Protein AF-A0A562UM89-F1 (afdb_monomer)

Organism: NCBI:txid476157

Foldseek 3Di:
DPDPPPPDDDDDDPPALEQDDWKWFAWKKKKKFKFFWDQVLLQVVQVVFVVPDDCVQLQKGKGFQPLRRMKMKMKIKGPWMAHDDPPDPDPPDPPVPDPPPPPPPDDDPPDDRSRRPDIDIKIKIWMWGWMKMFGADPVRDRDAIDIAIETLEMEMQDPSCQCNCQPPFQHNYFHWDWDWDADPDVQKIKIWIWGWFFQAPDPPTDIDTGTFKIKTFDHWDPDLVPAPCNCLALVVVCVDPSSVVSLVVCVVRPCVVQQPPPVGDGQKHWYWHWHFDADPVHRVDTPWTFIKIWMKGWAPKFPKIWTRLVGMKMKGFCGHPSVSSVCSTHNDDDPPQFAQDPPDDPPDDRRIHITRTRIIIIIITMMTGDDMFTQWIDFDDPPPDDGGDRIDHVPVPDDPPPPPPPPDDDDDD

Secondary structure (DSSP, 8-state):
-PPP---------TT----PSPEEEEEEEEEEEEEE--HHHHHHHIIIIIS-S-HHHHSEEEEE-TT--EEEEEEEEEEEEEE------------TTS-TT---TTS-TTPPPGGGS--EEEEEEEEEEEEEEEEEPTTS-EEEEEEEEE-S-EEES-HHHHHHHHHTS---EEE-EEEEEE-SSTT-EEEEEEEEE-SSS-TTPPPEEEEEEEEE--SEESSGGG-S-GGGSHHHHHHSHHHHHHHHHHTTSTTGGGT-STTTS-SEEEEEEEEEEE-SS-TTSEEEEEEEEEEEEEEEEEEEEEE-GGG-EEEEE-TGGGHHHHHHHH-SPPTT--BPPTTS-TTS---EEEEEEEEEEEEEEEEEEEEEEEEEEPP---TTS-PPPP---TT--SS----TTTS-PPPP-

Mean predicted aligned error: 10.92 Å

Nearest PDB structures (foldseek):
  3cmb-assembly1_D  TM=7.330E-01  e=7.235E-13  Methanoculleus marisnigri JR1
  3bgt-assembly1_D  TM=7.564E-01  e=1.484E-11  Chromobacterium violaceum
  4azl-assembly1_A  TM=7.851E-02  e=1.938E+00  Pseudomonas aeruginosa PAO1
  4azl-assembly2_B  TM=7.506E-02  e=1.003E+00  Pseudomonas aeruginosa PAO1
  3rbh-assembly1_A  TM=9.736E-02  e=8.083E+00  Pseudomonas aeruginosa

Radius of gyration: 23.95 Å; Cα contacts (8 Å, |Δi|>4): 847; chains: 1; bounding box: 62×54×94 Å

pLDDT: mean 77.72, std 20.7, range [32.38, 98.38]

Structure (mmCIF, N/CA/C/O backbone):
data_AF-A0A562UM89-F1
#
_entry.id   AF-A0A562UM89-F1
#
loop_
_atom_site.group_PDB
_atom_site.id
_atom_site.type_symbol
_atom_site.label_atom_id
_atom_site.label_alt_id
_atom_site.label_comp_id
_atom_site.label_asym_id
_atom_site.label_entity_id
_atom_site.label_seq_id
_atom_site.pdbx_PDB_ins_code
_atom_site.Cartn_x
_atom_site.Cartn_y
_atom_site.Cartn_z
_atom_site.occupancy
_atom_site.B_iso_or_equiv
_atom_site.auth_seq_id
_atom_site.auth_comp_id
_atom_site.auth_asym_id
_atom_site.auth_atom_id
_atom_site.pdbx_PDB_model_num
ATOM 1 N N . MET A 1 1 ? -25.462 4.051 33.761 1.00 36.59 1 MET A N 1
ATOM 2 C CA . MET A 1 1 ? -25.319 2.579 33.833 1.00 36.59 1 MET A CA 1
ATOM 3 C C . MET A 1 1 ? -24.521 2.119 32.624 1.00 36.59 1 MET A C 1
ATOM 5 O O . MET A 1 1 ? -24.967 2.365 31.514 1.00 36.59 1 MET A O 1
ATOM 9 N N . LYS A 1 2 ? -23.331 1.530 32.802 1.00 38.22 2 LYS A N 1
ATOM 10 C CA . LYS A 1 2 ? -22.657 0.833 31.694 1.00 38.22 2 LYS A CA 1
ATOM 11 C C . LYS A 1 2 ? -23.450 -0.449 31.455 1.00 38.22 2 LYS A C 1
ATOM 13 O O . LYS A 1 2 ? -23.577 -1.230 32.394 1.00 38.22 2 LYS A O 1
ATOM 18 N N . GLN A 1 3 ? -24.023 -0.634 30.264 1.00 39.56 3 GLN A N 1
ATOM 19 C CA . GLN A 1 3 ? -24.579 -1.938 29.903 1.00 39.56 3 GLN A CA 1
ATOM 20 C C . GLN A 1 3 ? -23.489 -2.995 30.144 1.00 39.56 3 GLN A C 1
ATOM 22 O O . GLN A 1 3 ? -22.338 -2.757 29.752 1.00 39.56 3 GLN A O 1
ATOM 27 N N . PRO A 1 4 ? -23.795 -4.109 30.830 1.00 45.09 4 PRO A N 1
ATOM 28 C CA . PRO A 1 4 ? -22.844 -5.200 30.948 1.00 45.09 4 PRO A CA 1
ATOM 29 C C . PRO A 1 4 ? -22.440 -5.606 29.532 1.00 45.09 4 PRO A C 1
ATOM 31 O O . PRO A 1 4 ? -23.301 -5.794 28.673 1.00 45.09 4 PRO A O 1
ATOM 34 N N . ARG A 1 5 ? -21.129 -5.678 29.270 1.00 46.09 5 ARG A N 1
ATOM 35 C CA . ARG A 1 5 ? -20.623 -6.257 28.025 1.00 46.09 5 ARG A CA 1
ATOM 36 C C . ARG A 1 5 ? -21.054 -7.717 28.036 1.00 46.09 5 ARG A C 1
ATOM 38 O O . ARG A 1 5 ? -20.415 -8.542 28.679 1.00 46.09 5 ARG A O 1
ATOM 45 N N . THR A 1 6 ? -22.167 -8.027 27.387 1.00 52.56 6 THR A N 1
ATOM 46 C CA . THR A 1 6 ? -22.447 -9.398 26.995 1.00 52.56 6 THR A CA 1
ATOM 47 C C . THR A 1 6 ? -21.320 -9.785 26.047 1.00 52.56 6 THR A C 1
ATOM 49 O O . THR A 1 6 ? -21.055 -9.084 25.068 1.00 52.56 6 THR A O 1
ATOM 52 N N . ASN A 1 7 ? -20.573 -10.834 26.387 1.00 61.44 7 ASN A N 1
ATOM 53 C CA . ASN A 1 7 ? -19.575 -11.384 25.481 1.00 61.44 7 ASN A CA 1
ATOM 54 C C . ASN A 1 7 ? -20.333 -11.920 24.263 1.00 61.44 7 ASN A C 1
ATOM 56 O O . ASN A 1 7 ? -20.944 -12.984 24.322 1.00 61.44 7 ASN A O 1
ATOM 60 N N . ILE A 1 8 ? -20.364 -11.130 23.190 1.00 67.25 8 ILE A N 1
ATOM 61 C CA . ILE A 1 8 ? -20.880 -11.563 21.896 1.00 67.25 8 ILE A CA 1
ATOM 62 C C . ILE A 1 8 ? -19.733 -12.301 21.217 1.00 67.25 8 ILE A C 1
ATOM 64 O O . ILE A 1 8 ? -18.724 -11.695 20.856 1.00 67.25 8 ILE A O 1
ATOM 68 N N . TRP A 1 9 ? -19.883 -13.612 21.090 1.00 72.06 9 TRP A N 1
ATOM 69 C CA . TRP A 1 9 ? -18.893 -14.476 20.464 1.00 72.06 9 TRP A CA 1
ATOM 70 C C . TRP A 1 9 ? -19.017 -14.433 18.941 1.00 72.06 9 TRP A C 1
ATOM 72 O O . TRP A 1 9 ? -20.121 -14.340 18.402 1.00 72.06 9 TRP A O 1
ATOM 82 N N . TYR A 1 10 ? -17.882 -14.515 18.247 1.00 74.56 10 TYR A N 1
ATOM 83 C CA . TYR A 1 10 ? -17.868 -14.755 16.807 1.00 74.56 10 TYR A CA 1
ATOM 84 C C . TYR A 1 10 ? -18.257 -16.215 16.551 1.00 74.56 10 TYR A C 1
ATOM 86 O O . TYR A 1 10 ? -17.650 -17.122 17.119 1.00 74.56 10 TYR A O 1
ATOM 94 N N . VAL A 1 11 ? -19.281 -16.441 15.728 1.00 76.94 11 VAL A N 1
ATOM 95 C CA . VAL A 1 11 ? -19.710 -17.789 15.336 1.00 76.94 11 VAL A CA 1
ATOM 96 C C . VAL A 1 11 ? -19.029 -18.132 14.021 1.00 76.94 11 VAL A C 1
ATOM 98 O O . VAL A 1 11 ? -19.337 -17.531 12.994 1.00 76.94 11 VAL A O 1
ATOM 101 N N . GLN A 1 12 ? -18.105 -19.088 14.064 1.00 72.56 12 GLN A N 1
ATOM 102 C CA . GLN A 1 12 ? -17.338 -19.495 12.896 1.00 72.56 12 GLN A CA 1
ATOM 103 C C . GLN A 1 12 ? -17.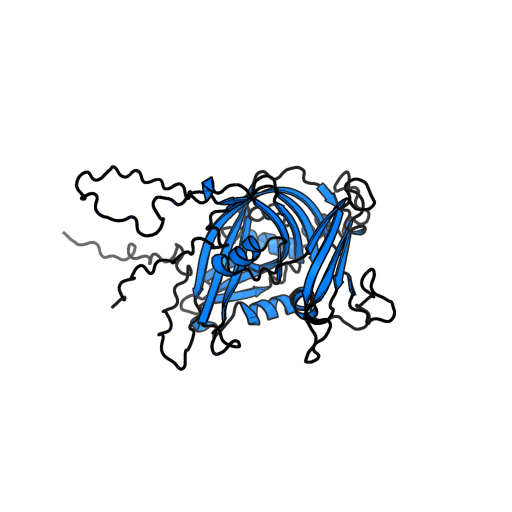981 -20.689 12.182 1.00 72.56 12 GLN A C 1
ATOM 105 O O . GLN A 1 12 ? -18.516 -21.597 12.818 1.00 72.56 12 GLN A O 1
ATOM 110 N N . SER A 1 13 ? -17.923 -20.691 10.850 1.00 75.44 13 SER A N 1
ATOM 111 C CA . SER A 1 13 ? -18.354 -21.832 10.041 1.00 75.44 13 SER A CA 1
ATOM 112 C C . SER A 1 13 ? -17.228 -22.858 9.926 1.00 75.44 13 SER A C 1
ATOM 114 O O . SER A 1 13 ? -16.063 -22.494 9.813 1.00 75.44 13 SER A O 1
ATOM 116 N N . ALA A 1 14 ? -17.556 -24.148 9.839 1.00 70.31 14 ALA A N 1
ATOM 117 C CA . ALA A 1 14 ? -16.559 -25.184 9.547 1.00 70.31 14 ALA A CA 1
ATOM 118 C C . ALA A 1 14 ? -15.874 -24.992 8.175 1.00 70.31 14 ALA A C 1
ATOM 120 O O . ALA A 1 14 ? -14.776 -25.495 7.954 1.00 70.31 14 ALA A O 1
ATOM 121 N N . ALA A 1 15 ? -16.514 -24.254 7.259 1.00 73.44 15 ALA A N 1
ATOM 122 C CA . ALA A 1 15 ? -15.992 -23.918 5.932 1.00 73.44 15 ALA A CA 1
ATOM 123 C C . ALA A 1 15 ? -15.477 -22.468 5.832 1.00 73.44 15 ALA A C 1
ATOM 125 O O . ALA A 1 15 ? -15.345 -21.927 4.732 1.00 73.44 15 ALA A O 1
ATOM 126 N N . SER A 1 16 ? -15.234 -21.820 6.974 1.00 74.38 16 SER A N 1
ATOM 127 C CA . SER A 1 16 ? -14.696 -20.465 7.039 1.00 74.38 16 SER A CA 1
ATOM 128 C C . SER A 1 16 ? -13.364 -20.345 6.298 1.00 74.38 16 SER A C 1
ATOM 130 O O . SER A 1 16 ? -12.445 -21.136 6.505 1.00 74.38 16 SER A O 1
ATOM 132 N N . GLN A 1 17 ? -13.263 -19.338 5.427 1.00 78.69 17 GLN A N 1
ATOM 133 C CA . GLN A 1 17 ? -12.007 -18.985 4.753 1.00 78.69 17 GLN A CA 1
ATOM 134 C C . GLN A 1 17 ? -11.146 -18.036 5.594 1.00 78.69 17 GLN A C 1
ATOM 136 O O . GLN A 1 17 ? -10.006 -17.754 5.222 1.00 78.69 17 GLN A O 1
ATOM 141 N N . ASP A 1 18 ? -11.691 -17.515 6.695 1.00 78.06 18 ASP A N 1
ATOM 142 C CA . ASP A 1 18 ? -10.984 -16.663 7.632 1.00 78.06 18 ASP A CA 1
ATOM 143 C C . ASP A 1 18 ? -10.106 -17.493 8.575 1.00 78.06 18 ASP A C 1
ATOM 145 O O . ASP A 1 18 ? -10.524 -18.489 9.165 1.00 78.06 18 ASP A O 1
ATOM 149 N N . ILE A 1 19 ? -8.853 -17.073 8.703 1.00 78.75 19 ILE A N 1
ATOM 150 C CA . ILE A 1 19 ? -7.878 -17.653 9.617 1.00 78.75 19 ILE A CA 1
ATOM 151 C C . ILE A 1 19 ? -7.520 -16.555 10.599 1.00 78.75 19 ILE A C 1
ATOM 153 O O . ILE A 1 19 ? -7.110 -15.498 10.144 1.00 78.75 19 ILE A O 1
ATOM 157 N N . PRO A 1 20 ? -7.650 -16.749 11.916 1.00 77.56 20 PRO A N 1
ATOM 158 C CA . PRO A 1 20 ? -7.430 -15.677 12.859 1.00 77.56 20 PRO A CA 1
ATOM 159 C C . PRO A 1 20 ? -5.948 -15.302 13.012 1.00 77.56 20 PRO A C 1
ATOM 161 O O . PRO A 1 20 ? -5.055 -16.136 12.833 1.00 77.56 20 PRO A O 1
ATOM 164 N N . PRO A 1 21 ? -5.679 -14.041 13.389 1.00 78.19 21 PRO A N 1
ATOM 165 C CA . PRO A 1 21 ? -4.359 -13.579 13.796 1.00 78.19 21 PRO A CA 1
ATOM 166 C C . PRO A 1 21 ? -3.975 -14.123 15.188 1.00 78.19 21 PRO A C 1
ATOM 168 O O . PRO A 1 21 ? -4.857 -14.537 15.947 1.00 78.19 21 PRO A O 1
ATOM 171 N N . PRO A 1 22 ? -2.695 -14.025 15.601 1.00 82.88 22 PRO A N 1
ATOM 172 C CA . PRO A 1 22 ? -1.573 -13.384 14.903 1.00 82.88 22 PRO A CA 1
ATOM 173 C C . PRO A 1 22 ? -1.063 -14.178 13.695 1.00 82.88 22 PRO A C 1
ATOM 175 O O . PRO A 1 22 ? -1.187 -15.399 13.644 1.00 82.88 22 PRO A O 1
ATOM 178 N N . TYR A 1 23 ? -0.460 -13.474 12.735 1.00 86.69 23 TYR A N 1
ATOM 179 C CA . TYR A 1 23 ? 0.173 -14.097 11.568 1.00 86.69 23 TYR A CA 1
ATOM 180 C C . TYR A 1 23 ? 1.683 -13.908 11.619 1.00 86.69 23 TYR A C 1
ATOM 182 O O . TYR A 1 23 ? 2.161 -12.794 11.848 1.00 86.69 23 TYR A O 1
ATOM 190 N N . TYR A 1 24 ? 2.412 -14.985 11.357 1.00 89.88 24 TYR A N 1
ATOM 191 C CA . TYR A 1 24 ? 3.850 -14.971 11.149 1.00 89.88 24 TYR A CA 1
ATOM 192 C C . TYR A 1 24 ? 4.167 -15.438 9.732 1.00 89.88 24 TYR A C 1
ATOM 194 O O . TYR A 1 24 ? 3.676 -16.469 9.265 1.00 89.88 24 TYR A O 1
ATOM 202 N N . PHE A 1 25 ? 4.999 -14.659 9.058 1.00 91.50 25 PHE A N 1
ATOM 203 C CA . PHE A 1 25 ? 5.439 -14.902 7.702 1.00 91.50 25 PHE A CA 1
ATOM 204 C C . PHE A 1 25 ? 6.967 -14.938 7.683 1.00 91.50 25 PHE A C 1
ATOM 206 O O . PHE A 1 25 ? 7.588 -13.874 7.633 1.00 91.50 25 PHE A O 1
ATOM 213 N N . PRO A 1 26 ? 7.593 -16.118 7.775 1.00 92.56 26 PRO A N 1
ATOM 214 C CA . PRO A 1 26 ? 9.033 -16.205 7.640 1.00 92.56 26 PRO A CA 1
ATOM 215 C C . PRO A 1 26 ? 9.444 -16.035 6.176 1.00 92.56 26 PRO A C 1
ATOM 217 O O . PRO A 1 26 ? 8.718 -16.441 5.263 1.00 92.56 26 PRO A O 1
ATOM 220 N N . ASP A 1 27 ? 10.639 -15.487 5.979 1.00 94.56 27 ASP A N 1
ATOM 221 C CA . ASP A 1 27 ? 11.323 -15.452 4.685 1.00 94.56 27 ASP A CA 1
ATOM 222 C C . ASP A 1 27 ? 10.519 -14.812 3.535 1.00 94.56 27 ASP A C 1
ATOM 224 O O . ASP A 1 27 ? 10.443 -15.314 2.412 1.00 94.56 27 ASP A O 1
ATOM 228 N N . VAL A 1 28 ? 9.867 -13.687 3.813 1.00 95.38 28 VAL A N 1
ATOM 229 C CA . VAL A 1 28 ? 9.133 -12.929 2.801 1.00 95.38 28 VAL A CA 1
ATOM 230 C C . VAL A 1 28 ? 10.124 -12.235 1.883 1.00 95.38 28 VAL A C 1
ATOM 232 O O . VAL A 1 28 ? 10.939 -11.436 2.341 1.00 95.38 28 VAL A O 1
ATOM 235 N N . SER A 1 29 ? 10.016 -12.492 0.581 1.00 96.00 29 SER A N 1
ATOM 236 C CA . SER A 1 29 ? 10.733 -11.704 -0.421 1.00 96.00 29 SER A CA 1
ATOM 237 C C . SER A 1 29 ? 9.961 -10.418 -0.690 1.00 96.00 29 SER A C 1
ATOM 239 O O . SER A 1 29 ? 8.763 -10.471 -0.988 1.00 96.00 29 SER A O 1
ATOM 241 N N . VAL A 1 30 ? 10.633 -9.277 -0.562 1.00 94.50 30 VAL A N 1
ATOM 242 C CA . VAL A 1 30 ? 10.045 -7.945 -0.704 1.00 94.50 30 VAL A CA 1
ATOM 243 C C . VAL A 1 30 ? 10.770 -7.193 -1.809 1.00 94.50 30 VAL A C 1
ATOM 245 O O . VAL A 1 30 ? 11.985 -7.024 -1.746 1.00 94.50 30 VAL A O 1
ATOM 248 N N . HIS A 1 31 ? 10.013 -6.695 -2.783 1.00 95.94 31 HIS A N 1
ATOM 249 C CA . HIS A 1 31 ? 10.464 -5.671 -3.721 1.00 95.94 31 HIS A CA 1
ATOM 250 C C . HIS A 1 31 ? 9.686 -4.395 -3.422 1.00 95.94 31 HIS A C 1
ATOM 252 O O . HIS A 1 31 ? 8.455 -4.401 -3.490 1.00 95.94 31 HIS A O 1
ATOM 258 N N . ALA A 1 32 ? 10.382 -3.322 -3.058 1.00 93.56 32 ALA A N 1
ATOM 259 C CA . ALA A 1 32 ? 9.760 -2.049 -2.727 1.00 93.56 32 ALA A CA 1
ATOM 260 C C . ALA A 1 32 ? 10.238 -0.955 -3.681 1.00 93.56 32 ALA A C 1
ATOM 262 O O . ALA A 1 32 ? 11.427 -0.848 -3.981 1.00 93.56 32 ALA A O 1
ATOM 263 N N . PHE A 1 33 ? 9.300 -0.134 -4.138 1.00 94.31 33 PHE A N 1
ATOM 264 C CA . PHE A 1 33 ? 9.559 0.966 -5.051 1.00 94.31 33 PHE A CA 1
ATOM 265 C C . PHE A 1 33 ? 8.929 2.242 -4.515 1.00 94.31 33 PHE A C 1
ATOM 267 O O . PHE A 1 33 ? 7.725 2.292 -4.258 1.00 94.31 33 PHE A O 1
ATOM 274 N N . VAL A 1 34 ? 9.751 3.271 -4.352 1.00 91.69 34 VAL A N 1
ATOM 275 C CA . VAL A 1 34 ? 9.343 4.569 -3.822 1.00 91.69 34 VAL A CA 1
ATOM 276 C C . VAL A 1 34 ? 9.156 5.543 -4.978 1.00 91.69 34 VAL A C 1
ATOM 278 O O . VAL A 1 34 ? 10.050 5.681 -5.809 1.00 91.69 34 VAL A O 1
ATOM 281 N N . PHE A 1 35 ? 8.018 6.228 -5.043 1.00 93.12 35 PHE A N 1
ATOM 282 C CA . PHE A 1 35 ? 7.716 7.221 -6.080 1.00 93.12 35 PHE A CA 1
ATOM 283 C C . PHE A 1 35 ? 6.929 8.400 -5.503 1.00 93.12 35 PHE A C 1
ATOM 285 O O . PHE A 1 35 ? 6.359 8.312 -4.416 1.00 93.12 35 PHE A O 1
ATOM 292 N N . GLU A 1 36 ? 6.925 9.528 -6.211 1.00 92.06 36 GLU A N 1
ATOM 293 C CA . GLU A 1 36 ? 6.200 10.727 -5.778 1.00 92.06 36 GLU A CA 1
ATOM 294 C C . GLU A 1 36 ? 4.683 10.524 -5.837 1.00 92.06 36 GLU A C 1
ATOM 296 O O . GLU A 1 36 ? 4.129 10.031 -6.821 1.00 92.06 36 GLU A O 1
ATOM 301 N N . ALA A 1 37 ? 4.014 10.950 -4.774 1.00 93.94 37 ALA A N 1
ATOM 302 C CA . ALA A 1 37 ? 2.573 10.966 -4.634 1.00 93.94 37 ALA A CA 1
ATOM 303 C C . ALA A 1 37 ? 2.046 12.402 -4.632 1.00 93.94 37 ALA A C 1
ATOM 305 O O . ALA A 1 37 ? 2.698 13.353 -4.198 1.00 93.94 37 ALA A O 1
ATOM 306 N N . ASN A 1 38 ? 0.797 12.550 -5.051 1.00 96.19 38 ASN A N 1
ATOM 307 C CA . ASN A 1 38 ? 0.065 13.792 -4.936 1.00 96.19 38 ASN A CA 1
ATOM 308 C C . ASN A 1 38 ? -0.493 13.927 -3.509 1.00 96.19 38 ASN A C 1
ATOM 310 O O . ASN A 1 38 ? -1.514 13.334 -3.161 1.00 96.19 38 ASN A O 1
ATOM 314 N N . VAL A 1 39 ? 0.166 14.741 -2.679 1.00 95.62 39 VAL A N 1
ATOM 315 C CA . VAL A 1 39 ? -0.223 14.976 -1.274 1.00 95.62 39 VAL A CA 1
ATOM 316 C C . VAL A 1 39 ? -1.673 15.452 -1.143 1.00 95.62 39 VAL A C 1
ATOM 318 O O . VAL A 1 39 ? -2.354 15.081 -0.188 1.00 95.62 39 VAL A O 1
ATOM 321 N N . LYS A 1 40 ? -2.175 16.241 -2.103 1.00 97.00 40 LYS A N 1
ATOM 322 C CA . LYS A 1 40 ? -3.567 16.707 -2.096 1.00 97.00 40 LYS A CA 1
ATOM 323 C C . LYS A 1 40 ? -4.538 15.544 -2.307 1.00 97.00 40 LYS A C 1
ATOM 325 O O . LYS A 1 40 ? -5.482 15.421 -1.536 1.00 97.00 40 LYS A O 1
ATOM 330 N N . ALA A 1 41 ? -4.278 14.664 -3.272 1.00 96.94 41 ALA A N 1
ATOM 331 C CA . ALA A 1 41 ? -5.098 13.471 -3.498 1.00 96.94 41 ALA A CA 1
ATOM 332 C C . ALA A 1 41 ? -5.101 12.531 -2.276 1.00 96.94 41 ALA A C 1
ATOM 334 O O . ALA A 1 41 ? -6.137 12.002 -1.878 1.00 96.94 41 ALA A O 1
ATOM 335 N N . VAL A 1 42 ? -3.951 12.399 -1.611 1.00 96.62 42 VAL A N 1
ATOM 336 C CA . VAL A 1 42 ? -3.817 11.626 -0.366 1.00 96.62 42 VAL A CA 1
ATOM 337 C C . VAL A 1 42 ? -4.615 12.273 0.770 1.00 96.62 42 VAL A C 1
ATOM 339 O O . VAL A 1 42 ? -5.266 11.577 1.548 1.00 96.62 42 VAL A O 1
ATOM 342 N N . GLN A 1 43 ? -4.614 13.604 0.868 1.00 97.69 43 GLN A N 1
ATOM 343 C CA . GLN A 1 43 ? -5.450 14.314 1.835 1.00 97.69 43 GLN A CA 1
ATOM 344 C C . GLN A 1 43 ? -6.943 14.118 1.538 1.00 97.69 43 GLN A C 1
ATOM 346 O O . GLN A 1 43 ? -7.704 13.847 2.462 1.00 97.69 43 GLN A O 1
ATOM 351 N N . GLU A 1 44 ? -7.354 14.183 0.270 1.00 97.50 44 GLU A N 1
ATOM 352 C CA . GLU A 1 44 ? -8.733 13.906 -0.154 1.00 97.50 44 GLU A CA 1
ATOM 353 C C . GLU A 1 44 ? -9.158 12.475 0.214 1.00 97.50 44 GLU A C 1
ATOM 355 O O . GLU A 1 44 ? -10.288 12.259 0.657 1.00 97.50 44 GLU A O 1
ATOM 360 N N . TYR A 1 45 ? -8.248 11.500 0.124 1.00 96.81 45 TYR A N 1
ATOM 361 C CA . TYR A 1 45 ? -8.485 10.147 0.630 1.00 96.81 45 TYR A CA 1
ATOM 362 C C . TYR A 1 45 ? -8.706 10.122 2.144 1.00 96.81 45 TYR A C 1
ATOM 364 O O . TYR A 1 45 ? -9.683 9.534 2.612 1.00 96.81 45 TYR A O 1
ATOM 372 N N . CYS A 1 46 ? -7.833 10.771 2.923 1.00 97.38 46 CYS A N 1
ATOM 373 C CA . CYS A 1 46 ? -8.012 10.888 4.372 1.00 97.38 46 CYS A CA 1
ATOM 374 C C . CYS A 1 46 ? -9.372 11.506 4.707 1.00 97.38 46 CYS A C 1
ATOM 376 O O . CYS A 1 46 ? -10.090 10.988 5.561 1.00 97.38 46 CYS A O 1
ATOM 378 N N . ASP A 1 47 ? -9.750 12.569 4.001 1.00 97.31 47 ASP A N 1
ATOM 379 C CA . ASP A 1 47 ? -11.004 13.279 4.227 1.00 97.31 47 ASP A CA 1
ATOM 380 C C . ASP A 1 47 ? -12.223 12.418 3.887 1.00 97.31 47 ASP A C 1
ATOM 382 O O . ASP A 1 47 ? -13.194 12.384 4.644 1.00 97.31 47 ASP A O 1
ATOM 386 N N . ARG A 1 48 ? -12.139 11.643 2.801 1.00 95.38 48 ARG A N 1
ATOM 387 C CA . ARG A 1 48 ? -13.216 10.765 2.341 1.00 95.38 48 ARG A CA 1
ATOM 388 C C . ARG A 1 48 ? -13.372 9.486 3.161 1.00 95.38 48 ARG A C 1
ATOM 390 O O . ARG A 1 48 ? -14.497 9.016 3.294 1.00 95.38 48 ARG A O 1
ATOM 397 N N . PHE A 1 49 ? -12.284 8.897 3.658 1.00 94.75 49 PHE A N 1
ATOM 398 C CA . PHE A 1 49 ? -12.312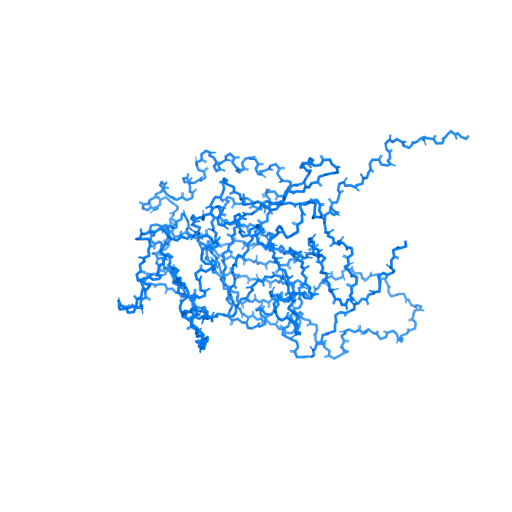 7.544 4.234 1.00 94.75 49 PHE A CA 1
ATOM 399 C C . PHE A 1 49 ? -11.928 7.471 5.715 1.00 94.75 49 PHE A C 1
ATOM 401 O O . PHE A 1 49 ? -12.353 6.543 6.398 1.00 94.75 49 PHE A O 1
ATOM 408 N N . LEU A 1 50 ? -11.147 8.421 6.235 1.00 95.31 50 LEU A N 1
ATOM 409 C CA . LEU A 1 50 ? -10.646 8.379 7.617 1.00 95.31 50 LEU A CA 1
ATOM 410 C C . LEU A 1 50 ? -11.257 9.463 8.511 1.00 95.31 50 LEU A C 1
ATOM 412 O O . LEU A 1 50 ? -11.443 9.251 9.708 1.00 95.31 50 LEU A O 1
ATOM 416 N N . ASN A 1 51 ? -11.619 10.610 7.937 1.00 95.38 51 ASN A N 1
ATOM 417 C CA . ASN A 1 51 ? -12.185 11.757 8.647 1.00 95.38 51 ASN A CA 1
ATOM 418 C C . ASN A 1 51 ? -13.724 11.809 8.545 1.00 95.38 51 ASN A C 1
ATOM 420 O O . ASN A 1 51 ? -14.301 12.881 8.368 1.00 95.38 51 ASN A O 1
ATOM 424 N N . LEU A 1 52 ? -14.405 10.666 8.693 1.00 91.56 52 LEU A N 1
ATOM 425 C CA . LEU A 1 52 ? -15.871 10.571 8.592 1.00 91.56 52 LEU A CA 1
ATOM 426 C C . LEU A 1 52 ? -16.596 11.240 9.776 1.00 91.56 52 LEU A C 1
ATOM 428 O O . LEU A 1 52 ? -16.289 10.955 10.934 1.00 91.56 52 LEU A O 1
ATOM 432 N N . GLY A 1 53 ? -17.570 12.119 9.514 1.00 88.12 53 GLY A N 1
ATOM 433 C CA . GLY A 1 53 ? -18.331 12.867 10.540 1.00 88.12 53 GLY A CA 1
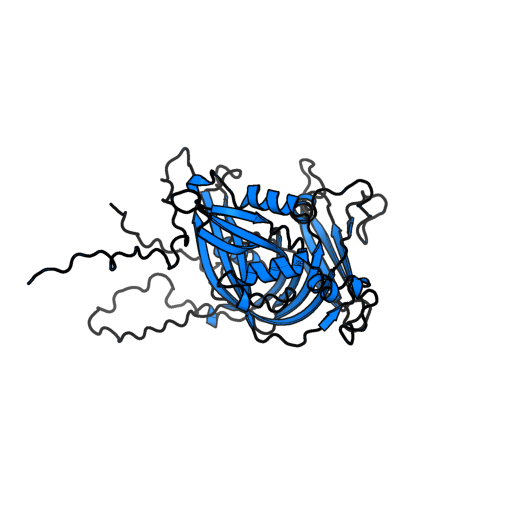ATOM 434 C C . GLY A 1 53 ? -17.728 14.237 10.886 1.00 88.12 53 GLY A C 1
ATOM 435 O O . GLY A 1 53 ? -16.939 14.780 10.105 1.00 88.12 53 GLY A O 1
ATOM 436 N N . SER A 1 54 ? -18.029 14.800 12.062 1.00 86.94 54 SER A N 1
ATOM 437 C CA . SER A 1 54 ? -17.364 16.027 12.531 1.00 86.94 54 SER A CA 1
ATOM 438 C C . SER A 1 54 ? -16.065 15.743 13.299 1.00 86.94 54 SER A C 1
ATOM 440 O O . SER A 1 54 ? -15.890 14.702 13.939 1.00 86.94 54 SER A O 1
ATOM 442 N N . LYS A 1 55 ? -15.132 16.703 13.272 1.00 86.06 55 LYS A N 1
ATOM 443 C CA . LYS A 1 55 ? -13.852 16.600 13.992 1.00 86.06 55 LYS A CA 1
ATOM 444 C C . LYS A 1 55 ? -14.056 16.504 15.513 1.00 86.06 55 LYS A C 1
ATOM 446 O O . LYS A 1 55 ? -13.304 15.809 16.192 1.00 86.06 55 LYS A O 1
ATOM 451 N N . GLN A 1 56 ? -15.083 17.176 16.037 1.00 82.31 56 GLN A N 1
ATOM 452 C CA . GLN A 1 56 ? -15.444 17.191 17.455 1.00 82.31 56 GLN A CA 1
ATOM 453 C C . GLN A 1 56 ? -15.948 15.825 17.936 1.00 82.31 56 GLN A C 1
ATOM 455 O O . GLN A 1 56 ? -15.563 15.395 19.018 1.00 82.31 56 GLN A O 1
ATOM 460 N N . GLU A 1 57 ? -16.759 15.127 17.135 1.00 81.62 57 GLU A N 1
ATOM 461 C CA . GLU A 1 57 ? -17.271 13.790 17.474 1.00 81.62 57 GLU A CA 1
ATOM 462 C C . GLU A 1 57 ? -16.171 12.725 17.453 1.00 81.62 57 GLU A C 1
ATOM 464 O O . GLU A 1 57 ? -16.118 11.865 18.333 1.00 81.62 57 GLU A O 1
ATOM 469 N N . ARG A 1 58 ? -15.274 12.787 16.460 1.00 86.56 58 ARG A N 1
ATOM 470 C CA . ARG A 1 58 ? -14.158 11.838 16.345 1.00 86.56 58 ARG A CA 1
ATOM 471 C C . ARG A 1 58 ? -13.073 12.062 17.393 1.00 86.56 58 ARG A C 1
ATOM 473 O O . ARG A 1 58 ? -12.441 11.105 17.829 1.00 86.56 58 ARG A O 1
ATOM 480 N N . GLY A 1 59 ? -12.806 13.322 17.741 1.00 85.94 59 GLY A N 1
ATOM 481 C CA . GLY A 1 59 ? -11.683 13.703 18.600 1.00 85.94 59 GLY A CA 1
ATOM 482 C C . GLY A 1 59 ? -10.310 13.582 17.927 1.00 85.94 59 GLY A C 1
ATOM 483 O O . GLY A 1 59 ? -9.295 13.671 18.609 1.00 85.94 59 GLY A O 1
ATOM 484 N N . PHE A 1 60 ? -10.248 13.383 16.607 1.00 90.19 60 PHE A N 1
ATOM 485 C CA . PHE A 1 60 ? -8.999 13.344 15.844 1.00 90.19 60 PHE A CA 1
ATOM 486 C C . PHE A 1 60 ? -9.203 13.753 14.380 1.00 90.19 60 PHE A C 1
ATOM 488 O O . PHE A 1 60 ? -10.327 13.840 13.874 1.00 90.19 60 PHE A O 1
ATOM 495 N N . GLU A 1 61 ? -8.088 13.971 13.690 1.00 93.38 61 GLU A N 1
ATOM 496 C CA . GLU A 1 61 ? -8.035 14.230 12.256 1.00 93.38 61 GLU A CA 1
ATOM 497 C C . GLU A 1 61 ? -6.786 13.606 11.631 1.00 93.38 61 GLU A C 1
ATOM 499 O O . GLU A 1 61 ? -5.678 13.780 12.136 1.00 93.38 61 GLU A O 1
ATOM 504 N N . TYR A 1 62 ? -6.971 12.899 10.521 1.00 95.38 62 TYR A N 1
ATOM 505 C CA . TYR A 1 62 ? -5.896 12.389 9.684 1.00 95.38 62 TYR A CA 1
ATOM 506 C C . TYR A 1 62 ? -5.465 13.428 8.656 1.00 95.38 62 TYR A C 1
ATOM 508 O O . TYR A 1 62 ? -6.304 14.023 7.970 1.00 95.38 62 TYR A O 1
ATOM 516 N N . ARG A 1 63 ? -4.151 13.598 8.514 1.00 95.06 63 ARG A N 1
ATOM 517 C CA . ARG A 1 63 ? -3.538 14.437 7.486 1.00 95.06 63 ARG A CA 1
ATOM 518 C C . ARG A 1 63 ? -2.472 13.678 6.713 1.00 95.06 63 ARG A C 1
ATOM 520 O O . ARG A 1 63 ? -1.723 12.897 7.298 1.00 95.06 63 ARG A O 1
ATOM 527 N N . ALA A 1 64 ? -2.389 13.942 5.414 1.00 93.88 64 ALA A N 1
ATOM 528 C CA . ALA A 1 64 ? -1.241 13.534 4.612 1.00 93.88 64 ALA A CA 1
ATOM 529 C C . ALA A 1 64 ? 0.038 14.189 5.159 1.00 93.88 64 ALA A C 1
ATOM 531 O O . ALA A 1 64 ? -0.021 15.302 5.684 1.00 93.88 64 ALA A O 1
ATOM 532 N N . VAL A 1 65 ? 1.188 13.521 5.043 1.00 88.25 65 VAL A N 1
ATOM 533 C CA . VAL A 1 65 ? 2.475 14.061 5.510 1.00 88.25 65 VAL A CA 1
ATOM 534 C C . VAL A 1 65 ? 3.090 14.952 4.423 1.00 88.25 65 VAL A C 1
ATOM 536 O O . VAL A 1 65 ? 3.645 14.429 3.459 1.00 88.25 65 VAL A O 1
ATOM 539 N N . PRO A 1 66 ? 3.027 16.295 4.533 1.00 82.25 66 PRO A N 1
ATOM 540 C CA . PRO A 1 66 ? 3.377 17.175 3.415 1.00 82.25 66 PRO A CA 1
ATOM 541 C C . PRO A 1 66 ? 4.876 17.180 3.089 1.00 82.25 66 PRO A C 1
ATOM 543 O O . PRO A 1 66 ? 5.255 17.439 1.954 1.00 82.25 66 PRO A O 1
ATOM 546 N N . TYR A 1 67 ? 5.729 16.882 4.071 1.00 80.38 67 TYR A N 1
ATOM 547 C CA . TYR A 1 67 ? 7.186 16.815 3.915 1.00 80.38 67 TYR A CA 1
ATOM 548 C C . TYR A 1 67 ? 7.695 15.416 3.525 1.00 80.38 67 TYR A C 1
ATOM 550 O O . TYR A 1 67 ? 8.896 15.235 3.340 1.00 80.38 67 TYR A O 1
ATOM 558 N N . TRP A 1 68 ? 6.797 14.433 3.379 1.00 81.62 68 TRP A N 1
ATOM 559 C CA . TRP A 1 68 ? 7.105 13.108 2.837 1.00 81.62 68 TRP A CA 1
ATOM 560 C C . TRP A 1 68 ? 6.100 12.751 1.729 1.00 81.62 68 TRP A C 1
ATOM 562 O O . TRP A 1 68 ? 5.202 11.932 1.935 1.00 81.62 68 TRP A O 1
ATOM 572 N N . PRO A 1 69 ? 6.214 13.370 0.540 1.00 88.94 69 PRO A N 1
ATOM 573 C CA . PRO A 1 69 ? 5.261 13.206 -0.554 1.00 88.94 69 PRO A CA 1
ATOM 574 C C . PRO A 1 69 ? 5.503 11.909 -1.341 1.00 88.94 69 PRO A C 1
ATOM 576 O O . PRO A 1 69 ? 5.402 11.905 -2.562 1.00 88.94 69 PRO A O 1
ATOM 579 N N . TYR A 1 70 ? 5.869 10.813 -0.675 1.00 90.31 70 TYR A N 1
ATOM 580 C CA . TYR A 1 70 ? 6.260 9.571 -1.339 1.00 90.31 70 TYR A CA 1
ATOM 581 C C . TYR A 1 70 ? 5.342 8.409 -0.983 1.00 90.31 70 TYR A C 1
ATOM 583 O O . TYR A 1 70 ? 4.996 8.205 0.184 1.00 90.31 70 TYR A O 1
ATOM 591 N N . ALA A 1 71 ? 5.007 7.640 -2.013 1.00 93.25 71 ALA A N 1
ATOM 592 C CA . ALA A 1 71 ? 4.356 6.346 -1.942 1.00 93.25 71 ALA A CA 1
ATOM 593 C C . ALA A 1 71 ? 5.378 5.228 -1.993 1.00 93.25 71 ALA A C 1
ATOM 595 O O . ALA A 1 71 ? 6.360 5.328 -2.727 1.00 93.25 71 ALA A O 1
ATOM 596 N N . THR A 1 72 ? 5.084 4.132 -1.300 1.00 93.69 72 THR A N 1
ATOM 597 C CA . THR A 1 72 ? 5.833 2.887 -1.453 1.00 93.69 72 THR A CA 1
ATOM 598 C C . THR A 1 72 ? 4.920 1.827 -2.043 1.00 93.69 72 THR A C 1
ATOM 600 O O . THR A 1 72 ? 3.948 1.422 -1.408 1.00 93.69 72 THR A O 1
ATOM 603 N N . LEU A 1 73 ? 5.233 1.373 -3.254 1.00 97.00 73 LEU A N 1
ATOM 604 C CA . LEU A 1 73 ? 4.668 0.167 -3.849 1.00 97.00 73 LEU A CA 1
ATOM 605 C C . LEU A 1 73 ? 5.481 -1.034 -3.381 1.00 97.00 73 LEU A C 1
ATOM 607 O O . LEU A 1 73 ? 6.696 -1.050 -3.559 1.00 97.00 73 LEU A O 1
ATOM 611 N N . LEU A 1 74 ? 4.822 -2.046 -2.828 1.00 96.38 74 LEU A N 1
ATOM 612 C CA . LEU A 1 74 ? 5.470 -3.278 -2.401 1.00 96.38 74 LEU A CA 1
ATOM 613 C C . LEU A 1 74 ? 4.897 -4.470 -3.157 1.00 96.38 74 LEU A C 1
ATOM 615 O O . LEU A 1 74 ? 3.681 -4.628 -3.222 1.00 96.38 74 LEU A O 1
ATOM 619 N N . PHE A 1 75 ? 5.780 -5.325 -3.668 1.00 98.06 75 PHE A N 1
ATOM 620 C CA . PHE A 1 75 ? 5.480 -6.694 -4.073 1.00 98.06 75 PHE A CA 1
ATOM 621 C C . PHE A 1 75 ? 6.057 -7.640 -3.029 1.00 98.06 75 PHE A C 1
ATOM 623 O O . PHE A 1 75 ? 7.259 -7.621 -2.762 1.00 98.06 75 PHE A O 1
ATOM 630 N N . LEU A 1 76 ? 5.197 -8.473 -2.454 1.00 97.00 76 LEU A N 1
ATOM 631 C CA . LEU A 1 76 ? 5.562 -9.420 -1.417 1.00 97.00 76 LEU A CA 1
ATOM 632 C C . LEU A 1 76 ? 5.241 -10.831 -1.888 1.00 97.00 76 LEU A C 1
ATOM 634 O O . LEU A 1 76 ? 4.123 -11.129 -2.318 1.00 97.00 76 LEU A O 1
ATOM 638 N N . ASN A 1 77 ? 6.226 -11.713 -1.774 1.00 97.44 77 ASN A N 1
ATOM 639 C CA . ASN A 1 77 ? 6.051 -13.143 -1.960 1.00 97.44 77 ASN A CA 1
ATOM 640 C C . ASN A 1 77 ? 6.220 -13.834 -0.609 1.00 97.44 77 ASN A C 1
ATOM 642 O O . ASN A 1 77 ? 7.315 -13.861 -0.053 1.00 97.44 77 ASN A O 1
ATOM 646 N N . TYR A 1 78 ? 5.126 -14.394 -0.100 1.00 95.25 78 TYR A N 1
ATOM 647 C CA . TYR A 1 78 ? 5.071 -15.104 1.169 1.00 95.25 78 TYR A CA 1
ATOM 648 C C . TYR A 1 78 ? 5.188 -16.613 0.909 1.00 95.25 78 TYR A C 1
ATOM 650 O O . TYR A 1 78 ? 4.189 -17.244 0.527 1.00 95.25 78 TYR A O 1
ATOM 658 N N . PRO A 1 79 ? 6.373 -17.225 1.096 1.00 93.75 79 PRO A N 1
ATOM 659 C CA . PRO A 1 79 ? 6.555 -18.661 0.875 1.00 93.75 79 PRO A CA 1
ATOM 660 C C . PRO A 1 79 ? 5.884 -19.512 1.961 1.00 93.75 79 PRO A C 1
ATOM 662 O O . PRO A 1 79 ? 5.644 -20.708 1.755 1.00 93.75 79 PRO A O 1
ATOM 665 N N . VAL A 1 80 ? 5.598 -18.896 3.108 1.00 89.81 80 VAL A N 1
ATOM 666 C CA . VAL A 1 80 ? 4.999 -19.504 4.288 1.00 89.81 80 VAL A CA 1
ATOM 667 C C . VAL A 1 80 ? 4.168 -18.441 5.010 1.00 89.81 80 VAL A C 1
ATOM 669 O O . VAL A 1 80 ? 4.623 -17.323 5.242 1.00 89.81 80 VAL A O 1
ATOM 672 N N . MET A 1 81 ? 2.953 -18.809 5.397 1.00 86.69 81 MET A N 1
ATOM 673 C CA . MET A 1 81 ? 2.156 -18.117 6.400 1.00 86.69 81 MET A CA 1
ATOM 674 C C . MET A 1 81 ? 1.763 -19.116 7.477 1.00 86.69 81 MET A C 1
ATOM 676 O O . MET A 1 81 ? 1.197 -20.168 7.169 1.00 86.69 81 MET A O 1
ATOM 680 N N . ILE A 1 82 ? 2.024 -18.739 8.723 1.00 84.31 82 ILE A N 1
ATOM 681 C CA . ILE A 1 82 ? 1.655 -19.474 9.926 1.00 84.31 82 ILE A CA 1
ATOM 682 C C . ILE A 1 82 ? 0.675 -18.594 10.703 1.00 84.31 82 ILE A C 1
ATOM 684 O O . ILE A 1 82 ? 1.007 -17.474 11.093 1.00 84.31 82 ILE A O 1
ATOM 688 N N . SER A 1 83 ? -0.542 -19.088 10.925 1.00 77.94 83 SER A N 1
ATOM 689 C CA . SER A 1 83 ? -1.432 -18.501 11.929 1.00 77.94 83 SER A CA 1
ATOM 690 C C . SER A 1 83 ? -0.977 -19.011 13.283 1.00 77.94 83 SER A C 1
ATOM 692 O O . SER A 1 83 ? -0.984 -20.211 13.534 1.00 77.94 83 SER A O 1
ATOM 694 N N . ALA A 1 84 ? -0.463 -18.133 14.130 1.00 62.00 84 ALA A N 1
ATOM 695 C CA . ALA A 1 84 ? 0.105 -18.565 15.392 1.00 62.00 84 ALA A CA 1
ATOM 696 C C . ALA A 1 84 ? -0.995 -18.794 16.433 1.00 62.00 84 ALA A C 1
ATOM 698 O O . ALA A 1 84 ? -1.963 -18.040 16.549 1.00 62.00 84 ALA A O 1
ATOM 699 N N . LYS A 1 85 ? -0.781 -19.809 17.272 1.00 53.44 85 LYS A N 1
ATOM 700 C CA . LYS A 1 85 ? -1.448 -19.911 18.565 1.00 53.44 85 LYS A CA 1
ATOM 701 C C . LYS A 1 85 ? -0.984 -18.699 19.368 1.00 53.44 85 LYS A C 1
ATOM 703 O O . LYS A 1 85 ? 0.221 -18.507 19.542 1.00 53.44 85 LYS A O 1
ATOM 708 N N . LYS A 1 86 ? -1.905 -17.862 19.852 1.00 46.44 86 LYS A N 1
ATOM 709 C CA . LYS A 1 86 ? -1.547 -16.921 20.915 1.00 46.44 86 LYS A CA 1
ATOM 710 C C . LYS A 1 86 ? -1.009 -17.796 22.045 1.00 46.44 86 LYS A C 1
ATOM 712 O O . LYS A 1 86 ? -1.736 -18.638 22.564 1.00 46.44 86 LYS A O 1
ATOM 717 N N . SER A 1 87 ? 0.283 -17.686 22.329 1.00 38.22 87 SER A N 1
ATOM 718 C CA . SER A 1 87 ? 0.874 -18.283 23.518 1.00 38.22 87 SER A CA 1
ATOM 719 C C . SER A 1 87 ? 0.173 -17.639 24.710 1.00 38.22 87 SER A C 1
ATOM 721 O O . SER A 1 87 ? 0.506 -16.526 25.113 1.00 38.22 87 SER A O 1
ATOM 723 N N . GLU A 1 88 ? -0.879 -18.278 25.209 1.00 40.66 88 GLU A N 1
ATOM 724 C CA . GLU A 1 88 ? -1.391 -17.974 26.531 1.00 40.66 88 GLU A CA 1
ATOM 725 C C . GLU A 1 88 ? -0.451 -18.638 27.529 1.00 40.66 88 GLU A C 1
ATOM 727 O O . GLU A 1 88 ? -0.567 -19.807 27.889 1.00 40.66 88 GLU A O 1
ATOM 732 N N . LEU A 1 89 ? 0.499 -17.835 27.995 1.00 37.59 89 LEU A N 1
ATOM 733 C CA . LEU A 1 89 ? 0.798 -17.807 29.415 1.00 37.59 89 LEU A CA 1
ATOM 734 C C . LEU A 1 89 ? -0.507 -17.527 30.174 1.00 37.59 89 LEU A C 1
ATOM 736 O O . LEU A 1 89 ? -0.882 -16.376 30.363 1.00 37.59 89 LEU A O 1
ATOM 740 N N . SER A 1 90 ? -1.182 -18.593 30.584 1.00 33.66 90 SER A N 1
ATOM 741 C CA . SER A 1 90 ? -1.745 -18.728 31.927 1.00 33.66 90 SER A CA 1
ATOM 742 C C . SER A 1 90 ? -2.086 -20.197 32.155 1.00 33.66 90 SER A C 1
ATOM 744 O O . SER A 1 90 ? -3.244 -20.605 32.172 1.00 33.66 90 SER A O 1
ATOM 746 N N . VAL A 1 91 ? -1.047 -20.991 32.410 1.00 35.72 91 VAL A N 1
ATOM 747 C CA . VAL A 1 91 ? -1.151 -21.955 33.508 1.00 35.72 91 VAL A CA 1
ATOM 748 C C . VAL A 1 91 ? -1.220 -21.105 34.784 1.00 35.72 91 VAL A C 1
ATOM 750 O O . VAL A 1 91 ? -0.237 -20.951 35.498 1.00 35.72 91 VAL A O 1
ATOM 753 N N . GLU A 1 92 ? -2.350 -20.434 35.008 1.00 39.94 92 GLU A N 1
ATOM 754 C CA . GLU A 1 92 ? -2.839 -20.372 36.375 1.00 39.94 92 GLU A CA 1
ATOM 755 C C . GLU A 1 92 ? -3.364 -21.778 36.632 1.00 39.94 92 GLU A C 1
ATOM 757 O O . GLU A 1 92 ? -4.023 -22.377 35.778 1.00 39.94 92 GLU A O 1
ATOM 762 N N . GLU A 1 93 ? -2.903 -22.334 37.740 1.00 39.06 93 GLU A N 1
ATOM 763 C CA . GLU A 1 93 ? -3.098 -23.707 38.166 1.00 39.06 93 GLU A CA 1
ATOM 764 C C . GLU A 1 93 ? -4.522 -24.214 37.892 1.00 39.06 93 GLU A C 1
ATOM 766 O O . GLU A 1 93 ? -5.483 -23.439 37.950 1.00 39.06 93 GLU A O 1
ATOM 771 N N . PRO A 1 94 ? -4.693 -25.519 37.613 1.00 38.41 94 PRO A N 1
ATOM 772 C CA . PRO A 1 94 ? -6.018 -26.108 37.581 1.00 38.41 94 PRO A CA 1
ATOM 773 C C . PRO A 1 94 ? -6.704 -25.794 38.911 1.00 38.41 94 PRO A C 1
ATOM 775 O O . PRO A 1 94 ? -6.350 -26.328 39.955 1.00 38.41 94 PRO A O 1
ATOM 778 N N . ASN A 1 95 ? -7.690 -24.901 38.873 1.00 40.47 95 ASN A N 1
ATOM 779 C CA . ASN A 1 95 ? -8.613 -24.716 39.976 1.00 40.47 95 ASN A CA 1
ATOM 780 C C . ASN A 1 95 ? -9.375 -26.047 40.093 1.00 40.47 95 ASN A C 1
ATOM 782 O O . ASN A 1 95 ? -10.340 -26.276 39.361 1.00 40.47 95 ASN A O 1
ATOM 786 N N . GLU A 1 96 ? -8.919 -26.944 40.975 1.00 43.28 96 GLU A N 1
ATOM 787 C CA . GLU A 1 96 ? -9.449 -28.301 41.213 1.00 43.28 96 GLU A CA 1
ATOM 788 C C . GLU A 1 96 ? -10.918 -28.330 41.705 1.00 43.28 96 GLU A C 1
ATOM 790 O O . GLU A 1 96 ? -11.422 -29.364 42.131 1.00 43.28 96 GLU A O 1
ATOM 795 N N . GLY A 1 97 ? -11.648 -27.213 41.646 1.00 41.59 97 GLY A N 1
ATOM 796 C CA . GLY A 1 97 ? -12.984 -27.067 42.226 1.00 41.59 97 GLY A CA 1
ATOM 797 C C . GLY A 1 97 ? -14.137 -26.829 41.249 1.00 41.59 97 GLY A C 1
ATOM 798 O O . GLY A 1 97 ? -15.276 -26.742 41.704 1.00 41.59 97 GLY A O 1
ATOM 799 N N . LEU A 1 98 ? -13.904 -26.696 39.937 1.00 42.00 98 LEU A N 1
ATOM 800 C CA . LEU A 1 98 ? -14.995 -26.443 38.984 1.00 42.00 98 LEU A CA 1
ATOM 801 C C . LEU A 1 98 ? -15.414 -27.739 38.264 1.00 42.00 98 LEU A C 1
ATOM 803 O O . LEU A 1 98 ? -14.599 -28.336 37.557 1.00 42.00 98 LEU A O 1
ATOM 807 N N . PRO A 1 99 ? -16.677 -28.192 38.414 1.00 39.62 99 PRO A N 1
ATOM 808 C CA . PRO A 1 99 ? -17.143 -29.434 37.810 1.00 39.62 99 PRO A CA 1
ATOM 809 C C . PRO A 1 99 ? -16.974 -29.387 36.288 1.00 39.62 99 PRO A C 1
ATOM 811 O O . PRO A 1 99 ? -17.312 -28.397 35.639 1.00 39.62 99 PRO A O 1
ATOM 814 N N . HIS A 1 100 ? -16.467 -30.489 35.731 1.00 41.19 100 HIS A N 1
ATOM 815 C CA . HIS A 1 100 ? -16.114 -30.742 34.325 1.00 41.19 100 HIS A CA 1
ATOM 816 C C . HIS A 1 100 ? -17.266 -30.632 33.287 1.00 41.19 100 HIS A C 1
ATOM 818 O O . HIS A 1 100 ? -17.246 -31.299 32.255 1.00 41.19 100 HIS A O 1
ATOM 824 N N . GLY A 1 101 ? -18.278 -29.793 33.519 1.00 36.97 101 GLY A N 1
ATOM 825 C CA . GLY A 1 101 ? -19.437 -29.588 32.643 1.00 36.97 101 GLY A CA 1
ATOM 826 C C . GLY A 1 101 ? -19.437 -28.278 31.849 1.00 36.97 101 GLY A C 1
ATOM 827 O O . GLY A 1 101 ? -20.368 -28.035 31.085 1.00 36.97 101 GLY A O 1
ATOM 828 N N . GLY A 1 102 ? -18.422 -27.424 32.004 1.00 35.81 102 GLY A N 1
ATOM 829 C CA . GLY A 1 102 ? -18.279 -26.210 31.203 1.00 35.81 102 GLY A CA 1
ATOM 830 C C . GLY A 1 102 ? -17.827 -26.558 29.791 1.00 35.81 102 GLY A C 1
ATOM 831 O O . GLY A 1 102 ? -16.632 -26.637 29.524 1.00 35.81 102 GLY A O 1
ATOM 832 N N . MET A 1 1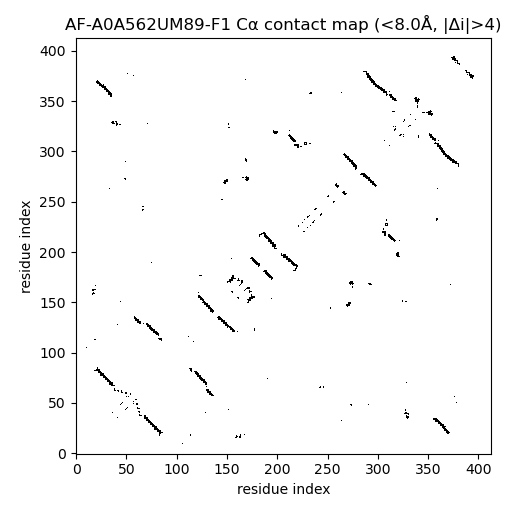03 ? -18.777 -26.811 28.890 1.00 37.62 103 MET A N 1
ATOM 833 C CA . MET A 1 103 ? -18.518 -26.875 27.455 1.00 37.62 103 MET A CA 1
ATOM 834 C C . MET A 1 103 ? -17.668 -25.662 27.052 1.00 37.62 103 MET A C 1
ATOM 836 O O . MET A 1 103 ? -18.114 -24.520 27.160 1.00 37.62 103 MET A O 1
ATOM 840 N N . ALA A 1 104 ? -16.439 -25.919 26.603 1.00 40.16 104 ALA A N 1
ATOM 841 C CA . ALA A 1 104 ? -15.621 -24.961 25.875 1.00 40.16 104 ALA A CA 1
ATOM 842 C C . ALA A 1 104 ? -16.328 -24.674 24.540 1.00 40.16 104 ALA A C 1
ATOM 844 O O . ALA A 1 104 ? -16.025 -25.254 23.502 1.00 40.16 104 ALA A O 1
ATOM 845 N N . PHE A 1 105 ? -17.381 -23.865 24.605 1.00 43.28 105 PHE A N 1
ATOM 846 C CA . PHE A 1 105 ? -18.183 -23.466 23.465 1.00 43.28 105 PHE A CA 1
ATOM 847 C C . PHE A 1 105 ? -17.375 -22.470 22.637 1.00 43.28 105 PHE A C 1
ATOM 849 O O . PHE A 1 105 ? -17.179 -21.329 23.044 1.00 43.28 105 PHE A O 1
ATOM 856 N N . GLY A 1 106 ? -16.893 -22.924 21.483 1.00 43.62 106 GLY A N 1
ATOM 857 C CA . GLY A 1 106 ? -16.215 -22.076 20.499 1.00 43.62 106 GLY A CA 1
ATOM 858 C C . GLY A 1 106 ? -15.297 -22.848 19.558 1.00 43.62 106 GLY A C 1
ATOM 859 O O . GLY A 1 106 ? -15.177 -22.484 18.397 1.00 43.62 106 GLY A O 1
ATOM 860 N N . HIS A 1 107 ? -14.732 -23.962 20.020 1.00 45.00 107 HIS A N 1
ATOM 861 C CA . HIS A 1 107 ? -14.049 -24.926 19.165 1.00 45.00 107 HIS A CA 1
ATOM 862 C C . HIS A 1 107 ? -14.701 -26.277 19.401 1.00 45.00 107 HIS A C 1
ATOM 864 O O . HIS A 1 107 ? -14.759 -26.745 20.541 1.00 45.00 107 HIS A O 1
ATOM 870 N N . SER A 1 108 ? -15.235 -26.905 18.351 1.00 44.06 108 SER A N 1
ATOM 871 C CA . SER A 1 108 ? -15.631 -28.305 18.485 1.00 44.06 108 SER A CA 1
ATOM 872 C C . SER A 1 108 ? -14.415 -29.077 19.018 1.00 44.06 108 SER A C 1
ATOM 874 O O . SER A 1 108 ? -13.285 -28.794 18.613 1.00 44.06 108 SER A O 1
ATOM 876 N N . ARG A 1 109 ? -14.605 -30.055 19.914 1.00 45.97 109 ARG A N 1
ATOM 877 C CA . ARG A 1 109 ? -13.507 -30.917 20.414 1.00 45.97 109 ARG A CA 1
ATOM 878 C C . ARG A 1 109 ? -12.743 -31.656 19.294 1.00 45.97 109 ARG A C 1
ATOM 880 O O . ARG A 1 109 ? -11.790 -32.369 19.586 1.00 45.97 109 ARG A O 1
ATOM 887 N N . TYR A 1 110 ? -13.160 -31.490 18.040 1.00 51.59 110 TYR A N 1
ATOM 888 C CA . TYR A 1 110 ? -12.611 -32.103 16.840 1.00 51.59 110 TYR A CA 1
ATOM 889 C C . TYR A 1 110 ? -11.927 -31.101 15.896 1.00 51.59 110 TYR A C 1
ATOM 891 O O . TYR A 1 110 ? -11.446 -31.501 14.839 1.00 51.59 110 TYR A O 1
ATOM 899 N N . GLU A 1 111 ? -11.874 -29.809 16.232 1.00 56.44 111 GLU A N 1
ATOM 900 C CA . GLU A 1 111 ? -11.191 -28.820 15.399 1.00 56.44 111 GLU A CA 1
ATOM 901 C C . GLU A 1 111 ? -9.700 -28.723 15.726 1.00 56.44 111 GLU A C 1
ATOM 903 O O . GLU A 1 111 ? -9.299 -28.418 16.848 1.00 56.44 111 GLU A O 1
ATOM 908 N N . VAL A 1 112 ? -8.875 -28.928 14.701 1.00 59.19 112 VAL A N 1
ATOM 909 C CA . VAL A 1 112 ? -7.427 -28.709 14.760 1.00 59.19 112 VAL A CA 1
ATOM 910 C C . VAL A 1 112 ? -7.160 -27.214 15.026 1.00 59.19 112 VAL A C 1
ATOM 912 O O . VAL A 1 112 ? -7.767 -26.378 14.343 1.00 59.19 112 VAL A O 1
ATOM 915 N N . PRO A 1 113 ? -6.295 -26.835 15.989 1.00 66.19 113 PRO A N 1
ATOM 916 C CA . PRO A 1 113 ? -5.914 -25.439 16.214 1.00 66.19 113 PRO A CA 1
ATOM 917 C C . PRO A 1 113 ? -5.385 -24.781 14.937 1.00 66.19 113 PRO A C 1
ATOM 919 O O . PRO A 1 113 ? -4.748 -25.440 14.125 1.00 66.19 113 PRO A O 1
ATOM 922 N N . TYR A 1 114 ? -5.602 -23.476 14.750 1.00 68.06 114 TYR A N 1
ATOM 923 C CA . TYR A 1 114 ? -5.189 -22.784 13.519 1.00 68.06 114 TYR A CA 1
ATOM 924 C C . TYR A 1 114 ? -3.696 -22.890 13.197 1.00 68.06 114 TYR A C 1
ATOM 926 O O . TYR A 1 114 ? -3.344 -23.027 12.027 1.00 68.06 114 TYR A O 1
ATOM 934 N N . SER A 1 115 ? -2.841 -22.921 14.220 1.00 67.56 115 SER A N 1
ATOM 935 C CA . SER A 1 115 ? -1.402 -23.180 14.078 1.00 67.56 115 SER A CA 1
ATOM 936 C C . SER A 1 115 ? -1.068 -24.539 13.491 1.00 67.56 115 SER A C 1
ATOM 938 O O . SER A 1 115 ? -0.007 -24.714 12.900 1.00 67.56 115 SER A O 1
ATOM 940 N N . ASP A 1 116 ? -1.994 -25.480 13.622 1.00 69.31 116 ASP A N 1
ATOM 941 C CA . ASP A 1 116 ? -1.809 -26.881 13.288 1.00 69.31 116 ASP A CA 1
ATOM 942 C C . ASP A 1 116 ? -2.577 -27.232 11.993 1.00 69.31 116 ASP A C 1
ATOM 944 O O . ASP A 1 116 ? -2.478 -28.350 11.493 1.00 69.31 116 ASP A O 1
ATOM 948 N N . ARG A 1 117 ? -3.313 -26.269 11.400 1.00 73.25 117 ARG A N 1
ATOM 949 C CA . ARG A 1 117 ? -4.047 -26.420 10.122 1.00 73.25 117 ARG A CA 1
ATOM 950 C C . ARG A 1 117 ? -3.152 -26.307 8.878 1.00 73.25 117 ARG A C 1
ATOM 952 O O . ARG A 1 117 ? -3.646 -26.419 7.758 1.00 73.25 117 ARG A O 1
ATOM 959 N N . GLY A 1 118 ? -1.844 -26.126 9.063 1.00 73.94 118 GLY A N 1
ATOM 960 C CA . GLY A 1 118 ? -0.842 -26.151 7.999 1.00 73.94 118 GLY A CA 1
ATOM 961 C C . GLY A 1 118 ? -0.332 -24.775 7.570 1.00 73.94 118 GLY A C 1
ATOM 962 O O . GLY A 1 118 ? -0.574 -23.756 8.212 1.00 73.94 118 GLY A O 1
ATOM 963 N N . ILE A 1 119 ? 0.427 -24.772 6.474 1.00 82.62 119 ILE A N 1
ATOM 964 C CA . ILE A 1 119 ? 1.115 -23.598 5.928 1.00 82.62 119 ILE A CA 1
ATOM 965 C C . ILE A 1 119 ? 0.462 -23.189 4.613 1.00 82.62 119 ILE A C 1
ATOM 967 O O . ILE A 1 119 ? 0.114 -24.032 3.786 1.00 82.62 119 ILE A O 1
ATOM 971 N N . MET A 1 120 ? 0.373 -21.882 4.379 1.00 86.31 120 MET A N 1
ATOM 972 C CA . MET A 1 120 ? -0.096 -21.337 3.108 1.00 86.31 120 MET A CA 1
ATOM 973 C C . MET A 1 120 ? 0.936 -20.436 2.438 1.00 86.31 120 MET A C 1
ATOM 975 O O . MET A 1 120 ? 1.854 -19.929 3.073 1.00 86.31 120 MET A O 1
ATOM 979 N N . ARG A 1 121 ? 0.754 -20.234 1.132 1.00 92.69 121 ARG A N 1
ATOM 980 C CA . ARG A 1 121 ? 1.560 -19.350 0.283 1.00 92.69 121 ARG A CA 1
ATOM 981 C C . ARG A 1 121 ? 0.682 -18.295 -0.349 1.00 92.69 121 ARG A C 1
ATOM 983 O O . ARG A 1 121 ? -0.423 -18.615 -0.792 1.00 92.69 121 ARG A O 1
ATOM 990 N N . GLN A 1 122 ? 1.190 -17.077 -0.463 1.00 94.81 122 GLN A N 1
ATOM 991 C CA . GLN A 1 122 ? 0.484 -15.993 -1.137 1.00 94.81 122 GLN A CA 1
ATOM 992 C C . GLN A 1 122 ? 1.460 -14.988 -1.750 1.00 94.81 122 GLN A C 1
ATOM 994 O O . GLN A 1 122 ? 2.602 -14.860 -1.319 1.00 94.81 122 GLN A O 1
ATOM 999 N N . ARG A 1 123 ? 0.973 -14.249 -2.740 1.00 97.69 123 ARG A N 1
ATOM 1000 C CA . ARG A 1 123 ? 1.584 -13.012 -3.219 1.00 97.69 123 ARG A CA 1
ATOM 1001 C C . ARG A 1 123 ? 0.655 -11.861 -2.877 1.00 97.69 123 ARG A C 1
ATOM 1003 O O . ARG A 1 123 ? -0.567 -12.021 -2.941 1.00 97.69 123 ARG A O 1
ATOM 1010 N N . GLU A 1 124 ? 1.239 -10.726 -2.543 1.00 97.69 124 GLU A N 1
ATOM 1011 C CA . GLU A 1 124 ? 0.524 -9.501 -2.216 1.00 97.69 124 GLU A CA 1
ATOM 1012 C C . GLU A 1 124 ? 1.205 -8.316 -2.884 1.00 97.69 124 GLU A C 1
ATOM 1014 O O . GLU A 1 124 ? 2.432 -8.267 -2.971 1.00 97.69 124 GLU A O 1
ATOM 1019 N N . VAL A 1 125 ? 0.403 -7.371 -3.359 1.00 98.25 125 VAL A N 1
ATOM 1020 C CA . VAL A 1 125 ? 0.895 -6.103 -3.888 1.00 98.25 125 VAL A CA 1
ATOM 1021 C C . VAL A 1 125 ? 0.053 -4.979 -3.317 1.00 98.25 125 VAL A C 1
ATOM 1023 O O . VAL A 1 125 ? -1.176 -5.046 -3.358 1.00 98.25 125 VAL A O 1
ATOM 1026 N N . PHE A 1 126 ? 0.690 -3.943 -2.788 1.00 97.12 126 PHE A N 1
ATOM 1027 C CA . PHE A 1 126 ? -0.023 -2.783 -2.264 1.00 97.12 126 PHE A CA 1
ATOM 1028 C C . PHE A 1 126 ? 0.800 -1.511 -2.360 1.00 97.12 126 PHE A C 1
ATOM 1030 O O . PHE A 1 126 ? 2.027 -1.555 -2.443 1.00 97.12 126 PHE A O 1
ATOM 1037 N N . VAL A 1 127 ? 0.108 -0.374 -2.304 1.00 96.25 127 VAL A N 1
ATOM 1038 C CA . VAL A 1 127 ? 0.739 0.932 -2.108 1.00 96.25 127 VAL A CA 1
ATOM 1039 C C . VAL A 1 127 ? 0.449 1.428 -0.701 1.00 96.25 127 VAL A C 1
ATOM 1041 O O . VAL A 1 127 ? -0.700 1.413 -0.266 1.00 96.25 127 VAL A O 1
ATOM 1044 N N . ALA A 1 128 ? 1.487 1.885 -0.007 1.00 94.25 128 ALA A N 1
ATOM 1045 C CA . ALA A 1 128 ? 1.392 2.516 1.301 1.00 94.25 128 ALA A CA 1
ATOM 1046 C C . ALA A 1 128 ? 1.804 3.995 1.243 1.00 94.25 128 ALA A C 1
ATOM 1048 O O . ALA A 1 128 ? 2.760 4.350 0.552 1.00 94.25 128 ALA A O 1
ATOM 1049 N N . MET A 1 129 ? 1.093 4.839 1.996 1.00 93.00 129 MET A N 1
ATOM 1050 C CA . MET A 1 129 ? 1.326 6.290 2.098 1.00 93.00 129 MET A CA 1
ATOM 1051 C C . MET A 1 129 ? 1.291 6.758 3.559 1.00 93.00 129 MET A C 1
ATOM 1053 O O . MET A 1 129 ? 0.416 6.289 4.299 1.00 93.00 129 MET A O 1
ATOM 1057 N N . PRO A 1 130 ? 2.186 7.668 3.996 1.00 90.81 130 PRO A N 1
ATOM 1058 C CA . PRO A 1 130 ? 2.217 8.099 5.385 1.00 90.81 130 PRO A CA 1
ATOM 1059 C C . PRO A 1 130 ? 1.091 9.071 5.643 1.00 90.81 130 PRO A C 1
ATOM 1061 O O . PRO A 1 130 ? 0.863 10.009 4.873 1.00 90.81 130 PRO A O 1
ATOM 1064 N N . VAL A 1 131 ? 0.452 8.904 6.789 1.00 93.25 131 VAL A N 1
ATOM 1065 C CA . VAL A 1 131 ? -0.505 9.860 7.326 1.00 93.25 131 VAL A CA 1
ATOM 1066 C C . VAL A 1 131 ? -0.234 10.066 8.805 1.00 93.25 131 VAL A C 1
ATOM 1068 O O . VAL A 1 131 ? 0.245 9.170 9.500 1.00 93.25 131 VAL A O 1
ATOM 1071 N N . ILE A 1 132 ? -0.557 11.252 9.304 1.00 90.81 132 ILE A N 1
ATOM 1072 C CA . ILE A 1 132 ? -0.496 11.548 10.731 1.00 90.81 132 ILE A CA 1
ATOM 1073 C C . ILE A 1 132 ? -1.915 11.697 11.246 1.00 90.81 132 ILE A C 1
ATOM 1075 O O . ILE A 1 132 ? -2.698 12.494 1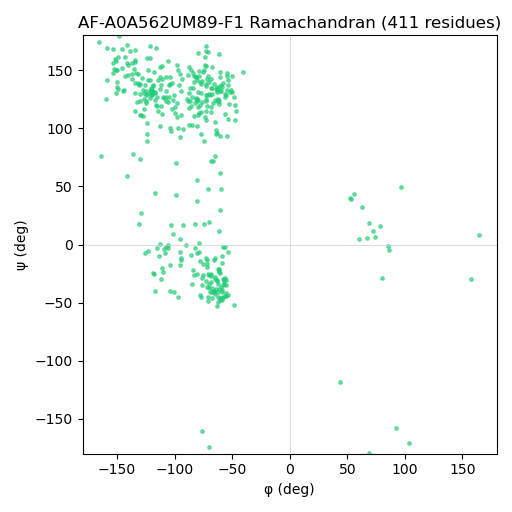0.724 1.00 90.81 132 ILE A O 1
ATOM 1079 N N . ARG A 1 133 ? -2.234 10.950 12.299 1.00 91.75 133 ARG A N 1
ATOM 1080 C CA . ARG A 1 133 ? -3.428 11.171 13.107 1.00 91.75 133 ARG A CA 1
ATOM 1081 C C . ARG A 1 133 ? -3.110 12.185 14.195 1.00 91.75 133 ARG A C 1
ATOM 1083 O O . ARG A 1 133 ? -2.311 11.888 15.075 1.00 91.75 133 ARG A O 1
ATOM 1090 N N . TYR A 1 134 ? -3.778 13.332 14.172 1.00 88.88 134 TYR A N 1
ATOM 1091 C CA . TYR A 1 134 ? -3.720 14.351 15.218 1.00 88.88 134 TYR A CA 1
ATOM 1092 C C . TYR A 1 134 ? -4.935 14.235 16.142 1.00 88.88 134 TYR A C 1
ATOM 1094 O O . TYR A 1 134 ? -6.065 14.491 15.723 1.00 88.88 134 TYR A O 1
ATOM 1102 N N . GLY A 1 135 ? -4.713 13.856 17.397 1.00 83.69 135 GLY A N 1
ATOM 1103 C CA . GLY A 1 135 ? -5.709 13.826 18.464 1.00 83.69 135 GLY A CA 1
ATOM 1104 C C . GLY A 1 135 ? -5.994 15.217 19.030 1.00 83.69 135 GLY A C 1
ATOM 1105 O O . GLY A 1 135 ? -5.086 16.029 19.227 1.00 83.69 135 GLY A O 1
ATOM 1106 N N . LEU A 1 136 ? -7.268 15.485 19.309 1.00 75.44 136 LEU A N 1
ATOM 1107 C CA . LEU A 1 136 ? -7.740 16.709 19.943 1.00 75.44 136 LEU A CA 1
ATOM 1108 C C . LEU A 1 136 ? -7.939 16.500 21.446 1.00 75.44 136 LEU A C 1
ATOM 1110 O O . LEU A 1 136 ? -8.759 15.688 21.872 1.00 75.44 136 LEU A O 1
ATOM 1114 N N . GLY A 1 137 ? -7.245 17.295 22.257 1.00 66.56 137 GLY A N 1
ATOM 1115 C CA . GLY A 1 137 ? -7.511 17.394 23.688 1.00 66.56 137 GLY A CA 1
ATOM 1116 C C . GLY A 1 137 ? -8.801 18.166 23.993 1.00 66.56 137 GLY A C 1
ATOM 1117 O O . GLY A 1 137 ? -9.364 18.848 23.136 1.00 66.56 137 GLY A O 1
ATOM 1118 N N . ALA A 1 138 ? -9.222 18.150 25.264 1.00 59.50 138 ALA A N 1
ATOM 1119 C CA . ALA A 1 138 ? -10.468 18.752 25.776 1.00 59.50 138 ALA A CA 1
ATOM 1120 C C . ALA A 1 138 ? -10.646 20.276 25.537 1.00 59.50 138 ALA A C 1
ATOM 1122 O O . ALA A 1 138 ? -11.668 20.842 25.914 1.00 59.50 138 ALA A O 1
ATOM 1123 N N . LYS A 1 139 ? -9.662 20.951 24.930 1.00 60.88 139 LYS A N 1
ATOM 1124 C CA . LYS A 1 139 ? -9.691 22.378 24.558 1.00 60.88 139 LYS A CA 1
ATOM 1125 C C . LYS A 1 139 ? -9.264 22.642 23.104 1.00 60.88 139 LYS A C 1
ATOM 1127 O O . LYS A 1 139 ? -8.877 23.758 22.782 1.00 60.88 139 LYS A O 1
ATOM 1132 N N . GLY A 1 140 ? -9.265 21.624 22.239 1.00 56.12 140 GLY A N 1
ATOM 1133 C CA . GLY A 1 140 ? -8.841 21.762 20.839 1.00 56.12 140 GLY A CA 1
ATOM 1134 C C . GLY A 1 140 ? -7.326 21.896 20.631 1.00 56.12 140 GLY A C 1
ATOM 1135 O O . GLY A 1 140 ? -6.890 22.112 19.505 1.00 56.12 140 GLY A O 1
ATOM 1136 N N . LEU A 1 141 ? -6.522 21.745 21.689 1.00 59.16 141 LEU A N 1
ATOM 1137 C CA . LEU A 1 141 ? -5.069 21.609 21.573 1.00 59.16 141 LEU A CA 1
ATOM 1138 C C . LEU A 1 141 ? -4.734 20.224 21.009 1.00 59.16 141 LEU A C 1
ATOM 1140 O O . LEU A 1 141 ? -5.337 19.234 21.424 1.00 59.16 141 LEU A O 1
ATOM 1144 N N . VAL A 1 142 ? -3.775 20.155 20.086 1.00 62.19 142 VAL A N 1
ATOM 1145 C CA . VAL A 1 142 ? -3.230 18.882 19.592 1.00 62.19 142 VAL A CA 1
ATOM 1146 C C . VAL A 1 142 ? -2.446 18.240 20.733 1.00 62.19 142 VAL A C 1
ATOM 1148 O O . VAL A 1 142 ? -1.455 18.809 21.186 1.00 62.19 142 VAL A O 1
ATOM 1151 N N . THR A 1 143 ? -2.910 17.098 21.239 1.00 67.31 143 THR A N 1
ATOM 1152 C CA . THR A 1 143 ? -2.294 16.443 22.410 1.00 67.31 143 THR A CA 1
ATOM 1153 C C . THR A 1 143 ? -1.576 15.146 22.072 1.00 67.31 143 THR A C 1
ATOM 1155 O O . THR A 1 143 ? -0.685 14.752 22.816 1.00 67.31 143 THR A O 1
ATOM 1158 N N . GLU A 1 144 ? -1.937 14.486 20.969 1.00 74.12 144 GLU A N 1
ATOM 1159 C CA . GLU A 1 144 ? -1.357 13.201 20.566 1.00 74.12 144 GLU A CA 1
ATOM 1160 C C . GLU A 1 144 ? -1.229 13.145 19.042 1.00 74.12 144 GLU A C 1
ATOM 1162 O O . GLU A 1 144 ? -2.175 13.481 18.335 1.00 74.12 144 GLU A O 1
ATOM 1167 N N . SER A 1 145 ? -0.072 12.723 18.537 1.00 81.69 145 SER A N 1
ATOM 1168 C CA . SER A 1 145 ? 0.158 12.516 17.107 1.00 81.69 145 SER A CA 1
ATOM 1169 C C . SER A 1 145 ? 0.679 11.103 16.889 1.00 81.69 145 SER A C 1
ATOM 1171 O O . SER A 1 145 ? 1.631 10.692 17.554 1.00 81.69 145 SER A O 1
ATOM 1173 N N . GLU A 1 146 ? 0.088 10.361 15.957 1.00 83.81 146 GLU A N 1
ATOM 1174 C CA . GLU A 1 146 ? 0.580 9.040 15.555 1.00 83.81 146 GLU A CA 1
ATOM 1175 C C . GLU A 1 146 ? 0.813 8.981 14.046 1.00 83.81 146 GLU A C 1
ATOM 1177 O O . GLU A 1 146 ? -0.054 9.375 13.268 1.00 83.81 146 GLU A O 1
ATOM 1182 N N . LEU A 1 147 ? 1.981 8.471 13.645 1.00 85.69 147 LEU A N 1
ATOM 1183 C CA . LEU A 1 147 ? 2.287 8.138 12.256 1.00 85.69 147 LEU A CA 1
ATOM 1184 C C . LEU A 1 147 ? 1.690 6.766 11.922 1.00 85.69 147 LEU A C 1
ATOM 1186 O O . LEU A 1 147 ? 1.986 5.772 12.591 1.00 85.69 147 LEU A O 1
ATOM 1190 N N . GLU A 1 148 ? 0.875 6.716 10.876 1.00 91.19 148 GLU A N 1
ATOM 1191 C CA . GLU A 1 148 ? 0.240 5.506 10.356 1.00 91.19 148 GLU A CA 1
ATOM 1192 C C . GLU A 1 148 ? 0.371 5.449 8.827 1.00 91.19 148 GLU A C 1
ATOM 1194 O O . GLU A 1 148 ? 0.740 6.426 8.176 1.00 91.19 148 GLU A O 1
ATOM 1199 N N . TRP A 1 149 ? 0.077 4.289 8.246 1.00 93.44 149 TRP A N 1
ATOM 1200 C CA . TRP A 1 149 ? 0.137 4.043 6.809 1.00 93.44 149 TRP A CA 1
ATOM 1201 C C . TRP A 1 149 ? -1.254 3.741 6.273 1.00 93.44 149 TRP A C 1
ATOM 1203 O O . TRP A 1 149 ? -1.872 2.750 6.665 1.00 93.44 149 TRP A O 1
ATOM 1213 N N . ILE A 1 150 ? -1.744 4.561 5.349 1.00 95.56 150 ILE A N 1
ATOM 1214 C CA . ILE A 1 150 ? -2.925 4.187 4.570 1.00 95.56 150 ILE A CA 1
ATOM 1215 C C . ILE A 1 150 ? -2.515 3.226 3.467 1.00 95.56 150 ILE A C 1
ATOM 1217 O O . ILE A 1 150 ? -1.411 3.322 2.928 1.00 95.56 150 ILE A O 1
ATOM 1221 N N . ILE A 1 151 ? -3.435 2.339 3.108 1.00 96.25 151 ILE A N 1
ATOM 1222 C CA . ILE A 1 151 ? -3.288 1.437 1.970 1.00 96.25 151 ILE A CA 1
ATOM 1223 C C . ILE A 1 151 ? -4.488 1.668 1.045 1.00 96.25 151 ILE A C 1
ATOM 1225 O O . ILE A 1 151 ? -5.524 1.028 1.235 1.00 96.25 151 ILE A O 1
ATOM 1229 N N . PRO A 1 152 ? -4.394 2.613 0.086 1.00 93.50 152 PRO A N 1
ATOM 1230 C CA . PRO A 1 152 ? -5.504 2.955 -0.804 1.00 93.50 152 PRO A CA 1
ATOM 1231 C C . PRO A 1 152 ? -6.024 1.767 -1.609 1.00 93.50 152 PRO A C 1
ATOM 1233 O O . PRO A 1 152 ? -7.220 1.654 -1.872 1.00 93.50 152 PRO A O 1
ATOM 1236 N N . TRP A 1 153 ? -5.120 0.867 -1.986 1.00 93.75 153 TRP A N 1
ATOM 1237 C CA . TRP A 1 153 ? -5.457 -0.407 -2.589 1.00 93.75 153 TRP A CA 1
ATOM 1238 C C . TRP A 1 153 ? -4.395 -1.448 -2.257 1.00 93.75 153 TRP A C 1
ATOM 1240 O O . TRP A 1 153 ? -3.213 -1.154 -2.063 1.00 93.75 153 TRP A O 1
ATOM 1250 N N . ILE A 1 154 ? -4.858 -2.688 -2.187 1.00 96.69 154 ILE A N 1
ATOM 1251 C CA . ILE A 1 154 ? -4.067 -3.868 -1.872 1.00 96.69 154 ILE A CA 1
ATOM 1252 C C . ILE A 1 154 ? -4.699 -5.048 -2.588 1.00 96.69 154 ILE A C 1
ATOM 1254 O O . ILE A 1 154 ? -5.922 -5.207 -2.604 1.00 96.69 154 ILE A O 1
ATOM 1258 N N . VAL A 1 155 ? -3.868 -5.875 -3.201 1.00 97.75 155 VAL A N 1
ATOM 1259 C CA . VAL A 1 155 ? -4.315 -7.025 -3.971 1.00 97.75 155 VAL A CA 1
ATOM 1260 C C . VAL A 1 155 ? -3.536 -8.268 -3.579 1.00 97.75 155 VAL A C 1
ATOM 1262 O O . VAL A 1 155 ? -2.359 -8.198 -3.238 1.00 97.75 155 VAL A O 1
ATOM 1265 N N . VAL A 1 156 ? -4.200 -9.418 -3.630 1.00 97.62 156 VAL A N 1
ATOM 1266 C CA . VAL A 1 156 ? -3.626 -10.722 -3.276 1.00 97.62 156 VAL A CA 1
ATOM 1267 C C . VAL A 1 156 ? -4.039 -11.780 -4.286 1.00 97.62 156 VAL A C 1
ATOM 1269 O O . VAL A 1 156 ? -5.089 -11.669 -4.914 1.00 97.62 156 VAL A O 1
ATOM 1272 N N . ASN A 1 157 ? -3.252 -12.847 -4.412 1.00 97.38 157 ASN A N 1
ATOM 1273 C CA . ASN A 1 157 ? -3.566 -13.955 -5.323 1.00 97.38 157 ASN A CA 1
ATOM 1274 C C . ASN A 1 157 ? -4.302 -15.134 -4.661 1.00 97.38 157 ASN A C 1
ATOM 1276 O O . ASN A 1 157 ? -4.513 -16.161 -5.308 1.00 97.38 157 ASN A O 1
ATOM 1280 N N . LYS A 1 158 ? -4.673 -15.020 -3.377 1.00 94.88 158 LYS A N 1
ATOM 1281 C CA . LYS A 1 158 ? -5.394 -16.065 -2.635 1.00 94.88 158 LYS A CA 1
ATOM 1282 C C . LYS A 1 158 ? -6.713 -15.551 -2.040 1.00 94.88 158 LYS A C 1
ATOM 1284 O O . LYS A 1 158 ? -6.688 -14.551 -1.321 1.00 94.88 158 LYS A O 1
ATOM 1289 N N . PRO A 1 159 ? -7.844 -16.256 -2.256 1.00 93.19 159 PRO A N 1
ATOM 1290 C CA . PRO A 1 159 ? -9.151 -15.855 -1.728 1.00 93.19 159 PRO A CA 1
ATOM 1291 C C . PRO A 1 159 ? -9.198 -15.707 -0.204 1.00 93.19 159 PRO A C 1
ATOM 1293 O O . PRO A 1 159 ? -9.673 -14.688 0.285 1.00 93.19 159 PRO A O 1
ATOM 1296 N N . TRP A 1 160 ? -8.632 -16.657 0.547 1.00 88.56 160 TRP A N 1
ATOM 1297 C CA . TRP A 1 160 ? -8.629 -16.613 2.015 1.00 88.56 160 TRP A CA 1
ATOM 1298 C C . TRP A 1 160 ? -7.949 -15.348 2.554 1.00 88.56 160 TRP A C 1
ATOM 1300 O O . TRP A 1 160 ? -8.452 -14.723 3.481 1.00 88.56 160 TRP A O 1
ATOM 1310 N N . SER A 1 161 ? -6.853 -14.903 1.929 1.00 91.81 161 SER A N 1
ATOM 1311 C CA . SER A 1 161 ? -6.146 -13.685 2.341 1.00 91.81 161 SER A CA 1
ATOM 1312 C C . SER A 1 161 ? -6.960 -12.441 2.032 1.00 91.81 161 SER A C 1
ATOM 1314 O O . SER A 1 161 ? -6.997 -11.504 2.829 1.00 91.81 161 SER A O 1
ATOM 1316 N N . CYS A 1 162 ? -7.657 -12.450 0.892 1.00 93.44 162 CYS A N 1
ATOM 1317 C CA . CYS A 1 162 ? -8.569 -11.385 0.504 1.00 93.44 162 CYS A CA 1
ATOM 1318 C C . CYS A 1 162 ? -9.690 -11.239 1.543 1.00 93.44 162 CYS A C 1
ATOM 1320 O O . CYS A 1 162 ? -9.937 -10.133 2.026 1.00 93.44 162 CYS A O 1
ATOM 1322 N N . VAL A 1 163 ? -10.314 -12.352 1.941 1.00 91.19 163 VAL A N 1
ATOM 1323 C CA . VAL A 1 163 ? -11.357 -12.387 2.978 1.00 91.19 163 VAL A CA 1
ATOM 1324 C C . VAL A 1 163 ? -10.795 -11.944 4.333 1.00 91.19 163 VAL A C 1
ATOM 1326 O O . VAL A 1 163 ? -11.296 -10.975 4.896 1.00 91.19 163 VAL A O 1
ATOM 1329 N N . CYS A 1 164 ? -9.700 -12.546 4.814 1.00 89.25 164 CYS A N 1
ATOM 1330 C CA . CYS A 1 164 ? -9.067 -12.181 6.091 1.00 89.25 164 CYS A CA 1
ATOM 1331 C C . CYS A 1 164 ? -8.695 -10.693 6.148 1.00 89.25 164 CYS A C 1
ATOM 1333 O O . CYS A 1 164 ? -8.948 -10.012 7.141 1.00 89.25 164 CYS A O 1
ATOM 1335 N N . GLY A 1 165 ? -8.107 -10.164 5.073 1.00 91.44 165 GLY A N 1
ATOM 1336 C CA . GLY A 1 165 ? -7.721 -8.761 4.984 1.00 91.44 165 GLY A CA 1
ATOM 1337 C C . GLY A 1 165 ? -8.913 -7.820 5.126 1.00 91.44 165 GLY A C 1
ATOM 1338 O O . GLY A 1 165 ? -8.856 -6.882 5.918 1.00 91.44 165 GLY A O 1
ATOM 1339 N N . ARG A 1 166 ? -10.011 -8.103 4.421 1.00 91.12 166 ARG A N 1
ATOM 1340 C CA . ARG A 1 166 ? -11.229 -7.283 4.471 1.00 91.12 166 ARG A CA 1
ATOM 1341 C C . ARG A 1 166 ? -11.959 -7.412 5.796 1.00 91.12 166 ARG A C 1
ATOM 1343 O O . ARG A 1 166 ? -12.325 -6.410 6.406 1.00 91.12 166 ARG A O 1
ATOM 1350 N N . GLU A 1 167 ? -12.172 -8.644 6.236 1.00 88.44 167 GLU A N 1
ATOM 1351 C CA . GLU A 1 167 ? -13.057 -8.937 7.354 1.00 88.44 167 GLU A CA 1
ATOM 1352 C C . GLU A 1 167 ? -12.367 -8.806 8.704 1.00 88.44 167 GLU A C 1
ATOM 1354 O O . GLU A 1 167 ? -12.985 -8.361 9.663 1.00 88.44 167 GLU A O 1
ATOM 1359 N N . MET A 1 168 ? -11.083 -9.134 8.812 1.00 84.56 168 MET A N 1
ATOM 1360 C CA . MET A 1 168 ? -10.374 -9.058 10.091 1.00 84.56 168 MET A CA 1
ATOM 1361 C C . MET A 1 168 ? -9.586 -7.760 10.221 1.00 84.56 168 MET A C 1
ATOM 1363 O O . MET A 1 168 ? -9.669 -7.101 11.255 1.00 84.56 168 MET A O 1
ATOM 1367 N N . LEU A 1 169 ? -8.859 -7.378 9.168 1.00 86.81 169 LEU A N 1
ATOM 1368 C CA . LEU A 1 169 ? -7.890 -6.278 9.225 1.00 86.81 169 LEU A CA 1
ATOM 1369 C C . LEU A 1 169 ? -8.461 -4.927 8.783 1.00 86.81 169 LEU A C 1
ATOM 1371 O O . LEU A 1 169 ? -7.827 -3.904 9.014 1.00 86.81 169 LEU A O 1
ATOM 1375 N N . GLY A 1 170 ? -9.636 -4.904 8.143 1.00 90.00 170 GLY A N 1
ATOM 1376 C CA . GLY A 1 170 ? -10.187 -3.675 7.564 1.00 90.00 170 GLY A CA 1
ATOM 1377 C C . GLY A 1 170 ? -9.403 -3.164 6.353 1.00 90.00 170 GLY A C 1
ATOM 1378 O O . GLY A 1 170 ? -9.512 -1.993 5.997 1.00 90.00 170 GLY A O 1
ATOM 1379 N N . LEU A 1 171 ? -8.600 -4.027 5.728 1.00 91.88 171 LEU A N 1
ATOM 1380 C CA . LEU A 1 171 ? -7.851 -3.725 4.516 1.00 91.88 171 LEU A CA 1
ATOM 1381 C C . LEU A 1 171 ? -8.735 -4.011 3.302 1.00 91.88 171 LEU A C 1
ATOM 1383 O O . LEU A 1 171 ? -9.297 -5.099 3.189 1.00 91.88 171 LEU A O 1
ATOM 1387 N N . GLY A 1 172 ? -8.827 -3.070 2.363 1.00 91.38 172 GLY A N 1
ATOM 1388 C CA . GLY A 1 172 ? -9.608 -3.200 1.127 1.00 91.38 172 GLY A CA 1
ATOM 1389 C C . GLY A 1 172 ? -9.019 -4.190 0.114 1.00 91.38 172 GLY A C 1
ATOM 1390 O O . GLY A 1 172 ? -8.881 -3.842 -1.054 1.00 91.38 172 GLY A O 1
ATOM 1391 N N . LYS A 1 173 ? -8.632 -5.399 0.551 1.00 94.94 173 LYS A N 1
ATOM 1392 C CA . LYS A 1 173 ? -7.985 -6.411 -0.288 1.00 94.94 173 LYS A CA 1
ATOM 1393 C C . LYS A 1 173 ? -8.895 -6.844 -1.431 1.00 94.94 173 LYS A C 1
ATOM 1395 O O . LYS A 1 173 ? -10.084 -7.102 -1.234 1.00 94.94 173 LYS A O 1
ATOM 1400 N N . LEU A 1 174 ? -8.316 -6.947 -2.620 1.00 94.31 174 LEU A N 1
ATOM 1401 C CA . LEU A 1 174 ? -8.965 -7.477 -3.814 1.00 94.31 174 LEU A CA 1
ATOM 1402 C C . LEU A 1 174 ? -8.224 -8.724 -4.297 1.00 94.31 174 LEU A C 1
ATOM 1404 O O . LEU A 1 174 ? -7.008 -8.844 -4.140 1.00 94.31 174 LEU A O 1
ATOM 1408 N N . LEU A 1 175 ? -8.958 -9.653 -4.902 1.00 96.44 175 LEU A N 1
ATOM 1409 C CA . LEU A 1 175 ? -8.355 -10.806 -5.558 1.00 96.44 175 LEU A CA 1
ATOM 1410 C C . LEU A 1 175 ? -7.780 -10.373 -6.913 1.00 96.44 175 LEU A C 1
ATOM 1412 O O . LEU A 1 175 ? -8.471 -9.731 -7.700 1.00 96.44 175 LEU A O 1
ATOM 1416 N N . ALA A 1 176 ? -6.531 -10.733 -7.191 1.00 97.56 176 ALA A N 1
ATOM 1417 C CA . ALA A 1 176 ? -5.829 -10.378 -8.418 1.00 97.56 176 ALA A CA 1
ATOM 1418 C C . ALA A 1 176 ? -4.952 -11.529 -8.926 1.00 97.56 176 ALA A C 1
ATOM 1420 O O . ALA A 1 176 ? -4.501 -12.390 -8.171 1.00 97.56 176 ALA A O 1
ATOM 1421 N N . GLY A 1 177 ? -4.672 -11.505 -10.226 1.00 98.06 177 GLY A N 1
ATOM 1422 C CA . GLY A 1 177 ? -3.556 -12.242 -10.806 1.00 98.06 177 GLY A CA 1
ATOM 1423 C C . GLY A 1 177 ? -2.279 -11.451 -10.550 1.00 98.06 177 GLY A C 1
ATOM 1424 O O . GLY A 1 177 ? -2.222 -10.273 -10.900 1.00 98.06 177 GLY A O 1
ATOM 1425 N N . ILE A 1 178 ? -1.294 -12.083 -9.914 1.00 98.38 178 ILE A N 1
ATOM 1426 C CA . ILE A 1 178 ? -0.014 -11.462 -9.561 1.00 98.38 178 ILE A CA 1
ATOM 1427 C C . ILE A 1 178 ? 1.103 -12.353 -10.089 1.00 98.38 178 ILE A C 1
ATOM 1429 O O . ILE A 1 178 ? 1.336 -13.449 -9.560 1.00 98.38 178 ILE A O 1
ATOM 1433 N N . ASP A 1 179 ? 1.800 -11.849 -11.096 1.00 97.38 179 ASP A N 1
ATOM 1434 C CA . ASP A 1 179 ? 2.976 -12.477 -11.682 1.00 97.38 179 ASP A CA 1
ATOM 1435 C C . ASP A 1 179 ? 4.208 -11.713 -11.191 1.00 97.38 179 ASP A C 1
ATOM 1437 O O . ASP A 1 179 ? 4.239 -10.482 -11.229 1.00 97.38 179 ASP A O 1
ATOM 1441 N N . ILE A 1 180 ? 5.164 -12.449 -10.631 1.00 96.00 180 ILE A N 1
ATOM 1442 C CA . ILE A 1 180 ? 6.439 -11.940 -10.125 1.00 96.00 180 ILE A CA 1
ATOM 1443 C C . ILE A 1 180 ? 7.482 -12.904 -10.651 1.00 96.00 180 ILE A C 1
ATOM 1445 O O . ILE A 1 180 ? 7.462 -14.071 -10.248 1.00 96.00 180 ILE A O 1
ATOM 1449 N N . ASP A 1 181 ? 8.356 -12.401 -11.509 1.00 94.50 181 ASP A N 1
ATOM 1450 C CA . ASP A 1 181 ? 9.397 -13.169 -12.170 1.00 94.50 181 ASP A CA 1
ATOM 1451 C C . ASP A 1 181 ? 10.685 -12.344 -12.270 1.00 94.50 181 ASP A C 1
ATOM 1453 O O . ASP A 1 181 ? 10.733 -11.149 -11.952 1.00 94.50 181 ASP A O 1
ATOM 1457 N N . GLN A 1 182 ? 11.754 -13.011 -12.696 1.00 94.06 182 GLN A N 1
ATOM 1458 C CA . GLN A 1 182 ? 12.961 -12.319 -13.116 1.00 94.06 182 GLN A CA 1
ATOM 1459 C C . GLN A 1 182 ? 12.703 -11.646 -14.467 1.00 94.06 182 GLN A C 1
ATOM 1461 O O . GLN A 1 182 ? 12.098 -12.249 -15.354 1.00 94.06 182 GLN A O 1
ATOM 1466 N N . GLY A 1 183 ? 13.160 -10.405 -14.615 1.00 92.88 183 GLY A N 1
ATOM 1467 C CA . GLY A 1 183 ? 13.057 -9.689 -15.881 1.00 92.88 183 GLY A CA 1
ATOM 1468 C C . GLY A 1 183 ? 14.089 -10.156 -16.913 1.00 92.88 183 GLY A C 1
ATOM 1469 O O . GLY A 1 183 ? 14.673 -11.236 -16.827 1.00 92.88 183 GLY A O 1
ATOM 1470 N N . PHE A 1 184 ? 14.333 -9.304 -17.910 1.00 91.75 184 PHE A N 1
ATOM 1471 C CA . PHE A 1 184 ? 15.250 -9.605 -19.015 1.00 91.75 184 PHE A CA 1
ATOM 1472 C C . PHE A 1 184 ? 16.714 -9.804 -18.579 1.00 91.75 184 PHE A C 1
ATOM 1474 O O . PHE A 1 184 ? 17.439 -10.581 -19.199 1.00 91.75 184 PHE A O 1
ATOM 1481 N N . PHE A 1 185 ? 17.159 -9.115 -17.526 1.00 92.81 185 PHE A N 1
ATOM 1482 C CA . PHE A 1 185 ? 18.533 -9.198 -17.033 1.00 92.81 185 PHE A CA 1
ATOM 1483 C C . PHE A 1 185 ? 18.634 -10.163 -15.839 1.00 92.81 185 PHE A C 1
ATOM 1485 O O . PHE A 1 185 ? 17.653 -10.363 -15.117 1.00 92.81 185 PHE A O 1
ATOM 1492 N N . PRO A 1 186 ? 19.814 -10.757 -15.585 1.00 92.25 186 PRO A N 1
ATOM 1493 C CA . PRO A 1 186 ? 20.081 -11.462 -14.335 1.00 92.25 186 PRO A CA 1
ATOM 1494 C C . PRO A 1 186 ? 19.729 -10.602 -13.119 1.00 92.25 186 PRO A C 1
ATOM 1496 O O . PRO A 1 186 ? 20.071 -9.420 -13.072 1.00 92.25 186 PRO A O 1
ATOM 1499 N N . ASP A 1 187 ? 19.011 -11.201 -12.169 1.00 90.25 187 ASP A N 1
ATOM 1500 C CA . ASP A 1 187 ? 18.554 -10.576 -10.922 1.00 90.25 187 ASP A CA 1
ATOM 1501 C C . ASP A 1 187 ? 17.640 -9.344 -11.068 1.00 90.25 187 ASP A C 1
ATOM 1503 O O . ASP A 1 187 ? 17.244 -8.744 -10.061 1.00 90.25 187 ASP A O 1
ATOM 1507 N N . SER A 1 188 ? 17.235 -8.982 -12.289 1.00 95.81 188 SER A N 1
ATOM 1508 C CA . SER A 1 188 ? 16.225 -7.947 -12.481 1.00 95.81 188 SER A CA 1
ATOM 1509 C C . SER A 1 188 ? 14.834 -8.450 -12.116 1.00 95.81 188 SER A C 1
ATOM 1511 O O . SER A 1 188 ? 14.575 -9.650 -12.037 1.00 95.81 188 SER A O 1
ATOM 1513 N N . PHE A 1 189 ? 13.914 -7.524 -11.885 1.00 97.25 189 PHE A N 1
ATOM 1514 C CA . PHE A 1 189 ? 12.554 -7.821 -11.472 1.00 97.25 189 PHE A CA 1
ATOM 1515 C C . PHE A 1 189 ? 11.557 -7.461 -12.569 1.00 97.25 189 PHE A C 1
ATOM 1517 O O . PHE A 1 189 ? 11.629 -6.380 -13.159 1.00 97.25 189 PHE A O 1
ATOM 1524 N N . GLU A 1 190 ? 10.588 -8.345 -12.791 1.00 97.88 190 GLU A N 1
ATOM 1525 C CA . GLU A 1 190 ? 9.368 -8.052 -13.531 1.00 97.88 190 GLU A CA 1
ATOM 1526 C C . GLU A 1 190 ? 8.148 -8.439 -12.687 1.00 97.88 190 GLU A C 1
ATOM 1528 O O . GLU A 1 190 ? 8.015 -9.564 -12.206 1.00 97.88 190 GLU A O 1
ATOM 1533 N N . GLY A 1 191 ? 7.246 -7.478 -12.497 1.00 97.88 191 GLY A N 1
ATOM 1534 C CA . GLY A 1 191 ? 6.012 -7.653 -11.743 1.00 97.88 191 GLY A CA 1
ATOM 1535 C C . GLY A 1 191 ? 4.808 -7.208 -12.560 1.00 97.88 191 GLY A C 1
ATOM 1536 O O . GLY A 1 191 ? 4.799 -6.112 -13.121 1.00 97.88 191 GLY A O 1
ATOM 1537 N N . GLN A 1 192 ? 3.755 -8.021 -12.603 1.00 97.94 192 GLN A N 1
ATOM 1538 C CA . GLN A 1 192 ? 2.495 -7.665 -13.249 1.00 97.94 192 GLN A CA 1
ATOM 1539 C C . GLN A 1 192 ? 1.306 -7.952 -12.337 1.00 97.94 192 GLN A C 1
ATOM 1541 O O . GLN A 1 192 ? 1.203 -9.007 -11.712 1.00 97.94 192 GLN A O 1
ATOM 1546 N N . VAL A 1 193 ? 0.367 -7.005 -12.310 1.00 98.19 193 VAL A N 1
ATOM 1547 C CA . VAL A 1 193 ? -0.916 -7.153 -11.625 1.00 98.19 193 VAL A CA 1
ATOM 1548 C C . VAL A 1 193 ? -2.039 -7.090 -12.645 1.00 98.19 193 VAL A C 1
ATOM 1550 O O . VAL A 1 193 ? -2.121 -6.165 -13.459 1.00 98.19 193 VAL A O 1
ATOM 1553 N N . ARG A 1 194 ? -2.944 -8.063 -12.566 1.00 97.12 194 ARG A N 1
ATOM 1554 C CA . ARG A 1 194 ? -4.230 -8.054 -13.260 1.00 97.12 194 ARG A CA 1
ATOM 1555 C C . ARG A 1 194 ? -5.339 -8.151 -12.226 1.00 97.12 194 ARG A C 1
ATOM 1557 O O . ARG A 1 194 ? -5.265 -9.025 -11.365 1.00 97.12 194 ARG A O 1
ATOM 1564 N N . MET A 1 195 ? -6.365 -7.317 -12.305 1.00 95.00 195 MET A N 1
ATOM 1565 C CA . MET A 1 195 ? -7.432 -7.282 -11.301 1.00 95.00 195 MET A CA 1
ATOM 1566 C C . MET A 1 195 ? -8.818 -7.226 -11.958 1.00 95.00 195 MET A C 1
ATOM 1568 O O . MET A 1 195 ? -8.926 -6.798 -13.113 1.00 95.00 195 MET A O 1
ATOM 1572 N N . PRO A 1 196 ? -9.877 -7.652 -11.250 1.00 93.31 196 PRO A N 1
ATOM 1573 C CA . PRO A 1 196 ? -11.241 -7.478 -11.719 1.00 93.31 196 PRO A CA 1
ATOM 1574 C C . PRO A 1 196 ? -11.587 -5.985 -11.813 1.00 93.31 196 PRO A C 1
ATOM 1576 O O . PRO A 1 196 ? -11.311 -5.216 -10.891 1.00 93.31 196 PRO A O 1
ATOM 1579 N N . GLY A 1 197 ? -12.200 -5.574 -12.920 1.00 92.75 197 GLY A N 1
ATOM 1580 C CA . GLY A 1 197 ? -12.610 -4.194 -13.167 1.00 92.75 197 GLY A CA 1
ATOM 1581 C C . GLY A 1 197 ? -13.579 -4.065 -14.336 1.00 92.75 197 GLY A C 1
ATOM 1582 O O . GLY A 1 197 ? -13.857 -5.037 -15.038 1.00 92.75 197 GLY A O 1
ATOM 1583 N N . TRP A 1 198 ? -14.092 -2.859 -14.543 1.00 93.88 198 TRP A N 1
ATOM 1584 C CA . TRP A 1 198 ? -14.905 -2.504 -15.706 1.00 93.88 198 TRP A CA 1
ATOM 1585 C C . TRP A 1 198 ? -14.064 -1.687 -16.679 1.00 93.88 198 TRP A C 1
ATOM 1587 O O . TRP A 1 198 ? -13.295 -0.826 -16.243 1.00 93.88 198 TRP A O 1
ATOM 1597 N N . LYS A 1 199 ? -14.192 -1.972 -17.981 1.00 90.06 199 LYS A N 1
ATOM 1598 C CA . LYS A 1 199 ? -13.437 -1.277 -19.034 1.00 90.06 199 LYS A CA 1
ATOM 1599 C C . LYS A 1 199 ? -13.812 0.204 -19.100 1.00 90.06 199 LYS A C 1
ATOM 1601 O O . LYS A 1 199 ? -12.949 1.061 -19.274 1.00 90.06 199 LYS A O 1
ATOM 1606 N N . ASP A 1 200 ? -15.093 0.482 -18.906 1.00 86.75 200 ASP A N 1
ATOM 1607 C CA . ASP A 1 200 ? -15.686 1.809 -18.858 1.00 86.75 200 ASP A CA 1
ATOM 1608 C C . ASP A 1 200 ? -16.894 1.817 -17.904 1.00 86.75 200 ASP A C 1
ATOM 1610 O O . ASP A 1 200 ? -17.212 0.808 -17.277 1.00 86.75 200 ASP A O 1
ATOM 1614 N N . GLU A 1 201 ? -17.536 2.974 -17.750 1.00 83.19 201 GLU A N 1
ATOM 1615 C CA . GLU A 1 201 ? -18.683 3.158 -16.851 1.00 83.19 201 GLU A CA 1
ATOM 1616 C C . GLU A 1 201 ? -20.039 2.946 -17.553 1.00 83.19 201 GLU A C 1
ATOM 1618 O O . GLU A 1 201 ? -21.077 3.383 -17.051 1.00 83.19 201 GLU A O 1
ATOM 1623 N N . ARG A 1 202 ? -20.070 2.302 -18.731 1.00 89.12 202 ARG A N 1
ATOM 1624 C CA . ARG A 1 202 ? -21.328 2.069 -19.451 1.00 89.12 202 ARG A CA 1
ATOM 1625 C C . ARG A 1 202 ? -22.166 1.004 -18.752 1.00 89.12 202 ARG A C 1
ATOM 1627 O O . ARG A 1 202 ? -21.681 -0.010 -18.252 1.00 89.12 202 ARG A O 1
ATOM 1634 N N . GLN A 1 203 ? -23.474 1.229 -18.757 1.00 90.50 203 GLN A N 1
ATOM 1635 C CA . GLN A 1 203 ? -24.434 0.291 -18.196 1.00 90.50 203 GLN A CA 1
ATOM 1636 C C . GLN A 1 203 ? -24.405 -1.044 -18.956 1.00 90.50 203 GLN A C 1
ATOM 1638 O O . GLN A 1 203 ? -24.424 -1.068 -20.184 1.00 90.50 203 GLN A O 1
ATOM 1643 N N . GLY A 1 204 ? -24.412 -2.155 -18.216 1.00 90.06 204 GLY A N 1
ATOM 1644 C CA . GLY A 1 204 ? -24.424 -3.508 -18.781 1.00 90.06 204 GLY A CA 1
ATOM 1645 C C . GLY A 1 204 ? -23.043 -4.077 -19.118 1.00 90.06 204 GLY A C 1
ATOM 1646 O O . GLY A 1 204 ? -22.962 -5.253 -19.468 1.00 90.06 204 GLY A O 1
ATOM 1647 N N . GLU A 1 205 ? -21.968 -3.297 -18.967 1.00 91.00 205 GLU A N 1
ATOM 1648 C CA . GLU A 1 205 ? -20.600 -3.791 -19.133 1.00 91.00 205 GLU A CA 1
ATOM 1649 C C . GLU A 1 205 ? -20.299 -4.881 -18.091 1.00 91.00 205 GLU A C 1
ATOM 1651 O O . GLU A 1 205 ? -20.460 -4.687 -16.878 1.00 91.00 205 GLU A O 1
ATOM 1656 N N . MET A 1 206 ? -19.861 -6.050 -18.561 1.00 92.50 206 MET A N 1
ATOM 1657 C CA . MET A 1 206 ? -19.454 -7.136 -17.675 1.00 92.50 206 MET A CA 1
ATOM 1658 C C . MET A 1 206 ? -18.076 -6.852 -17.084 1.00 92.50 206 MET A C 1
ATOM 1660 O O . MET A 1 206 ? -17.161 -6.390 -17.765 1.00 92.50 206 MET A O 1
ATOM 1664 N N . GLN A 1 207 ? -17.912 -7.181 -15.804 1.00 94.25 207 GLN A N 1
ATOM 1665 C CA . GLN A 1 207 ? -16.607 -7.110 -15.165 1.00 94.25 207 GLN A CA 1
ATOM 1666 C C . GLN A 1 207 ? -15.646 -8.101 -15.838 1.00 94.25 207 GLN A C 1
ATOM 1668 O O . GLN A 1 207 ? -15.979 -9.269 -16.037 1.00 94.25 207 GLN A O 1
ATOM 1673 N N . GLY A 1 208 ? -14.446 -7.631 -16.161 1.00 93.44 208 GLY A N 1
ATOM 1674 C CA . GLY A 1 208 ? -13.371 -8.430 -16.738 1.00 93.44 208 GLY A CA 1
ATOM 1675 C C . GLY A 1 208 ? -12.120 -8.394 -15.871 1.00 93.44 208 GLY A C 1
ATOM 1676 O O . GLY A 1 208 ? -12.021 -7.621 -14.919 1.00 93.44 208 GLY A O 1
ATOM 1677 N N . HIS A 1 209 ? -11.146 -9.239 -16.204 1.00 94.31 209 HIS A N 1
ATOM 1678 C CA . HIS A 1 209 ? -9.869 -9.310 -15.498 1.00 94.31 209 HIS A CA 1
ATOM 1679 C C . HIS A 1 209 ? -8.787 -8.624 -16.335 1.00 94.31 209 HIS A C 1
ATOM 1681 O O . HIS A 1 209 ? -8.275 -9.195 -17.297 1.00 94.31 209 HIS A O 1
ATOM 1687 N N . TYR A 1 210 ? -8.453 -7.382 -15.990 1.00 95.06 210 TYR A N 1
ATOM 1688 C CA . TYR A 1 210 ? -7.639 -6.508 -16.836 1.00 95.06 210 TYR A CA 1
ATOM 1689 C C . TYR A 1 210 ? -6.269 -6.222 -16.226 1.00 95.06 210 TYR A C 1
ATOM 1691 O O . TYR A 1 210 ? -6.104 -6.225 -15.006 1.00 95.06 210 TYR A O 1
ATOM 1699 N N . LYS A 1 211 ? -5.273 -5.949 -17.079 1.00 95.69 211 LYS A N 1
ATOM 1700 C CA . LYS A 1 211 ? -3.949 -5.488 -16.637 1.00 95.69 211 LYS A CA 1
ATOM 1701 C C . LYS A 1 211 ? -4.102 -4.152 -15.912 1.00 95.69 211 LYS A C 1
ATOM 1703 O O . LYS A 1 211 ? -4.626 -3.209 -16.495 1.00 95.69 211 LYS A O 1
ATOM 1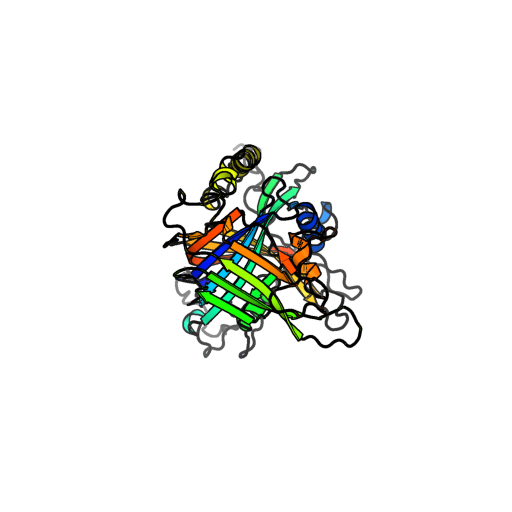708 N N . PHE A 1 212 ? -3.632 -4.093 -14.673 1.00 96.94 212 PHE A N 1
ATOM 1709 C CA . PHE A 1 212 ? -3.693 -2.910 -13.819 1.00 96.94 212 PHE A CA 1
ATOM 1710 C C . PHE A 1 212 ? -2.340 -2.216 -13.709 1.00 96.94 212 PHE A C 1
ATOM 1712 O O . PHE A 1 212 ? -2.274 -0.994 -13.720 1.00 96.94 212 PHE A O 1
ATOM 1719 N N . MET A 1 213 ? -1.256 -2.981 -13.602 1.00 97.69 213 MET A N 1
ATOM 1720 C CA . MET A 1 213 ? 0.071 -2.419 -13.383 1.00 97.69 213 MET A CA 1
ATOM 1721 C C . MET A 1 213 ? 1.149 -3.347 -13.934 1.00 97.69 213 MET A C 1
ATOM 1723 O O . MET A 1 213 ? 0.998 -4.573 -13.901 1.00 97.69 213 MET A O 1
ATOM 1727 N N . LYS A 1 214 ? 2.241 -2.749 -14.411 1.00 97.75 214 LYS A N 1
ATOM 1728 C CA . LYS A 1 214 ? 3.491 -3.428 -14.742 1.00 97.75 214 LYS A CA 1
ATOM 1729 C C . LYS A 1 214 ? 4.659 -2.699 -14.079 1.00 97.75 214 LYS A C 1
ATOM 1731 O O . LYS A 1 214 ? 4.703 -1.471 -14.088 1.00 97.75 214 LYS A O 1
ATOM 1736 N N . VAL A 1 215 ? 5.597 -3.464 -13.536 1.00 98.06 215 VAL A N 1
ATOM 1737 C CA . VAL A 1 215 ? 6.887 -2.984 -13.046 1.00 98.06 215 VAL A CA 1
ATOM 1738 C C . VAL A 1 215 ? 7.992 -3.783 -13.716 1.00 98.06 215 VAL A C 1
ATOM 1740 O O . VAL A 1 215 ? 7.883 -5.001 -13.835 1.00 98.06 215 VAL A O 1
ATOM 1743 N N . SER A 1 216 ? 9.046 -3.104 -14.145 1.00 97.44 216 SER A N 1
ATOM 1744 C CA . SER A 1 216 ? 10.264 -3.729 -14.652 1.00 97.44 216 SER A CA 1
ATOM 1745 C C . SER A 1 216 ? 11.483 -2.968 -14.159 1.00 97.44 216 SER A C 1
ATOM 1747 O O . SER A 1 216 ? 11.433 -1.743 -14.054 1.00 97.44 216 SER A O 1
ATOM 1749 N N . THR A 1 217 ? 12.573 -3.679 -13.899 1.00 96.62 217 THR A N 1
ATOM 1750 C CA . THR A 1 217 ? 13.853 -3.086 -13.499 1.00 96.62 217 THR A CA 1
ATOM 1751 C C . THR A 1 217 ? 14.977 -3.514 -14.441 1.00 96.62 217 THR A C 1
ATOM 1753 O O . THR A 1 217 ? 14.889 -4.549 -15.112 1.00 96.62 217 THR A O 1
ATOM 1756 N N . GLY A 1 218 ? 16.068 -2.753 -14.426 1.00 93.62 218 GLY A N 1
ATOM 1757 C CA . GLY A 1 218 ? 17.391 -3.222 -14.831 1.00 93.62 218 GLY A CA 1
ATOM 1758 C C . GLY A 1 218 ? 17.985 -4.228 -13.831 1.00 93.62 218 GLY A C 1
ATOM 1759 O O . GLY A 1 218 ? 17.293 -4.653 -12.890 1.00 93.62 218 GLY A O 1
ATOM 1760 N N . PRO A 1 219 ? 19.247 -4.646 -14.027 1.00 90.50 219 PRO A N 1
ATOM 1761 C CA . PRO A 1 219 ? 19.948 -5.504 -13.077 1.00 90.50 219 PRO A CA 1
ATOM 1762 C C . PRO A 1 219 ? 20.106 -4.820 -11.711 1.00 90.50 219 PRO A C 1
ATOM 1764 O O . PRO A 1 219 ? 19.963 -3.606 -11.565 1.00 90.50 219 PRO A O 1
ATOM 1767 N N . ILE A 1 220 ? 20.415 -5.619 -10.694 1.00 87.00 220 ILE A N 1
ATOM 1768 C CA . ILE A 1 220 ? 20.720 -5.107 -9.356 1.00 87.00 220 ILE A CA 1
ATOM 1769 C C . ILE A 1 220 ? 22.016 -4.295 -9.399 1.00 87.00 220 ILE A C 1
ATOM 1771 O O . ILE A 1 220 ? 23.003 -4.709 -10.012 1.00 87.00 220 ILE A O 1
ATOM 1775 N N . LEU A 1 221 ? 22.029 -3.157 -8.705 1.00 81.31 221 LEU A N 1
ATOM 1776 C CA . LEU A 1 221 ? 23.243 -2.375 -8.534 1.00 81.31 221 LEU A CA 1
ATOM 1777 C C . LEU A 1 221 ? 24.241 -3.146 -7.658 1.00 81.31 221 LEU A C 1
ATOM 1779 O O . LEU A 1 221 ? 23.892 -3.551 -6.545 1.00 81.31 221 LEU A O 1
ATOM 1783 N N . PRO A 1 222 ? 25.508 -3.296 -8.087 1.00 68.81 222 PRO A N 1
ATOM 1784 C CA . PRO A 1 222 ? 26.521 -3.945 -7.264 1.00 68.81 222 PRO A CA 1
ATOM 1785 C C . PRO A 1 222 ? 26.821 -3.147 -5.985 1.00 68.81 222 PRO A C 1
ATOM 1787 O O . PRO A 1 222 ? 27.171 -3.739 -4.967 1.00 68.81 222 PRO A O 1
ATOM 1790 N N . THR A 1 223 ? 26.672 -1.813 -6.011 1.00 61.69 223 THR A N 1
ATOM 1791 C CA . THR A 1 223 ? 26.781 -0.936 -4.830 1.00 61.69 223 THR A CA 1
ATOM 1792 C C . THR A 1 223 ? 25.878 0.302 -4.958 1.00 61.69 223 THR A C 1
ATOM 1794 O O . THR A 1 223 ? 25.535 0.699 -6.066 1.00 61.69 223 THR A O 1
ATOM 1797 N N . PHE A 1 224 ? 25.568 0.991 -3.850 1.00 58.44 224 PHE A N 1
ATOM 1798 C CA . PHE A 1 224 ? 24.842 2.281 -3.869 1.00 58.44 224 PHE A CA 1
ATOM 1799 C C . PHE A 1 224 ? 25.515 3.348 -4.759 1.00 58.44 224 PHE A C 1
ATOM 1801 O O . PHE A 1 224 ? 24.848 4.192 -5.343 1.00 58.44 224 PHE A O 1
ATOM 1808 N N . ARG A 1 225 ? 26.848 3.299 -4.891 1.00 53.94 225 ARG A N 1
ATOM 1809 C CA . ARG A 1 225 ? 27.653 4.322 -5.582 1.00 53.94 225 ARG A CA 1
ATOM 1810 C C . ARG A 1 225 ? 27.632 4.220 -7.105 1.00 53.94 225 ARG A C 1
ATOM 1812 O O . ARG A 1 225 ? 28.222 5.068 -7.764 1.00 53.94 225 ARG A O 1
ATOM 1819 N N . THR A 1 226 ? 27.024 3.172 -7.654 1.00 58.16 226 THR A N 1
ATOM 1820 C CA . THR A 1 226 ? 27.010 2.905 -9.099 1.00 58.16 226 THR A CA 1
ATOM 1821 C C . THR A 1 226 ? 25.697 3.293 -9.776 1.00 58.16 226 THR A C 1
ATOM 1823 O O . THR A 1 226 ? 25.535 2.948 -10.939 1.00 58.16 226 THR A O 1
ATOM 1826 N N . SER A 1 227 ? 24.778 3.987 -9.087 1.00 59.47 227 SER A N 1
ATOM 1827 C CA . SER A 1 227 ? 23.586 4.553 -9.739 1.00 59.47 227 SER A CA 1
ATOM 1828 C C . SER A 1 227 ? 24.001 5.504 -10.869 1.00 59.47 227 SER A C 1
ATOM 1830 O O . SER A 1 227 ? 24.945 6.286 -10.722 1.00 59.47 227 SER A O 1
ATOM 1832 N N . HIS A 1 228 ? 23.293 5.440 -11.996 1.00 63.38 228 HIS A N 1
ATOM 1833 C CA . HIS A 1 228 ? 23.436 6.351 -13.128 1.00 63.38 228 HIS A CA 1
ATOM 1834 C C . HIS A 1 228 ? 22.883 7.756 -12.842 1.00 63.38 228 HIS A C 1
ATOM 1836 O O . HIS A 1 228 ? 23.136 8.682 -13.614 1.00 63.38 228 HIS A O 1
ATOM 1842 N N . SER A 1 229 ? 22.112 7.937 -11.768 1.00 61.75 229 SER A N 1
ATOM 1843 C CA . SER A 1 229 ? 21.523 9.224 -11.370 1.00 61.75 229 SER A CA 1
ATOM 1844 C C . SER A 1 229 ? 21.549 9.414 -9.846 1.00 61.75 229 SER A C 1
ATOM 1846 O O . SER A 1 229 ? 20.498 9.622 -9.234 1.00 61.75 229 SER A O 1
ATOM 1848 N N . PRO A 1 230 ? 22.729 9.387 -9.197 1.00 59.00 230 PRO A N 1
ATOM 1849 C CA . PRO A 1 230 ? 22.841 9.412 -7.738 1.00 59.00 230 PRO A CA 1
ATOM 1850 C C . PRO A 1 230 ? 22.172 10.645 -7.106 1.00 59.00 230 PRO A C 1
ATOM 1852 O O . PRO A 1 230 ? 21.613 10.548 -6.010 1.00 59.00 230 PRO A O 1
ATOM 1855 N N . GLU A 1 231 ? 22.126 11.778 -7.813 1.00 56.72 231 GLU A N 1
ATOM 1856 C CA . GLU A 1 231 ? 21.423 13.008 -7.423 1.00 56.72 231 GLU A CA 1
ATOM 1857 C C . GLU A 1 231 ? 19.886 12.884 -7.369 1.00 56.72 231 GLU A C 1
ATOM 1859 O O . GLU A 1 231 ? 19.207 13.752 -6.821 1.00 56.72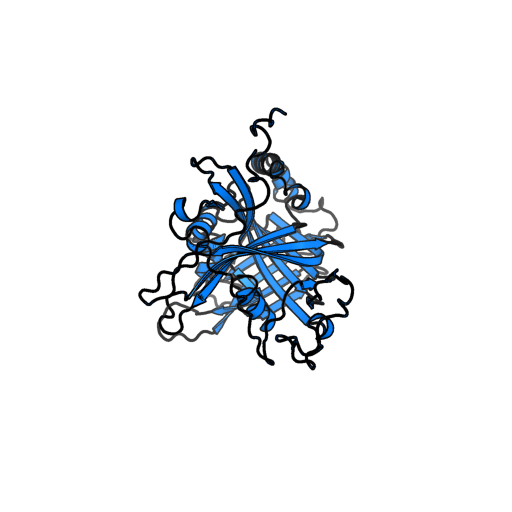 231 GLU A O 1
ATOM 1864 N N . LYS A 1 232 ? 19.314 11.813 -7.926 1.00 59.41 232 LYS A N 1
ATOM 1865 C CA . LYS A 1 232 ? 17.871 11.510 -7.904 1.00 59.41 232 LYS A CA 1
ATOM 1866 C C . LYS A 1 232 ? 17.516 10.335 -6.989 1.00 59.41 232 LYS A C 1
ATOM 1868 O O . LYS A 1 232 ? 16.328 10.106 -6.754 1.00 59.41 232 LYS A O 1
ATOM 1873 N N . SER A 1 233 ? 18.524 9.645 -6.458 1.00 61.47 233 SER A N 1
ATOM 1874 C CA . SER A 1 233 ? 18.377 8.529 -5.526 1.00 61.47 233 SER A CA 1
ATOM 1875 C C . SER A 1 233 ? 17.893 8.974 -4.139 1.00 61.47 233 SER A C 1
ATOM 1877 O O . SER A 1 233 ? 17.982 10.149 -3.757 1.00 61.47 233 SER A O 1
ATOM 1879 N N . ILE A 1 234 ? 17.451 8.009 -3.324 1.00 57.78 234 ILE A N 1
ATOM 1880 C CA . ILE A 1 234 ? 17.115 8.258 -1.917 1.00 57.78 234 ILE A CA 1
ATOM 1881 C C . ILE A 1 234 ? 18.278 8.868 -1.118 1.00 57.78 234 ILE A C 1
ATOM 1883 O O . ILE A 1 234 ? 18.014 9.617 -0.181 1.00 57.78 234 ILE A O 1
ATOM 1887 N N . GLU A 1 235 ? 19.543 8.609 -1.466 1.00 55.50 235 GLU A N 1
ATOM 1888 C CA . GLU A 1 235 ? 20.686 9.230 -0.778 1.00 55.50 235 GLU A CA 1
ATOM 1889 C C . GLU A 1 235 ? 20.609 10.762 -0.878 1.00 55.50 235 GLU A C 1
ATOM 1891 O O . GLU A 1 235 ? 20.757 11.471 0.120 1.00 55.50 235 GLU A O 1
ATOM 1896 N N . THR A 1 236 ? 20.224 11.273 -2.048 1.00 54.62 236 THR A N 1
ATOM 1897 C CA . THR A 1 236 ? 19.994 12.706 -2.262 1.00 54.62 236 THR A CA 1
ATOM 1898 C C . THR A 1 236 ? 18.668 13.186 -1.664 1.00 54.62 236 THR A C 1
ATOM 1900 O O . THR A 1 236 ? 18.577 14.325 -1.201 1.00 54.62 236 THR A O 1
ATOM 1903 N N . LEU A 1 237 ? 17.647 12.322 -1.570 1.00 55.09 237 LEU A N 1
ATOM 1904 C CA . LEU A 1 237 ? 16.405 12.636 -0.847 1.00 55.09 237 LEU A CA 1
ATOM 1905 C C . LEU A 1 237 ? 16.619 12.796 0.663 1.00 55.09 237 LEU A C 1
ATOM 1907 O O . LEU A 1 237 ? 16.062 13.717 1.256 1.00 55.09 237 LEU A O 1
ATOM 1911 N N . LEU A 1 238 ? 17.443 11.945 1.276 1.00 55.88 238 LEU A N 1
ATOM 1912 C CA . LEU A 1 238 ? 17.839 12.052 2.683 1.00 55.88 238 LEU A CA 1
ATOM 1913 C C . LEU A 1 238 ? 18.789 13.238 2.918 1.00 55.88 238 LEU A C 1
ATOM 1915 O O . LEU A 1 238 ? 18.822 13.793 4.017 1.00 55.88 238 LEU A O 1
ATOM 1919 N N . ALA A 1 239 ? 19.520 13.669 1.885 1.00 51.22 239 ALA A N 1
ATOM 1920 C CA . ALA A 1 239 ? 20.322 14.891 1.908 1.00 51.22 239 ALA A CA 1
ATOM 1921 C C . ALA A 1 239 ? 19.490 16.182 1.726 1.00 51.22 239 ALA A C 1
ATOM 1923 O O . ALA A 1 239 ? 19.989 17.273 2.013 1.00 51.22 239 ALA A O 1
ATOM 1924 N N . ASN A 1 240 ? 18.227 16.092 1.288 1.00 54.62 240 ASN A N 1
ATOM 1925 C CA . ASN A 1 240 ? 17.362 17.250 1.062 1.00 54.62 240 ASN A CA 1
ATOM 1926 C C . ASN A 1 240 ? 16.830 17.829 2.391 1.00 54.62 240 ASN A C 1
ATOM 1928 O O . ASN A 1 240 ? 16.175 17.144 3.180 1.00 54.62 240 ASN A O 1
ATOM 1932 N N . SER A 1 241 ? 17.094 19.117 2.631 1.00 54.78 241 SER A N 1
ATOM 1933 C CA . SER A 1 241 ? 16.865 19.813 3.910 1.00 54.78 241 SER A CA 1
ATOM 1934 C C . SER A 1 241 ? 15.435 19.690 4.481 1.00 54.78 241 SER A C 1
ATOM 1936 O O . SER A 1 241 ? 15.311 19.395 5.669 1.00 54.78 241 SER A O 1
ATOM 1938 N N . PRO A 1 242 ? 14.338 19.813 3.702 1.00 58.25 242 PRO A N 1
ATOM 1939 C CA . PRO A 1 242 ? 12.976 19.674 4.227 1.00 58.25 242 PRO A CA 1
ATOM 1940 C C . PRO A 1 242 ? 12.607 18.240 4.630 1.00 58.25 242 PRO A C 1
ATOM 1942 O O . PRO A 1 242 ? 11.871 18.054 5.596 1.00 58.25 242 PRO A O 1
ATOM 1945 N N . VAL A 1 243 ? 13.124 17.228 3.922 1.00 55.84 243 VAL A N 1
ATOM 1946 C CA . VAL A 1 243 ? 12.905 15.807 4.249 1.00 55.84 243 VAL A CA 1
ATOM 1947 C C . VAL A 1 243 ? 13.678 15.453 5.513 1.00 55.84 243 VAL A C 1
ATOM 1949 O O . VAL A 1 243 ? 13.114 14.875 6.440 1.00 55.84 243 VAL A O 1
ATOM 1952 N N . ARG A 1 244 ? 14.940 15.890 5.594 1.00 58.28 244 ARG A N 1
ATOM 1953 C CA . ARG A 1 244 ? 15.775 15.763 6.789 1.00 58.28 244 ARG A CA 1
ATOM 1954 C C . ARG A 1 244 ? 15.149 16.457 8.000 1.00 58.28 244 ARG A C 1
ATOM 1956 O O . ARG A 1 244 ? 15.018 15.831 9.043 1.00 58.28 244 ARG A O 1
ATOM 1963 N N . TRP A 1 245 ? 14.692 17.700 7.854 1.00 55.62 245 TRP A N 1
ATOM 1964 C CA . TRP A 1 245 ? 13.976 18.431 8.904 1.00 55.62 245 TRP A CA 1
ATOM 1965 C C . TRP A 1 245 ? 12.661 17.735 9.286 1.00 55.62 245 TRP A C 1
ATOM 1967 O O . TRP A 1 245 ? 12.336 17.621 10.464 1.00 55.62 245 TRP A O 1
ATOM 1977 N N . GLY A 1 246 ? 11.910 17.212 8.314 1.00 57.44 246 GLY A N 1
ATOM 1978 C CA . GLY A 1 246 ? 10.719 16.399 8.560 1.00 57.44 246 GLY A CA 1
ATOM 1979 C C . GLY A 1 246 ? 11.033 15.157 9.395 1.00 57.44 246 GLY A C 1
ATOM 1980 O O . GLY A 1 246 ? 10.364 14.903 10.392 1.00 57.44 246 GLY A O 1
ATOM 1981 N N . MET A 1 247 ? 12.099 14.428 9.057 1.00 55.75 247 MET A N 1
ATOM 1982 C CA . MET A 1 247 ? 12.592 13.294 9.844 1.00 55.75 247 MET A CA 1
ATOM 1983 C C . MET A 1 247 ? 13.040 13.724 11.246 1.00 55.75 247 MET A C 1
ATOM 1985 O O . MET A 1 247 ? 12.641 13.095 12.220 1.00 55.75 247 MET A O 1
ATOM 1989 N N . GLU A 1 248 ? 13.793 14.818 11.371 1.00 54.66 248 GLU A N 1
ATOM 1990 C CA . GLU A 1 248 ? 14.255 15.374 12.651 1.00 54.66 248 GLU A CA 1
ATOM 1991 C C . GLU A 1 248 ? 13.096 15.846 13.552 1.00 54.66 248 GLU A C 1
ATOM 1993 O O . GLU A 1 248 ? 13.197 15.724 14.767 1.00 54.66 248 GLU A O 1
ATOM 1998 N N . ASN A 1 249 ? 11.966 16.306 13.001 1.00 52.16 249 ASN A N 1
ATOM 1999 C CA . ASN A 1 249 ? 10.763 16.608 13.794 1.00 52.16 249 ASN A CA 1
ATOM 2000 C C . ASN A 1 249 ? 9.895 15.373 14.074 1.00 52.16 249 ASN A C 1
ATOM 2002 O O . ASN A 1 249 ? 9.174 15.338 15.072 1.00 52.16 249 ASN A O 1
ATOM 2006 N N . MET A 1 250 ? 9.957 14.348 13.219 1.00 47.00 250 MET A N 1
ATOM 2007 C CA . MET A 1 250 ? 9.264 13.076 13.436 1.00 47.00 250 MET A CA 1
ATOM 2008 C C . MET A 1 250 ? 9.946 12.194 14.488 1.00 47.00 250 MET A C 1
ATOM 2010 O O . MET A 1 250 ? 9.250 11.425 15.148 1.00 47.00 250 MET A O 1
ATOM 2014 N N . THR A 1 251 ? 11.260 12.322 14.714 1.00 46.81 251 THR A N 1
ATOM 2015 C CA . THR A 1 251 ? 11.979 11.600 15.790 1.00 46.81 251 THR A CA 1
ATOM 2016 C C . THR A 1 251 ? 11.471 11.939 17.194 1.00 46.81 251 THR A C 1
ATOM 2018 O O . THR A 1 251 ? 11.637 11.132 18.106 1.00 46.81 251 THR A O 1
ATOM 2021 N N . GLY A 1 252 ? 10.795 13.082 17.369 1.00 44.81 252 GLY A N 1
ATOM 2022 C CA . GLY A 1 252 ? 10.109 13.460 18.609 1.00 44.81 252 GLY A CA 1
ATOM 2023 C C . GLY A 1 252 ? 8.813 12.683 18.887 1.00 44.81 252 GLY A C 1
ATOM 2024 O O . GLY A 1 252 ? 8.285 12.742 19.998 1.00 44.81 252 GLY A O 1
ATOM 2025 N N . LEU A 1 253 ? 8.290 11.927 17.914 1.00 51.69 253 LEU A N 1
ATOM 2026 C CA . LEU A 1 253 ? 7.185 10.997 18.133 1.00 51.69 253 LEU A CA 1
ATOM 2027 C C . LEU A 1 253 ? 7.749 9.736 18.797 1.00 51.69 253 LEU A C 1
ATOM 2029 O O . LEU A 1 253 ? 8.581 9.047 18.214 1.00 51.69 253 LEU A O 1
ATOM 2033 N N . SER A 1 254 ? 7.271 9.408 20.002 1.00 41.12 254 SER A N 1
ATOM 2034 C CA . SER A 1 254 ? 7.792 8.337 20.887 1.00 41.12 254 SER A CA 1
ATOM 2035 C C . SER A 1 254 ? 7.908 6.924 20.284 1.00 41.12 254 SER A C 1
ATOM 2037 O O . SER A 1 254 ? 8.464 6.036 20.922 1.00 41.12 254 SER A O 1
ATOM 2039 N N . ASN A 1 255 ? 7.423 6.713 19.059 1.00 44.94 255 ASN A N 1
ATOM 2040 C CA . ASN A 1 255 ? 7.532 5.460 18.326 1.00 44.94 255 ASN A CA 1
ATOM 2041 C C . ASN A 1 255 ? 8.501 5.524 17.128 1.00 44.94 255 ASN A C 1
ATOM 2043 O O . ASN A 1 255 ? 8.687 4.498 16.510 1.00 44.94 255 ASN A O 1
ATOM 2047 N N . PHE A 1 256 ? 9.119 6.649 16.751 1.00 41.47 256 PHE A N 1
ATOM 2048 C CA . PHE A 1 256 ? 9.795 6.776 15.443 1.00 41.47 256 PHE A CA 1
ATOM 2049 C C . PHE A 1 256 ? 11.120 5.999 15.307 1.00 41.47 256 PHE A C 1
ATOM 2051 O O . PHE A 1 256 ? 11.424 5.518 14.219 1.00 41.47 256 PHE A O 1
ATOM 2058 N N . ILE A 1 257 ? 11.889 5.814 16.387 1.00 41.25 257 ILE A N 1
ATOM 2059 C CA . ILE A 1 257 ? 13.213 5.152 16.330 1.00 41.25 257 ILE A CA 1
ATOM 2060 C C . ILE A 1 257 ? 13.103 3.669 15.911 1.00 41.25 257 ILE A C 1
ATOM 2062 O O . ILE A 1 257 ? 13.982 3.167 15.218 1.00 41.25 257 ILE A O 1
ATOM 2066 N N . ASP A 1 258 ? 11.974 3.010 16.195 1.00 43.66 258 ASP A N 1
ATOM 2067 C CA . ASP A 1 258 ? 11.673 1.643 15.733 1.00 43.66 258 ASP A CA 1
ATOM 2068 C C . ASP A 1 258 ? 11.114 1.580 14.295 1.00 43.66 258 ASP A C 1
ATOM 2070 O O . ASP A 1 258 ? 10.834 0.489 13.805 1.00 43.66 258 ASP A O 1
ATOM 2074 N N . TYR A 1 259 ? 10.894 2.717 13.623 1.00 43.03 259 TYR A N 1
ATOM 2075 C CA . TYR A 1 259 ? 10.224 2.832 12.310 1.00 43.03 259 TYR A CA 1
ATOM 2076 C C . TYR A 1 259 ? 11.116 3.529 11.266 1.00 43.03 259 TYR A C 1
ATOM 2078 O O . TYR A 1 259 ? 10.757 3.605 10.091 1.00 43.03 259 TYR A O 1
ATOM 2086 N N . ALA A 1 260 ? 12.281 4.022 11.695 1.00 37.38 260 ALA A N 1
ATOM 2087 C CA . ALA A 1 260 ? 13.178 4.881 10.939 1.00 37.38 260 ALA A CA 1
ATOM 2088 C C . ALA A 1 260 ? 14.548 4.237 10.687 1.00 37.38 260 ALA A C 1
ATOM 2090 O O . ALA A 1 260 ? 15.576 4.911 10.767 1.00 37.38 260 ALA A O 1
ATOM 2091 N N . SER A 1 261 ? 14.590 2.961 10.293 1.00 41.84 261 SER A N 1
ATOM 2092 C CA . SER A 1 261 ? 15.706 2.471 9.475 1.00 41.84 261 SER A CA 1
ATOM 2093 C C . SER A 1 261 ? 15.630 3.125 8.085 1.00 41.84 261 SER A C 1
ATOM 2095 O O . SER A 1 261 ? 15.242 2.524 7.085 1.00 41.84 261 SER A O 1
ATOM 2097 N N . LEU A 1 262 ? 15.960 4.421 8.079 1.00 40.69 262 LEU A N 1
ATOM 2098 C CA . LEU A 1 262 ? 16.327 5.274 6.950 1.00 40.69 262 LEU A CA 1
ATOM 2099 C C . LEU A 1 262 ? 15.265 5.503 5.865 1.00 40.69 262 LEU A C 1
ATOM 2101 O O . LEU A 1 262 ? 15.614 5.688 4.710 1.00 40.69 262 LEU A O 1
ATOM 2105 N N . GLY A 1 263 ? 13.972 5.535 6.205 1.00 44.28 263 GLY A N 1
ATOM 2106 C CA . GLY A 1 263 ? 12.924 5.991 5.272 1.00 44.28 263 GLY A CA 1
ATOM 2107 C C . GLY A 1 263 ? 12.690 5.093 4.048 1.00 44.28 263 GLY A C 1
ATOM 2108 O O . GLY A 1 263 ? 11.890 5.441 3.186 1.00 44.28 263 GLY A O 1
ATOM 2109 N N . VAL A 1 264 ? 13.356 3.936 3.979 1.00 51.91 264 VAL A N 1
ATOM 2110 C CA . VAL A 1 264 ? 13.303 3.018 2.829 1.00 51.91 264 VAL A CA 1
ATOM 2111 C C . VAL A 1 264 ? 12.702 1.666 3.202 1.00 51.91 264 VAL A C 1
ATOM 2113 O O . VAL A 1 264 ? 11.916 1.106 2.442 1.00 51.91 264 VAL A O 1
ATOM 2116 N N . ILE A 1 265 ? 13.045 1.145 4.384 1.00 55.47 265 ILE A N 1
ATOM 2117 C CA . ILE A 1 265 ? 12.576 -0.156 4.870 1.00 55.47 265 ILE A CA 1
ATOM 2118 C C . ILE A 1 265 ? 11.905 0.070 6.222 1.00 55.47 265 ILE A C 1
ATOM 2120 O O . ILE A 1 265 ? 12.603 0.307 7.210 1.00 55.47 265 ILE A O 1
ATOM 2124 N N . PRO A 1 266 ? 10.567 0.037 6.301 1.00 58.84 266 PRO A N 1
ATOM 2125 C CA . PRO A 1 266 ? 9.883 0.191 7.571 1.00 58.84 266 PRO A CA 1
ATOM 2126 C C . PRO A 1 266 ? 10.051 -1.085 8.407 1.00 58.84 266 PRO A C 1
ATOM 2128 O O . PRO A 1 266 ? 9.447 -2.114 8.127 1.00 58.84 266 PRO A O 1
ATOM 2131 N N . THR A 1 267 ? 10.839 -1.014 9.479 1.00 67.38 267 THR A N 1
ATOM 2132 C CA . THR A 1 267 ? 10.958 -2.065 10.512 1.00 67.38 267 THR A CA 1
ATOM 2133 C C . THR A 1 267 ? 9.633 -2.343 11.223 1.00 67.38 267 THR A C 1
ATOM 2135 O O . THR A 1 267 ? 9.388 -3.450 11.706 1.00 67.38 267 THR A O 1
ATOM 2138 N N . ALA A 1 268 ? 8.725 -1.369 11.230 1.00 78.19 268 ALA A N 1
ATOM 2139 C CA . ALA A 1 268 ? 7.327 -1.572 11.559 1.00 78.19 268 ALA A CA 1
ATOM 2140 C C . ALA A 1 268 ? 6.428 -0.683 10.687 1.00 78.19 268 ALA A C 1
ATOM 2142 O O . ALA A 1 268 ? 6.763 0.451 10.356 1.00 78.19 268 ALA A O 1
ATOM 2143 N N . MET A 1 269 ? 5.252 -1.189 10.328 1.00 86.19 269 MET A N 1
ATOM 2144 C CA . MET A 1 269 ? 4.204 -0.448 9.634 1.00 86.19 269 MET A CA 1
ATOM 2145 C C . MET A 1 269 ? 2.909 -0.575 10.421 1.00 86.19 269 MET A C 1
ATOM 2147 O O . MET A 1 269 ? 2.369 -1.673 10.553 1.00 86.19 269 MET A O 1
ATOM 2151 N N . ARG A 1 270 ? 2.389 0.542 10.933 1.00 90.56 270 ARG A N 1
ATOM 2152 C CA . ARG A 1 270 ? 1.040 0.590 11.498 1.00 90.56 270 ARG A CA 1
ATOM 2153 C C . ARG A 1 270 ? 0.072 1.025 10.411 1.00 90.56 270 ARG A C 1
ATOM 2155 O O . ARG A 1 270 ? -0.004 2.200 10.084 1.00 90.56 270 ARG A O 1
ATOM 2162 N N . THR A 1 271 ? -0.610 0.060 9.823 1.00 93.94 271 THR A N 1
ATOM 2163 C CA . THR A 1 271 ? -1.586 0.306 8.761 1.00 93.94 271 THR A CA 1
ATOM 2164 C C . THR A 1 271 ? -2.913 0.745 9.359 1.00 93.94 271 THR A C 1
ATOM 2166 O O . THR A 1 271 ? -3.299 0.218 10.401 1.00 93.94 271 THR A O 1
ATOM 2169 N N . ILE A 1 272 ? -3.597 1.689 8.716 1.00 94.94 272 ILE A N 1
ATOM 2170 C CA . ILE A 1 272 ? -4.946 2.130 9.078 1.00 94.94 272 ILE A CA 1
ATOM 2171 C C . ILE A 1 272 ? -5.893 1.892 7.900 1.00 94.94 272 ILE A C 1
ATOM 2173 O O . ILE A 1 272 ? -5.619 2.292 6.766 1.00 94.94 272 ILE A O 1
ATOM 2177 N N . GLY A 1 273 ? -7.010 1.223 8.173 1.00 94.25 273 GLY A N 1
ATOM 2178 C CA . GLY A 1 273 ? -8.025 0.889 7.179 1.00 94.25 273 GLY A CA 1
ATOM 2179 C C . GLY A 1 273 ? -9.435 1.193 7.670 1.00 94.25 273 GLY A C 1
ATOM 2180 O O . GLY A 1 273 ? -9.732 1.084 8.862 1.00 94.25 273 GLY A O 1
ATOM 2181 N N . LEU A 1 274 ? -10.313 1.565 6.739 1.00 94.75 274 LEU A N 1
ATOM 2182 C CA . LEU A 1 274 ? -11.743 1.695 6.992 1.00 94.75 274 LEU A CA 1
ATOM 2183 C C . LEU A 1 274 ? -12.410 0.331 6.762 1.00 94.75 274 LEU A C 1
ATOM 2185 O O . LEU A 1 274 ? -12.647 -0.084 5.628 1.00 94.75 274 LEU A O 1
ATOM 2189 N N . LYS A 1 275 ? -12.739 -0.364 7.851 1.00 94.81 275 LYS A N 1
ATOM 2190 C CA . LYS A 1 275 ? -13.498 -1.615 7.819 1.00 94.81 275 LYS A CA 1
ATOM 2191 C C . LYS A 1 275 ? -14.982 -1.305 7.677 1.00 94.81 275 LYS A C 1
ATOM 2193 O O . LYS A 1 275 ? -15.528 -0.624 8.540 1.00 94.81 275 LYS A O 1
ATOM 2198 N N . GLN A 1 276 ? -15.642 -1.837 6.646 1.00 92.94 276 GLN A N 1
ATOM 2199 C CA . GLN A 1 276 ? -17.089 -1.688 6.452 1.00 92.94 276 GLN A CA 1
ATOM 2200 C C . GLN A 1 276 ? -17.757 -2.992 6.018 1.00 92.94 276 GLN A C 1
ATOM 2202 O O . GLN A 1 276 ? -17.187 -3.766 5.249 1.00 92.94 276 GLN A O 1
ATOM 2207 N N . TYR A 1 277 ? -19.003 -3.180 6.452 1.00 92.81 277 TYR A N 1
ATOM 2208 C CA . TYR A 1 277 ? -19.903 -4.210 5.930 1.00 92.81 277 TYR A CA 1
ATOM 2209 C C . TYR A 1 277 ? -21.156 -3.551 5.368 1.00 92.81 277 TYR A C 1
ATOM 2211 O O . TYR A 1 277 ? -21.729 -2.673 6.015 1.00 92.81 277 TYR A O 1
ATOM 2219 N N . ARG A 1 278 ? -21.564 -3.960 4.163 1.00 92.06 278 ARG A N 1
ATOM 2220 C CA . ARG A 1 278 ? -22.746 -3.415 3.482 1.00 92.06 278 ARG A CA 1
ATOM 2221 C C . ARG A 1 278 ? -24.033 -3.944 4.101 1.00 92.06 278 ARG A C 1
ATOM 2223 O O . ARG A 1 278 ? -24.082 -5.084 4.557 1.00 92.06 278 ARG A O 1
ATOM 2230 N N . ASP A 1 279 ? -25.070 -3.120 4.063 1.00 90.12 279 ASP A N 1
ATOM 2231 C CA . ASP A 1 279 ? -26.439 -3.551 4.322 1.00 90.12 279 ASP A CA 1
ATOM 2232 C C . ASP A 1 279 ? -26.947 -4.394 3.144 1.00 90.12 279 ASP A C 1
ATOM 2234 O O . ASP A 1 279 ? -26.853 -3.980 1.989 1.00 90.12 279 ASP A O 1
ATOM 2238 N N . ALA A 1 280 ? -27.476 -5.586 3.425 1.00 91.75 280 ALA A N 1
ATOM 2239 C CA . ALA A 1 280 ? -28.010 -6.470 2.392 1.00 91.75 280 ALA A CA 1
ATOM 2240 C C . ALA A 1 280 ? -29.298 -5.922 1.747 1.00 91.75 280 ALA A C 1
ATOM 2242 O O . ALA A 1 280 ? -29.530 -6.149 0.562 1.00 91.75 280 ALA A O 1
ATOM 2243 N N . GLY A 1 281 ? -30.126 -5.195 2.506 1.00 90.94 281 GLY A N 1
ATOM 2244 C CA . GLY A 1 281 ? -31.352 -4.565 2.009 1.00 90.94 281 GLY A CA 1
ATOM 2245 C C . GLY A 1 281 ? -31.111 -3.201 1.361 1.00 90.94 281 GLY A C 1
ATOM 2246 O O . GLY A 1 281 ? -31.924 -2.754 0.553 1.00 90.94 281 GLY A O 1
ATOM 2247 N N . ARG A 1 282 ? -29.997 -2.535 1.694 1.00 91.25 282 ARG A N 1
ATOM 2248 C CA . ARG A 1 282 ? -29.593 -1.234 1.128 1.00 91.25 282 ARG A CA 1
ATOM 2249 C C . ARG A 1 282 ? -28.093 -1.232 0.796 1.00 91.25 282 ARG A C 1
ATOM 2251 O O . ARG A 1 282 ? -27.312 -0.674 1.562 1.00 91.25 282 ARG A O 1
ATOM 2258 N N . PRO A 1 283 ? -27.657 -1.844 -0.323 1.00 90.19 283 PRO A N 1
ATOM 2259 C CA . PRO A 1 283 ? -26.232 -2.061 -0.619 1.00 90.19 283 PRO A CA 1
ATOM 2260 C C . PRO A 1 283 ? -25.361 -0.797 -0.693 1.00 90.19 283 PRO A C 1
ATOM 2262 O O . PRO A 1 283 ? -24.132 -0.893 -0.648 1.00 90.19 283 PRO A O 1
ATOM 2265 N N . ASP A 1 284 ? -25.974 0.380 -0.814 1.00 89.94 284 ASP A N 1
ATOM 2266 C CA . ASP A 1 284 ? -25.355 1.705 -0.738 1.00 89.94 284 ASP A CA 1
ATOM 2267 C C . ASP A 1 284 ? -24.986 2.139 0.695 1.00 89.94 284 ASP A C 1
ATOM 2269 O O . ASP A 1 284 ? -24.169 3.043 0.870 1.00 89.94 284 ASP A O 1
ATOM 2273 N N . LYS A 1 285 ? -25.538 1.483 1.721 1.00 89.88 285 LYS A N 1
ATOM 2274 C CA . LYS A 1 285 ? -25.310 1.770 3.142 1.00 89.88 285 LYS A CA 1
ATOM 2275 C C . LYS A 1 285 ? -24.415 0.723 3.808 1.00 89.88 285 LYS A C 1
ATOM 2277 O O . LYS A 1 285 ? -24.306 -0.419 3.362 1.00 89.88 285 LYS A O 1
ATOM 2282 N N . ALA A 1 286 ? -23.785 1.120 4.913 1.00 90.25 286 ALA A N 1
ATOM 2283 C CA . ALA A 1 286 ? -23.028 0.228 5.784 1.00 90.25 286 ALA A CA 1
ATOM 2284 C C . ALA A 1 286 ? -23.832 -0.122 7.049 1.00 90.25 286 ALA A C 1
ATOM 2286 O O . ALA A 1 286 ? -24.436 0.761 7.654 1.00 90.25 286 ALA A O 1
ATOM 2287 N N . ILE A 1 287 ? -23.785 -1.389 7.471 1.00 90.25 287 ILE A N 1
ATOM 2288 C CA . ILE A 1 287 ? -24.307 -1.882 8.767 1.00 90.25 287 ILE A CA 1
ATOM 2289 C C . ILE A 1 287 ? -23.230 -1.932 9.853 1.00 90.25 287 ILE A C 1
ATOM 2291 O O . ILE A 1 287 ? -23.531 -2.100 11.032 1.00 90.25 287 ILE A O 1
ATOM 2295 N N . TYR A 1 288 ? -21.968 -1.770 9.459 1.00 90.75 288 TYR A N 1
ATOM 2296 C CA . TYR A 1 288 ? -20.825 -1.624 10.352 1.00 90.75 288 TYR A CA 1
ATOM 2297 C C . TYR A 1 288 ? -19.765 -0.753 9.679 1.00 90.75 288 TYR A C 1
ATOM 2299 O O . TYR A 1 288 ? -19.518 -0.913 8.482 1.00 90.75 288 TYR A O 1
ATOM 2307 N N . GLN A 1 289 ? -19.129 0.135 10.444 1.00 91.69 289 GLN A N 1
ATOM 2308 C CA . GLN A 1 289 ? -17.987 0.918 9.991 1.00 91.69 289 GLN A CA 1
ATOM 2309 C C . GLN A 1 289 ? -17.054 1.281 11.148 1.00 91.69 289 GLN A C 1
ATOM 2311 O O . GLN A 1 289 ? -17.489 1.803 12.175 1.00 91.69 289 GLN A O 1
ATOM 2316 N N . ALA A 1 290 ? -15.760 1.035 10.968 1.00 92.75 290 ALA A N 1
ATOM 2317 C CA . ALA A 1 290 ? -14.740 1.379 11.949 1.00 92.75 290 ALA A CA 1
ATOM 2318 C C . ALA A 1 290 ? -13.381 1.621 11.293 1.00 92.75 290 ALA A C 1
ATOM 2320 O O . ALA A 1 290 ? -13.052 1.006 10.279 1.00 92.75 290 ALA A O 1
ATOM 2321 N N . LEU A 1 291 ? -12.564 2.468 11.913 1.00 93.75 291 LEU A N 1
ATOM 2322 C CA . LEU A 1 291 ? -11.132 2.515 11.652 1.00 93.75 291 LEU A CA 1
ATOM 2323 C C . LEU A 1 291 ? -10.442 1.397 12.426 1.00 93.75 291 LEU A C 1
ATOM 2325 O O . LEU A 1 291 ? -10.577 1.305 13.649 1.00 93.75 291 LEU A O 1
ATOM 2329 N N . VAL A 1 292 ? -9.693 0.563 11.713 1.00 93.50 292 VAL A N 1
ATOM 2330 C CA . VAL A 1 292 ? -8.941 -0.561 12.272 1.00 93.50 292 VAL A CA 1
ATOM 2331 C C . VAL A 1 292 ? -7.467 -0.359 11.971 1.00 93.50 292 VAL A C 1
ATOM 2333 O O . VAL A 1 292 ? -7.087 -0.065 10.839 1.00 93.50 292 VAL A O 1
ATOM 2336 N N . SER A 1 293 ? -6.648 -0.515 13.005 1.00 92.56 293 SER A N 1
ATOM 2337 C CA . SER A 1 293 ? -5.200 -0.436 12.908 1.00 92.56 293 SER A CA 1
ATOM 2338 C C . SER A 1 293 ? -4.596 -1.832 12.992 1.00 92.56 293 SER A C 1
ATOM 2340 O O . SER A 1 293 ? -5.012 -2.643 13.824 1.00 92.56 293 SER A O 1
ATOM 2342 N N . CYS A 1 294 ? -3.610 -2.114 12.143 1.00 91.12 294 CYS A N 1
ATOM 2343 C CA . CYS A 1 294 ? -2.842 -3.355 12.163 1.00 91.12 294 CYS A CA 1
ATOM 2344 C C . CYS A 1 294 ? -1.347 -3.050 12.076 1.00 91.12 294 CYS A C 1
ATOM 2346 O O . CYS A 1 294 ? -0.882 -2.426 11.117 1.00 91.12 294 CYS A O 1
ATOM 2348 N N . ARG A 1 295 ? -0.579 -3.514 13.067 1.00 89.88 295 ARG A N 1
ATOM 2349 C CA . ARG A 1 295 ? 0.881 -3.431 13.060 1.00 89.88 295 ARG A CA 1
ATOM 2350 C C . ARG A 1 295 ? 1.486 -4.646 12.367 1.00 89.88 295 ARG A C 1
ATOM 2352 O O . ARG A 1 295 ? 1.285 -5.774 12.807 1.00 89.88 295 ARG A O 1
ATOM 2359 N N . SER A 1 296 ? 2.286 -4.365 11.348 1.00 89.50 296 SER A N 1
ATOM 2360 C CA . SER A 1 296 ? 3.218 -5.298 10.721 1.00 89.50 296 SER A CA 1
ATOM 2361 C C . SER A 1 296 ? 4.623 -4.996 11.237 1.00 89.50 296 SER A C 1
ATOM 2363 O O . SER A 1 296 ? 5.065 -3.855 11.127 1.00 89.50 296 SER A O 1
ATOM 2365 N N . LYS A 1 297 ? 5.325 -5.973 11.806 1.00 88.19 297 LYS A N 1
ATOM 2366 C CA . LYS A 1 297 ? 6.722 -5.846 12.239 1.00 88.19 297 LYS A CA 1
ATOM 2367 C C . LYS A 1 297 ? 7.615 -6.659 11.311 1.00 88.19 297 LYS A C 1
ATOM 2369 O O . LYS A 1 297 ? 7.379 -7.854 11.157 1.00 88.19 297 LYS A O 1
ATOM 2374 N N . TYR A 1 298 ? 8.629 -6.014 10.751 1.00 86.88 298 TYR A N 1
ATOM 2375 C CA . TYR A 1 298 ? 9.662 -6.642 9.940 1.00 86.88 298 TYR A CA 1
ATOM 2376 C C . TYR A 1 298 ? 10.856 -6.973 10.842 1.00 86.88 298 TYR A C 1
ATOM 2378 O O . TYR A 1 298 ? 11.307 -6.150 11.640 1.00 86.88 298 TYR A O 1
ATOM 2386 N N . SER A 1 299 ? 11.358 -8.195 10.744 1.00 84.75 299 SER A N 1
ATOM 2387 C CA . SER A 1 299 ? 12.515 -8.696 11.488 1.00 84.75 299 SER A CA 1
ATOM 2388 C C . SER A 1 299 ? 13.397 -9.534 10.573 1.00 84.75 299 SER A C 1
ATOM 2390 O O . SER A 1 299 ? 12.967 -9.906 9.487 1.00 84.75 299 SER A O 1
ATOM 2392 N N . ASN A 1 300 ? 14.625 -9.838 11.000 1.00 85.12 300 ASN A N 1
ATOM 2393 C CA . ASN A 1 300 ? 15.553 -10.672 10.225 1.00 85.12 300 ASN A CA 1
ATOM 2394 C C . ASN A 1 300 ? 15.738 -10.173 8.777 1.00 85.12 300 ASN A C 1
ATOM 2396 O O . ASN A 1 300 ? 15.778 -10.968 7.842 1.00 85.12 300 ASN A O 1
ATOM 2400 N N . VAL A 1 301 ? 15.816 -8.847 8.601 1.00 84.56 301 VAL A N 1
ATOM 2401 C CA . VAL A 1 301 ? 16.038 -8.229 7.289 1.00 84.56 301 VAL A CA 1
ATOM 2402 C C . VAL A 1 301 ? 17.422 -8.626 6.784 1.00 84.56 301 VAL A C 1
ATOM 2404 O O . VAL A 1 301 ? 18.422 -8.401 7.466 1.00 84.56 301 VAL A O 1
ATOM 2407 N N . ARG A 1 302 ? 17.474 -9.214 5.591 1.00 84.00 302 ARG A N 1
ATOM 2408 C CA . ARG A 1 302 ? 18.693 -9.735 4.963 1.00 84.00 302 ARG A CA 1
ATOM 2409 C C . ARG A 1 302 ? 18.645 -9.570 3.449 1.00 84.00 302 ARG A C 1
ATOM 2411 O O . ARG A 1 302 ? 17.595 -9.264 2.886 1.00 84.00 302 ARG A O 1
ATOM 2418 N N . ASP A 1 303 ? 19.788 -9.786 2.805 1.00 86.44 303 ASP A N 1
ATOM 2419 C CA . ASP A 1 303 ? 19.941 -9.724 1.345 1.00 86.44 303 ASP A CA 1
ATOM 2420 C C . ASP A 1 303 ? 19.430 -8.405 0.746 1.00 86.44 303 ASP A C 1
ATOM 2422 O O . ASP A 1 303 ? 18.786 -8.392 -0.301 1.00 86.44 303 ASP A O 1
ATOM 2426 N N . LEU A 1 304 ? 19.680 -7.289 1.443 1.00 84.75 304 LEU A N 1
ATOM 2427 C CA . LEU A 1 304 ? 19.292 -5.971 0.960 1.00 84.75 304 LEU A CA 1
ATOM 2428 C C . LEU A 1 304 ? 20.097 -5.611 -0.290 1.00 84.75 304 LEU A C 1
ATOM 2430 O O . LEU A 1 304 ? 21.323 -5.528 -0.261 1.00 84.75 304 LEU A O 1
ATOM 2434 N N . GLN A 1 305 ? 19.371 -5.357 -1.367 1.00 83.06 305 GLN A N 1
ATOM 2435 C CA . GLN A 1 305 ? 19.861 -5.031 -2.694 1.00 83.06 305 GLN A CA 1
ATOM 2436 C C . GLN A 1 305 ? 19.069 -3.848 -3.254 1.00 83.06 305 GLN A C 1
ATOM 2438 O O . GLN A 1 305 ? 17.946 -3.575 -2.822 1.00 83.06 305 GLN A O 1
ATOM 2443 N N . LEU A 1 306 ? 19.646 -3.152 -4.229 1.00 85.12 306 LEU A N 1
ATOM 2444 C CA . LEU A 1 306 ? 19.039 -1.975 -4.844 1.00 85.12 306 LEU A CA 1
ATOM 2445 C C . LEU A 1 306 ? 18.903 -2.143 -6.344 1.00 85.12 306 LEU A C 1
ATOM 2447 O O . LEU A 1 306 ? 19.747 -2.759 -6.992 1.00 85.12 306 LEU A O 1
ATOM 2451 N N . TYR A 1 307 ? 17.888 -1.492 -6.882 1.00 87.88 307 TYR A N 1
ATOM 2452 C CA . TYR A 1 307 ? 17.780 -1.220 -8.304 1.00 87.88 307 TYR A CA 1
ATOM 2453 C C . TYR A 1 307 ? 18.281 0.189 -8.590 1.00 87.88 307 TYR A C 1
ATOM 2455 O O . TYR A 1 307 ? 18.137 1.073 -7.744 1.00 87.88 307 TYR A O 1
ATOM 2463 N N . ASP A 1 308 ? 18.821 0.397 -9.787 1.00 87.81 308 ASP A N 1
ATOM 2464 C CA . ASP A 1 308 ? 19.009 1.746 -10.309 1.00 87.81 308 ASP A CA 1
ATOM 2465 C C . ASP A 1 308 ? 17.634 2.352 -10.594 1.00 87.81 308 ASP A C 1
ATOM 2467 O O . ASP A 1 308 ? 16.869 1.815 -11.397 1.00 87.81 308 ASP A O 1
ATOM 2471 N N . GLU A 1 309 ? 17.291 3.447 -9.919 1.00 86.00 309 GLU A N 1
ATOM 2472 C CA . GLU A 1 309 ? 16.018 4.139 -10.105 1.00 86.00 309 GLU A CA 1
ATOM 2473 C C . GLU A 1 309 ? 15.766 4.581 -11.554 1.00 86.00 309 GLU A C 1
ATOM 2475 O O . GLU A 1 309 ? 14.606 4.618 -11.969 1.00 86.00 309 GLU A O 1
ATOM 2480 N N . GLY A 1 310 ? 16.820 4.867 -12.329 1.00 86.81 310 GLY A N 1
ATOM 2481 C CA . GLY A 1 310 ? 16.728 5.217 -13.747 1.00 86.81 310 GLY A CA 1
ATOM 2482 C C . GLY A 1 310 ? 16.285 4.050 -14.632 1.00 86.81 310 GLY A C 1
ATOM 2483 O O . GLY A 1 310 ? 15.657 4.274 -15.667 1.00 86.81 310 GLY A O 1
ATOM 2484 N N . ASP A 1 311 ? 16.533 2.818 -14.184 1.00 91.75 311 ASP A N 1
ATOM 2485 C CA . ASP A 1 311 ? 16.152 1.591 -14.885 1.00 91.75 311 ASP A CA 1
ATOM 2486 C C . ASP A 1 311 ? 14.815 1.013 -14.396 1.00 91.75 311 ASP A C 1
ATOM 2488 O O . ASP A 1 311 ? 14.314 0.032 -14.958 1.00 91.75 311 ASP A O 1
ATOM 2492 N N . VAL A 1 312 ? 14.215 1.581 -13.342 1.00 94.38 312 VAL A N 1
ATOM 2493 C CA . VAL A 1 312 ? 12.903 1.137 -12.865 1.00 94.38 312 VAL A CA 1
ATOM 2494 C C . VAL A 1 312 ? 11.795 1.848 -13.629 1.00 94.38 312 VAL A C 1
ATOM 2496 O O . VAL A 1 312 ? 11.600 3.057 -13.532 1.00 94.38 312 VAL A O 1
ATOM 2499 N N . THR A 1 313 ? 10.977 1.063 -14.322 1.00 95.88 313 THR A N 1
ATOM 2500 C CA . THR A 1 313 ? 9.724 1.529 -14.915 1.00 95.88 313 THR A CA 1
ATOM 2501 C C . THR A 1 313 ? 8.552 0.970 -14.127 1.00 95.88 313 THR A C 1
ATOM 2503 O O . THR A 1 313 ? 8.400 -0.245 -14.017 1.00 95.88 313 THR A O 1
ATOM 2506 N N . ILE A 1 314 ? 7.690 1.853 -13.627 1.00 97.56 314 ILE A N 1
ATOM 2507 C CA . ILE A 1 314 ? 6.369 1.500 -13.103 1.00 97.56 314 ILE A CA 1
ATOM 2508 C C . ILE A 1 314 ? 5.333 2.160 -13.998 1.00 97.56 314 ILE A C 1
ATOM 2510 O O . ILE A 1 314 ? 5.361 3.376 -14.205 1.00 97.56 314 ILE A O 1
ATOM 2514 N N . GLU A 1 315 ? 4.393 1.366 -14.495 1.00 97.56 315 GLU A N 1
ATOM 2515 C CA . GLU A 1 315 ? 3.275 1.856 -15.283 1.00 97.56 315 GLU A CA 1
ATOM 2516 C C . GLU A 1 315 ? 1.955 1.312 -14.748 1.00 97.56 315 GLU A C 1
ATOM 2518 O O . GLU A 1 315 ? 1.789 0.105 -14.553 1.00 97.56 315 GLU A O 1
ATOM 2523 N N . PHE A 1 316 ? 1.004 2.217 -14.533 1.00 97.44 316 PHE A N 1
ATOM 2524 C CA . PHE A 1 316 ? -0.362 1.912 -14.134 1.00 97.44 316 PHE A CA 1
ATOM 2525 C C . PHE A 1 316 ? -1.313 2.052 -15.318 1.00 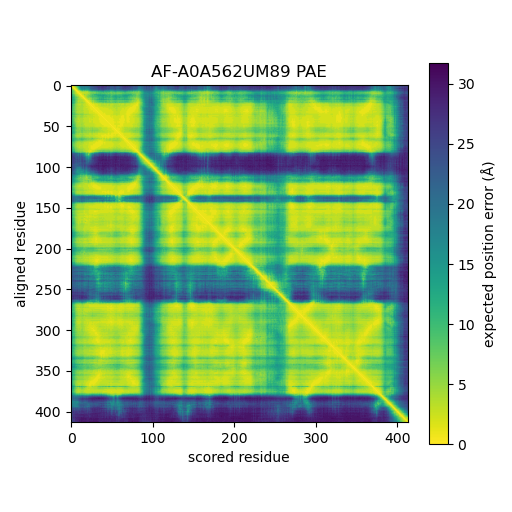97.44 316 PHE A C 1
ATOM 2527 O O . PHE A 1 316 ? -1.177 2.965 -16.125 1.00 97.44 316 PHE A O 1
ATOM 2534 N N . ASN A 1 317 ? -2.318 1.192 -15.393 1.00 96.19 317 ASN A N 1
ATOM 2535 C CA . ASN A 1 317 ? -3.403 1.284 -16.354 1.00 96.19 317 ASN A CA 1
ATOM 2536 C C . ASN A 1 317 ? -4.621 1.941 -15.693 1.00 96.19 317 ASN A C 1
ATOM 2538 O O . ASN A 1 317 ? -5.284 1.324 -14.861 1.00 96.19 317 ASN A O 1
ATOM 2542 N N . ARG A 1 318 ? -4.948 3.174 -16.088 1.00 94.44 318 ARG A N 1
ATOM 2543 C CA . ARG A 1 318 ? -6.102 3.944 -15.584 1.00 94.44 318 ARG A CA 1
ATOM 2544 C C . ARG A 1 318 ? -7.433 3.610 -16.263 1.00 94.44 318 ARG A C 1
ATOM 2546 O O . ARG A 1 318 ? -8.369 4.397 -16.181 1.00 94.44 318 ARG A O 1
ATOM 2553 N N . MET A 1 319 ? -7.536 2.478 -16.948 1.00 93.44 319 MET A N 1
ATOM 2554 C CA . MET A 1 319 ? -8.765 2.077 -17.629 1.00 93.44 319 MET A CA 1
ATOM 2555 C C . MET A 1 319 ? -9.946 1.920 -16.654 1.00 93.44 319 MET A C 1
ATOM 2557 O O . MET A 1 319 ? -9.822 1.269 -15.614 1.00 93.44 319 MET A O 1
ATOM 2561 N N . GLY A 1 320 ? -11.086 2.515 -17.021 1.00 90.12 320 GLY A N 1
ATOM 2562 C CA . GLY A 1 320 ? -12.368 2.416 -16.322 1.00 90.12 320 GLY A CA 1
ATOM 2563 C C . GLY A 1 320 ? -12.252 2.531 -14.804 1.00 90.12 320 GLY A C 1
ATOM 2564 O O . GLY A 1 320 ? -11.769 3.537 -14.277 1.00 90.12 320 GLY A O 1
ATOM 2565 N N . SER A 1 321 ? -12.653 1.473 -14.093 1.00 91.12 321 SER A N 1
ATOM 2566 C CA . SER A 1 321 ? -12.710 1.460 -12.624 1.00 91.12 321 SER A CA 1
ATOM 2567 C C . SER A 1 321 ? -11.352 1.594 -11.914 1.00 91.12 321 SER A C 1
ATOM 2569 O O . SER A 1 321 ? -11.324 1.795 -10.701 1.00 91.12 321 SER A O 1
ATOM 2571 N N . PHE A 1 322 ? -10.226 1.468 -12.626 1.00 94.00 322 PHE A N 1
ATOM 2572 C CA . PHE A 1 322 ? -8.882 1.566 -12.039 1.00 94.00 322 PHE A CA 1
ATOM 2573 C C . PHE A 1 322 ? -8.418 3.003 -11.815 1.00 94.00 322 PHE A C 1
ATOM 2575 O O . PHE A 1 322 ? -7.595 3.243 -10.930 1.00 94.00 322 PHE A O 1
ATOM 2582 N N . SER A 1 323 ? -8.959 3.952 -12.585 1.00 93.50 323 SER A N 1
ATOM 2583 C CA . SER A 1 323 ? -8.643 5.383 -12.491 1.00 93.50 323 SER A CA 1
ATOM 2584 C C . SER A 1 323 ? -8.692 5.886 -11.046 1.00 93.50 323 SER A C 1
ATOM 2586 O O . SER A 1 323 ? -7.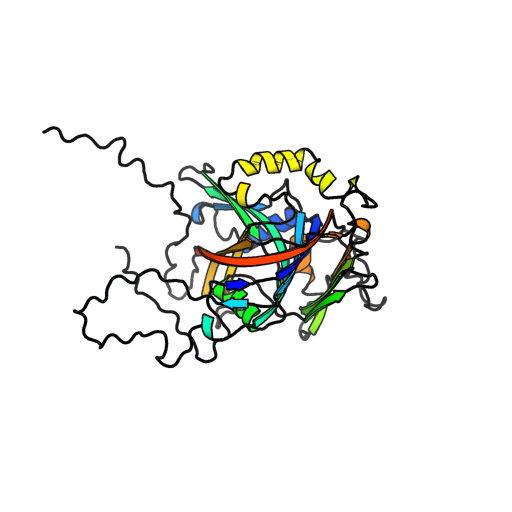684 6.364 -10.536 1.00 93.50 323 SER A O 1
ATOM 2588 N N . ASN A 1 324 ? -9.796 5.635 -10.338 1.00 90.75 324 ASN A N 1
ATOM 2589 C CA . ASN A 1 324 ? -9.987 6.040 -8.942 1.00 90.75 324 ASN A CA 1
ATOM 2590 C C . ASN A 1 324 ? -8.880 5.543 -7.994 1.00 90.75 324 ASN A C 1
ATOM 2592 O O . ASN A 1 324 ? -8.429 6.289 -7.122 1.00 90.75 324 ASN A O 1
ATOM 2596 N N . ALA A 1 325 ? -8.428 4.295 -8.153 1.00 92.31 325 ALA A N 1
ATOM 2597 C CA . ALA A 1 325 ? -7.386 3.719 -7.301 1.00 92.31 325 ALA A CA 1
ATOM 2598 C C . ALA A 1 325 ? -6.026 4.400 -7.523 1.00 92.31 325 ALA A C 1
ATOM 2600 O O . ALA A 1 325 ? -5.275 4.623 -6.575 1.00 92.31 325 ALA A O 1
ATOM 2601 N N . ILE A 1 326 ? -5.728 4.759 -8.772 1.00 95.50 326 ILE A N 1
ATOM 2602 C CA . ILE A 1 326 ? -4.474 5.407 -9.170 1.00 95.50 326 ILE A CA 1
ATOM 2603 C C . ILE A 1 326 ? -4.502 6.896 -8.804 1.00 95.50 326 ILE A C 1
ATOM 2605 O O . ILE A 1 326 ? -3.538 7.419 -8.243 1.00 95.50 326 ILE A O 1
ATOM 2609 N N . ASP A 1 327 ? -5.621 7.570 -9.056 1.00 95.44 327 ASP A N 1
ATOM 2610 C CA . ASP A 1 327 ? -5.784 9.008 -8.825 1.00 95.44 327 ASP A CA 1
ATOM 2611 C C . ASP A 1 327 ? -5.782 9.361 -7.343 1.00 95.44 327 ASP A C 1
ATOM 2613 O O . ASP A 1 327 ? -5.352 10.446 -6.972 1.00 95.44 327 ASP A O 1
ATOM 2617 N N . THR A 1 328 ? -6.180 8.423 -6.485 1.00 93.75 328 THR A N 1
ATOM 2618 C CA . THR A 1 328 ? -6.056 8.554 -5.029 1.00 93.75 328 THR A CA 1
ATOM 2619 C C . THR A 1 328 ? -4.609 8.806 -4.584 1.00 93.75 328 THR A C 1
ATOM 2621 O O . THR A 1 328 ? -4.373 9.471 -3.578 1.00 93.75 328 THR A O 1
ATOM 2624 N N . ILE A 1 329 ? -3.631 8.278 -5.325 1.00 94.88 329 ILE A N 1
ATOM 2625 C CA . ILE A 1 329 ? -2.205 8.411 -5.001 1.00 94.88 329 ILE A CA 1
ATOM 2626 C C . ILE A 1 329 ? -1.556 9.494 -5.859 1.00 94.88 329 ILE A C 1
ATOM 2628 O O . ILE A 1 329 ? -0.745 10.266 -5.361 1.00 94.88 329 ILE A O 1
ATOM 2632 N N . LEU A 1 330 ? -1.896 9.561 -7.146 1.00 96.06 330 LEU A N 1
ATOM 2633 C CA . LEU A 1 330 ? -1.191 10.395 -8.121 1.00 96.06 330 LEU A CA 1
ATOM 2634 C C . LEU A 1 330 ? -1.969 11.659 -8.538 1.00 96.06 330 LEU A C 1
ATOM 2636 O O . LEU A 1 330 ? -1.458 12.467 -9.312 1.00 96.06 330 LEU A O 1
ATOM 2640 N N . GLY A 1 331 ? -3.194 11.861 -8.048 1.00 95.81 331 GLY A N 1
ATOM 2641 C CA . GLY A 1 331 ? -4.107 12.911 -8.516 1.00 95.81 331 GLY A CA 1
ATOM 2642 C C . GLY A 1 331 ? -4.623 12.650 -9.933 1.00 95.81 331 GLY A C 1
ATOM 2643 O O . GLY A 1 331 ? -4.262 11.656 -10.554 1.00 95.81 331 GLY A O 1
ATOM 2644 N N . GLN A 1 332 ? -5.455 13.537 -10.474 1.00 94.62 332 GLN A N 1
ATOM 2645 C CA . GLN A 1 332 ? -5.857 13.454 -11.885 1.00 94.62 332 GLN A CA 1
ATOM 2646 C C . GLN A 1 332 ? -4.662 13.768 -12.806 1.00 94.62 332 GLN A C 1
ATOM 2648 O O . GLN A 1 332 ? -3.856 14.633 -12.457 1.00 94.62 332 GLN A O 1
ATOM 2653 N N . PRO A 1 333 ? -4.511 13.082 -13.954 1.00 93.19 333 PRO A N 1
ATOM 2654 C CA . PRO A 1 333 ? -3.445 13.382 -14.901 1.00 93.19 333 PRO A CA 1
ATOM 2655 C C . PRO A 1 333 ? -3.695 14.719 -15.609 1.00 93.19 333 PRO A C 1
ATOM 2657 O O . PRO A 1 333 ? -4.829 15.063 -15.942 1.00 93.19 333 PRO A O 1
ATOM 2660 N N . GLU A 1 334 ? -2.619 15.443 -15.891 1.00 91.62 334 GLU A N 1
ATOM 2661 C CA . GLU A 1 334 ? -2.643 16.608 -16.777 1.00 91.62 334 GLU A CA 1
ATOM 2662 C C . GLU A 1 334 ? -2.629 16.174 -18.253 1.00 91.62 334 GLU A C 1
ATOM 2664 O O . GLU A 1 334 ? -2.312 15.026 -18.592 1.00 91.62 334 GLU A O 1
ATOM 2669 N N . ALA A 1 335 ? -2.967 17.100 -19.156 1.00 86.38 335 ALA A N 1
ATOM 2670 C CA . ALA A 1 335 ? -2.941 16.842 -20.593 1.00 86.38 335 ALA A CA 1
ATOM 2671 C C . ALA A 1 335 ? -1.547 16.358 -21.040 1.00 86.38 335 ALA A C 1
ATOM 2673 O O . ALA A 1 335 ? -0.538 16.997 -20.757 1.00 86.38 335 ALA A O 1
ATOM 2674 N N . GLY A 1 336 ? -1.497 15.218 -21.738 1.00 87.88 336 GLY A N 1
ATOM 2675 C CA . GLY A 1 336 ? -0.251 14.626 -22.244 1.00 87.88 336 GLY A CA 1
ATOM 2676 C C . GLY A 1 336 ? 0.510 13.723 -21.264 1.00 87.88 336 GLY A C 1
ATOM 2677 O O . GLY A 1 336 ? 1.513 13.138 -21.657 1.00 87.88 336 GLY A O 1
ATOM 2678 N N . GLN A 1 337 ? 0.043 13.546 -20.022 1.00 89.75 337 GLN A N 1
ATOM 2679 C CA . GLN A 1 337 ? 0.679 12.631 -19.056 1.00 89.75 337 GLN A CA 1
ATOM 2680 C C . GLN A 1 337 ? 0.299 11.152 -19.241 1.00 89.75 337 GLN A C 1
ATOM 2682 O O . GLN A 1 337 ? 0.846 10.287 -18.554 1.00 89.75 337 GLN A O 1
ATOM 2687 N N . LEU A 1 338 ? -0.657 10.854 -20.126 1.00 94.38 338 LEU A N 1
ATOM 2688 C CA . LEU A 1 338 ? -1.089 9.490 -20.413 1.00 94.38 338 LEU A CA 1
ATOM 2689 C C . LEU A 1 338 ? -0.381 8.938 -21.654 1.00 94.38 338 LEU A C 1
ATOM 2691 O O . LEU A 1 338 ? -0.272 9.618 -22.672 1.00 94.38 338 LEU A O 1
ATOM 2695 N N . SER A 1 339 ? 0.052 7.684 -21.566 1.00 93.69 339 SER A N 1
ATOM 2696 C CA . SER A 1 339 ? 0.631 6.891 -22.654 1.00 93.69 339 SER A CA 1
ATOM 2697 C C . SER A 1 339 ? -0.239 5.675 -22.976 1.00 93.69 339 SER A C 1
ATOM 2699 O O . SER A 1 339 ? -1.158 5.334 -22.231 1.00 93.69 339 SER A O 1
ATOM 2701 N N . HIS A 1 340 ? 0.033 4.982 -24.081 1.00 93.88 340 HIS A N 1
ATOM 2702 C CA . HIS A 1 340 ? -0.546 3.653 -24.287 1.00 93.88 340 HIS A CA 1
ATOM 2703 C C . HIS A 1 340 ? 0.078 2.667 -23.302 1.00 93.88 340 HIS A C 1
ATOM 2705 O O . HIS A 1 340 ? 1.302 2.571 -23.207 1.00 93.88 340 HIS A O 1
ATOM 2711 N N . PHE A 1 341 ? -0.769 1.937 -22.578 1.00 93.75 341 PHE A N 1
ATOM 2712 C CA . PHE A 1 341 ? -0.306 0.937 -21.626 1.00 93.75 341 PHE A CA 1
ATOM 2713 C C . PHE A 1 341 ? 0.317 -0.274 -22.359 1.00 93.75 341 PHE A C 1
ATOM 2715 O O . PHE A 1 341 ? -0.236 -0.720 -23.369 1.00 93.75 341 PHE A O 1
ATOM 2722 N N . PRO A 1 342 ? 1.427 -0.865 -21.871 1.00 90.00 342 PRO A N 1
ATOM 2723 C CA . PRO A 1 342 ? 2.154 -1.925 -22.557 1.00 90.00 342 PRO A CA 1
ATOM 2724 C C . PRO A 1 342 ? 1.292 -3.118 -22.984 1.00 90.00 342 PRO A C 1
ATOM 2726 O O . PRO A 1 342 ? 0.698 -3.843 -22.172 1.00 90.00 342 PRO A O 1
ATOM 2729 N N . GLY A 1 343 ? 1.291 -3.362 -24.295 1.00 87.00 343 GLY A N 1
ATOM 2730 C CA . GLY A 1 343 ? 0.538 -4.440 -24.931 1.00 87.00 343 GLY A CA 1
ATOM 2731 C C . GLY A 1 343 ? -0.955 -4.157 -25.106 1.00 87.00 343 GLY A C 1
ATOM 2732 O O . GLY A 1 343 ? -1.701 -5.112 -25.312 1.00 87.00 343 GLY A O 1
ATOM 2733 N N . MET A 1 344 ? -1.396 -2.900 -24.988 1.00 86.38 344 MET A N 1
ATOM 2734 C CA . MET A 1 344 ? -2.698 -2.457 -25.494 1.00 86.38 344 MET A CA 1
ATOM 2735 C C . MET A 1 344 ? -2.577 -1.991 -26.956 1.00 86.38 344 MET A C 1
ATOM 2737 O O . MET A 1 344 ? -1.531 -1.451 -27.324 1.00 86.38 344 MET A O 1
ATOM 2741 N N . PRO A 1 345 ? -3.606 -2.197 -27.799 1.00 88.19 345 PRO A N 1
ATOM 2742 C CA . PRO A 1 345 ? -3.620 -1.685 -29.169 1.00 88.19 345 PRO A CA 1
ATOM 2743 C C . PRO A 1 345 ? -3.536 -0.152 -29.213 1.00 88.19 345 PRO A C 1
ATOM 2745 O O . PRO A 1 345 ? -4.168 0.522 -28.403 1.00 88.19 345 PRO A O 1
ATOM 2748 N N . GLU A 1 346 ? -2.847 0.407 -30.212 1.00 89.25 346 GLU A N 1
ATOM 2749 C CA . GLU A 1 346 ? -2.780 1.867 -30.430 1.00 89.25 346 GLU A CA 1
ATOM 2750 C C . GLU A 1 346 ? -4.150 2.493 -30.739 1.00 89.25 346 GLU A C 1
ATOM 2752 O O . GLU A 1 346 ? -4.357 3.685 -30.538 1.00 89.25 346 GLU A O 1
ATOM 2757 N N . SER A 1 347 ? -5.116 1.689 -31.195 1.00 89.19 347 SER A N 1
ATOM 2758 C CA . SER A 1 347 ? -6.499 2.129 -31.397 1.00 89.19 347 SER A CA 1
ATOM 2759 C C . SER A 1 347 ? -7.270 2.351 -30.090 1.00 89.19 347 SER A C 1
ATOM 2761 O O . SER A 1 347 ? -8.351 2.937 -30.121 1.00 89.19 347 SER A O 1
ATOM 2763 N N . GLU A 1 348 ? -6.784 1.832 -28.957 1.00 88.00 348 GLU A N 1
ATOM 2764 C CA . GLU A 1 348 ? -7.407 2.057 -27.650 1.00 88.00 348 GLU A CA 1
ATOM 2765 C C . GLU A 1 348 ? -6.915 3.369 -27.020 1.00 88.00 348 GLU A C 1
ATOM 2767 O O . GLU A 1 348 ? -5.775 3.769 -27.254 1.00 88.00 348 GLU A O 1
ATOM 2772 N N . PRO A 1 349 ? -7.735 4.051 -26.197 1.00 88.38 349 PRO A N 1
ATOM 2773 C CA . PRO A 1 349 ? -7.313 5.273 -25.521 1.00 88.38 349 PRO A CA 1
ATOM 2774 C C . PRO A 1 349 ? -6.030 5.080 -24.703 1.00 88.38 349 PRO A C 1
ATOM 2776 O O . PRO A 1 349 ? -5.832 4.047 -24.064 1.00 88.38 349 PRO A O 1
ATOM 2779 N N . ALA A 1 350 ? -5.187 6.111 -24.661 1.00 92.81 350 ALA A N 1
ATOM 2780 C CA . ALA A 1 350 ? -4.027 6.147 -23.779 1.00 92.81 350 ALA A CA 1
ATOM 2781 C C . ALA A 1 350 ? -4.481 6.165 -22.308 1.00 92.81 350 ALA A C 1
ATOM 2783 O O . ALA A 1 350 ? -4.981 7.172 -21.807 1.00 92.81 350 ALA A O 1
ATOM 2784 N N . THR A 1 351 ? -4.332 5.038 -21.614 1.00 93.88 351 THR A N 1
ATOM 2785 C CA . THR A 1 351 ? -4.680 4.874 -20.192 1.00 93.88 351 THR A CA 1
ATOM 2786 C C . THR A 1 351 ? -3.463 4.643 -19.300 1.00 93.88 351 THR A C 1
ATOM 2788 O O . THR A 1 351 ? -3.589 4.653 -18.074 1.00 93.88 351 THR A O 1
ATOM 2791 N N . GLY A 1 352 ? -2.295 4.416 -19.896 1.00 95.56 352 GLY A N 1
ATOM 2792 C CA . GLY A 1 352 ? -1.035 4.192 -19.208 1.00 95.56 352 GLY A CA 1
ATOM 2793 C C . GLY A 1 352 ? -0.573 5.449 -18.486 1.00 95.56 352 GLY A C 1
ATOM 2794 O O . GLY A 1 352 ? -0.615 6.549 -19.031 1.00 95.56 352 GLY A O 1
ATOM 2795 N N . ARG A 1 353 ? -0.136 5.292 -17.241 1.00 96.12 353 ARG A N 1
ATOM 2796 C CA . ARG A 1 353 ? 0.477 6.350 -16.448 1.00 96.12 353 ARG A CA 1
ATOM 2797 C C . ARG A 1 353 ? 1.770 5.836 -15.850 1.00 96.12 353 ARG A C 1
ATOM 2799 O O . ARG A 1 353 ? 1.752 4.974 -14.970 1.00 96.12 353 ARG A O 1
ATOM 2806 N N . LYS A 1 354 ? 2.880 6.379 -16.336 1.00 95.94 354 LYS A N 1
ATOM 2807 C CA . LYS A 1 354 ? 4.215 6.078 -15.823 1.00 95.94 354 LYS A CA 1
ATOM 2808 C C . LYS A 1 354 ? 4.510 6.928 -14.594 1.00 95.94 354 LYS A C 1
ATOM 2810 O O . LYS A 1 354 ? 4.086 8.081 -14.526 1.00 95.94 354 LYS A O 1
ATOM 2815 N N . VAL A 1 355 ? 5.238 6.363 -13.637 1.00 94.38 355 VAL A N 1
ATOM 2816 C CA . VAL A 1 355 ? 5.753 7.106 -12.480 1.00 94.38 355 VAL A CA 1
ATOM 2817 C C . VAL A 1 355 ? 7.265 6.980 -12.405 1.00 94.38 355 VAL A C 1
ATOM 2819 O O . VAL A 1 355 ? 7.824 5.917 -12.671 1.00 94.38 355 VAL A O 1
ATOM 2822 N N . SER A 1 356 ? 7.917 8.079 -12.035 1.00 90.00 356 SER A N 1
ATOM 2823 C CA . SER A 1 356 ? 9.359 8.108 -11.823 1.00 90.00 356 SER A CA 1
ATOM 2824 C C . SER A 1 356 ? 9.684 7.581 -10.433 1.00 90.00 356 SER A C 1
ATOM 2826 O O . SER A 1 356 ? 9.219 8.122 -9.424 1.00 90.00 356 SER A O 1
ATOM 2828 N N . VAL A 1 357 ? 10.498 6.534 -10.388 1.00 91.25 357 VAL A N 1
ATOM 2829 C CA . VAL A 1 357 ? 10.967 5.932 -9.143 1.00 91.25 357 VAL A CA 1
ATOM 2830 C C . VAL A 1 357 ? 12.099 6.771 -8.555 1.00 91.25 357 VAL A C 1
ATOM 2832 O O . VAL A 1 357 ? 12.883 7.385 -9.271 1.00 91.25 357 VAL A O 1
ATOM 2835 N N . LYS A 1 358 ? 12.136 6.842 -7.226 1.00 86.56 358 LYS A N 1
ATOM 2836 C CA . LYS A 1 358 ? 13.167 7.527 -6.432 1.00 86.56 358 LYS A CA 1
ATOM 2837 C C . LYS A 1 358 ? 14.050 6.558 -5.654 1.00 86.56 358 LYS A C 1
ATOM 2839 O O . LYS A 1 358 ? 15.142 6.915 -5.227 1.00 86.56 358 LYS A O 1
ATOM 2844 N N . ALA A 1 359 ? 13.553 5.341 -5.451 1.00 85.44 359 ALA A N 1
ATOM 2845 C CA . ALA A 1 359 ? 14.337 4.201 -5.009 1.00 85.44 359 ALA A CA 1
ATOM 2846 C C . ALA A 1 359 ? 13.632 2.898 -5.366 1.00 85.44 359 ALA A C 1
ATOM 2848 O O . ALA A 1 359 ? 12.414 2.783 -5.214 1.00 85.44 359 ALA A O 1
ATOM 2849 N N . GLY A 1 360 ? 14.416 1.909 -5.774 1.00 88.38 360 GLY A N 1
ATOM 2850 C CA . GLY A 1 360 ? 13.995 0.521 -5.861 1.00 88.38 360 GLY A CA 1
ATOM 2851 C C . GLY A 1 360 ? 14.888 -0.334 -4.974 1.00 88.38 360 GLY A C 1
ATOM 2852 O O . GLY A 1 360 ? 16.108 -0.192 -4.994 1.00 88.38 360 GLY A O 1
ATOM 2853 N N . LEU A 1 361 ? 14.287 -1.231 -4.203 1.00 88.19 361 LEU A N 1
ATOM 2854 C CA . LEU A 1 361 ? 15.010 -2.136 -3.319 1.00 88.19 361 LEU A CA 1
ATOM 2855 C C . LEU A 1 361 ? 14.393 -3.527 -3.309 1.00 88.19 361 LEU A C 1
ATOM 2857 O O . LEU A 1 361 ? 13.193 -3.705 -3.530 1.00 88.19 361 LEU A O 1
ATOM 2861 N N . ARG A 1 362 ? 15.234 -4.502 -2.986 1.00 89.94 362 ARG A N 1
ATOM 2862 C CA . ARG A 1 362 ? 14.866 -5.892 -2.757 1.00 89.94 362 ARG A CA 1
ATOM 2863 C C . ARG A 1 362 ? 15.506 -6.377 -1.465 1.00 89.94 362 ARG A C 1
ATOM 2865 O O . ARG A 1 362 ? 16.654 -6.046 -1.198 1.00 89.94 362 ARG A O 1
ATOM 2872 N N . PHE A 1 363 ? 14.779 -7.148 -0.668 1.00 89.00 363 PHE A N 1
ATOM 2873 C CA . PHE A 1 363 ? 15.314 -7.805 0.527 1.00 89.00 363 PHE A CA 1
ATOM 2874 C C . PHE A 1 363 ? 14.444 -8.999 0.931 1.00 89.00 363 PHE A C 1
ATOM 2876 O O . PHE A 1 363 ? 13.329 -9.166 0.430 1.00 89.00 363 PHE A O 1
ATOM 2883 N N . HIS A 1 364 ? 14.942 -9.808 1.864 1.00 91.19 364 HIS A N 1
ATOM 2884 C CA . HIS A 1 364 ? 14.140 -10.798 2.583 1.00 91.19 364 HIS A CA 1
ATOM 2885 C C . HIS A 1 364 ? 13.913 -10.346 4.020 1.00 91.19 364 HIS A C 1
ATOM 2887 O O . HIS A 1 364 ? 14.795 -9.735 4.627 1.00 91.19 364 HIS A O 1
ATOM 2893 N N . ALA A 1 365 ? 12.740 -10.642 4.568 1.00 90.25 365 ALA A N 1
ATOM 2894 C CA . ALA A 1 365 ? 12.424 -10.367 5.961 1.00 90.25 365 ALA A CA 1
ATOM 2895 C C . ALA A 1 365 ? 11.365 -11.325 6.499 1.00 90.25 365 ALA A C 1
ATOM 2897 O O . ALA A 1 365 ? 10.507 -11.820 5.774 1.00 90.25 365 ALA A O 1
ATOM 2898 N N . ASP A 1 366 ? 11.370 -11.493 7.809 1.00 90.62 366 ASP A N 1
ATOM 2899 C CA . ASP A 1 366 ? 10.254 -12.064 8.537 1.00 90.62 366 ASP A CA 1
ATOM 2900 C C . ASP A 1 366 ? 9.230 -10.970 8.843 1.00 90.62 366 ASP A C 1
ATOM 2902 O O . ASP A 1 366 ? 9.599 -9.899 9.327 1.00 90.62 366 ASP A O 1
ATOM 2906 N N . ILE A 1 367 ? 7.942 -11.238 8.624 1.00 91.38 367 ILE A N 1
ATOM 2907 C CA . ILE A 1 367 ? 6.860 -10.286 8.892 1.00 91.38 367 ILE A CA 1
ATOM 2908 C C . ILE A 1 367 ? 5.911 -10.859 9.946 1.00 91.38 367 ILE A C 1
ATOM 2910 O O . ILE A 1 367 ? 5.440 -11.988 9.839 1.00 91.38 367 ILE A O 1
ATOM 2914 N N . ASN A 1 368 ? 5.600 -10.064 10.967 1.00 89.69 368 ASN A N 1
ATOM 2915 C CA . ASN A 1 368 ? 4.667 -10.412 12.037 1.00 89.69 368 ASN A CA 1
ATOM 2916 C C . ASN A 1 368 ? 3.499 -9.435 12.071 1.00 89.69 368 ASN A C 1
ATOM 2918 O O . ASN A 1 368 ? 3.712 -8.227 12.147 1.00 89.69 368 ASN A O 1
ATOM 2922 N N . TYR A 1 369 ? 2.271 -9.945 12.068 1.00 88.75 369 TYR A N 1
ATOM 2923 C CA . TYR A 1 369 ? 1.067 -9.147 12.293 1.00 88.75 369 TYR A CA 1
ATOM 2924 C C . TYR A 1 369 ? 0.594 -9.394 13.722 1.00 88.75 369 TYR A C 1
ATOM 2926 O O . TYR A 1 369 ? -0.045 -10.410 14.007 1.00 88.75 369 TYR A O 1
ATOM 2934 N N . ASP A 1 370 ? 0.956 -8.489 14.630 1.00 77.31 370 ASP A N 1
ATOM 2935 C CA . ASP A 1 370 ? 0.956 -8.779 16.069 1.00 77.31 370 ASP A CA 1
ATOM 2936 C C . ASP A 1 370 ? 0.013 -7.901 16.904 1.00 77.31 370 ASP A C 1
ATOM 2938 O O . ASP A 1 370 ? -0.441 -8.321 17.970 1.00 77.31 370 ASP A O 1
ATOM 2942 N N . LYS A 1 371 ? -0.323 -6.699 16.429 1.00 83.50 371 LYS A N 1
ATOM 2943 C CA . LYS A 1 371 ? -1.217 -5.773 17.128 1.00 83.50 371 LYS A CA 1
ATOM 2944 C C . LYS A 1 371 ? -2.315 -5.299 16.192 1.00 83.50 371 LYS A C 1
ATOM 2946 O O . LYS A 1 371 ? -2.056 -4.532 15.270 1.00 83.50 371 LYS A O 1
ATOM 2951 N N . MET A 1 372 ? -3.538 -5.730 16.476 1.00 85.81 372 MET A N 1
ATOM 2952 C CA . MET A 1 372 ? -4.746 -5.302 15.777 1.00 85.81 372 MET A CA 1
ATOM 2953 C C . MET A 1 372 ? -5.687 -4.650 16.778 1.00 85.81 372 MET A C 1
ATOM 2955 O O . MET A 1 372 ? -5.911 -5.194 17.862 1.00 85.81 372 MET A O 1
ATOM 2959 N N . SER A 1 373 ? -6.216 -3.482 16.441 1.00 87.69 373 SER A N 1
ATOM 2960 C CA . SER A 1 373 ? -7.148 -2.771 17.310 1.00 87.69 373 SER A CA 1
ATOM 2961 C C . SER A 1 373 ? -8.133 -1.932 16.514 1.00 87.69 373 SER A C 1
ATOM 2963 O O . SER A 1 373 ? -7.838 -1.434 15.429 1.00 87.69 373 SER A O 1
ATOM 2965 N N . ILE A 1 374 ? -9.322 -1.758 17.084 1.00 89.81 374 ILE A N 1
ATOM 2966 C CA . ILE A 1 374 ? -10.276 -0.768 16.601 1.00 89.81 374 ILE A CA 1
ATOM 2967 C C . ILE A 1 374 ? -9.836 0.594 17.142 1.00 89.81 374 ILE A C 1
ATOM 2969 O O . ILE A 1 374 ? -9.768 0.807 18.355 1.00 89.81 374 ILE A O 1
ATOM 2973 N N . VAL A 1 375 ? -9.513 1.507 16.231 1.00 88.75 375 VAL A N 1
ATOM 2974 C CA . VAL A 1 375 ? -9.149 2.889 16.558 1.00 88.75 375 VAL A CA 1
ATOM 2975 C C . VAL A 1 375 ? -10.403 3.687 16.878 1.00 88.75 375 VAL A C 1
ATOM 2977 O O . VAL A 1 375 ? -10.424 4.422 17.863 1.00 88.75 375 VAL A O 1
ATOM 2980 N N . HIS A 1 376 ? -11.448 3.535 16.061 1.00 88.75 376 HIS A N 1
ATOM 2981 C CA . HIS A 1 376 ? -12.702 4.261 16.222 1.00 88.75 376 HIS A CA 1
ATOM 2982 C C . HIS A 1 376 ? -13.846 3.547 15.497 1.00 88.75 376 HIS A C 1
ATOM 2984 O O . HIS A 1 376 ? -13.748 3.309 14.297 1.00 88.75 376 HIS A O 1
ATOM 2990 N N . GLU A 1 377 ? -14.935 3.234 16.197 1.00 89.00 377 GLU A N 1
ATOM 2991 C CA . GLU A 1 377 ? -16.192 2.812 15.563 1.00 89.00 377 GLU A CA 1
ATOM 2992 C C . GLU A 1 377 ? -17.046 4.042 15.263 1.00 89.00 377 GLU A C 1
ATOM 2994 O O . GLU A 1 377 ? -17.329 4.828 16.167 1.00 89.00 377 GLU A O 1
ATOM 2999 N N . PHE A 1 378 ? -17.465 4.210 14.010 1.00 84.56 378 PHE A N 1
ATOM 3000 C CA . PHE A 1 378 ? -18.335 5.322 13.648 1.00 84.56 378 PHE A CA 1
ATOM 3001 C C . PHE A 1 378 ? -19.791 4.963 13.947 1.00 84.56 378 PHE A C 1
ATOM 3003 O O . PHE A 1 378 ? -20.216 3.837 13.661 1.00 84.56 378 PHE A O 1
ATOM 3010 N N . PRO A 1 379 ? -20.592 5.910 14.465 1.00 77.12 379 PRO A N 1
ATOM 3011 C CA . PRO A 1 379 ? -22.013 5.679 14.623 1.00 77.12 379 PRO A CA 1
ATOM 3012 C C . PRO A 1 379 ? -22.631 5.390 13.253 1.00 77.12 379 PRO A C 1
ATOM 3014 O O . PRO A 1 379 ? -22.331 6.039 12.250 1.00 77.12 379 PRO A O 1
ATOM 3017 N N . ILE A 1 380 ? -23.510 4.400 13.219 1.00 75.19 380 ILE A N 1
ATOM 3018 C CA . ILE A 1 380 ? -24.413 4.169 12.100 1.00 75.19 380 ILE A CA 1
ATOM 3019 C C . ILE A 1 380 ? -25.767 4.590 12.620 1.00 75.19 380 ILE A C 1
ATOM 3021 O O . ILE A 1 380 ? -26.154 4.174 13.711 1.00 75.19 380 ILE A O 1
ATOM 3025 N N . ASN A 1 381 ? -26.443 5.467 11.887 1.00 64.25 381 ASN A N 1
ATOM 3026 C CA . ASN A 1 381 ? -27.810 5.842 12.195 1.00 64.25 381 ASN A CA 1
ATOM 3027 C C . ASN A 1 381 ? -28.732 4.960 11.347 1.00 64.25 381 ASN A C 1
ATOM 3029 O O . ASN A 1 381 ? -28.980 5.288 10.182 1.00 64.25 381 ASN A O 1
ATOM 3033 N N . PRO A 1 382 ? -29.189 3.803 11.855 1.00 53.91 382 PRO A N 1
ATOM 3034 C CA . PRO A 1 382 ? -30.269 3.104 11.207 1.00 53.91 382 PRO A CA 1
ATOM 3035 C C . PRO A 1 382 ? -31.526 3.920 11.490 1.00 53.91 382 PRO A C 1
ATOM 3037 O O . PRO A 1 382 ? -31.984 3.990 12.630 1.00 53.91 382 PRO A O 1
ATOM 3040 N N . GLU A 1 383 ? -32.129 4.493 10.456 1.00 55.16 383 GLU A N 1
ATOM 3041 C CA . GLU A 1 383 ? -33.564 4.800 10.449 1.00 55.16 383 GLU A CA 1
ATOM 3042 C C . GLU A 1 383 ? -34.357 3.474 10.612 1.00 55.16 383 GLU A C 1
ATOM 3044 O O . GLU A 1 383 ? -35.027 3.028 9.686 1.00 55.16 383 GLU A O 1
ATOM 3049 N N . GLY A 1 384 ? -34.185 2.762 11.739 1.00 49.62 384 GLY A N 1
ATOM 3050 C CA . GLY A 1 384 ? -34.573 1.354 11.884 1.00 49.62 384 GLY A CA 1
ATOM 3051 C C . GLY A 1 384 ? -34.007 0.535 13.063 1.00 49.62 384 GLY A C 1
ATOM 3052 O O . GLY A 1 384 ? -34.269 -0.659 13.108 1.00 49.62 384 GLY A O 1
ATOM 3053 N N . GLY A 1 385 ? -33.297 1.110 14.046 1.00 39.09 385 GLY A N 1
ATOM 3054 C CA . GLY A 1 385 ? -33.324 0.523 15.402 1.00 39.09 385 GLY A CA 1
ATOM 3055 C C . GLY A 1 385 ? -32.210 -0.437 15.852 1.00 39.09 385 GLY A C 1
ATOM 3056 O O . GLY A 1 385 ? -32.489 -1.424 16.527 1.00 39.09 385 GLY A O 1
ATOM 3057 N N . THR A 1 386 ? -30.940 -0.082 15.665 1.00 37.66 386 THR A N 1
ATOM 3058 C CA . THR A 1 386 ? -29.916 -0.453 16.661 1.00 37.66 386 THR A CA 1
ATOM 3059 C C . THR A 1 386 ? -29.197 0.800 17.123 1.00 37.66 386 THR A C 1
ATOM 3061 O O . THR A 1 386 ? -28.666 1.539 16.298 1.00 37.66 386 THR A O 1
ATOM 3064 N N . ASN A 1 387 ? -29.199 1.044 18.436 1.00 40.62 387 ASN A N 1
ATOM 3065 C CA . ASN A 1 387 ? -28.495 2.168 19.048 1.00 40.62 387 ASN A CA 1
ATOM 3066 C C . ASN A 1 387 ? -27.049 2.212 18.546 1.00 40.62 387 ASN A C 1
ATOM 3068 O O . ASN A 1 387 ? -26.356 1.190 18.576 1.00 40.62 387 ASN A O 1
ATOM 3072 N N . SER A 1 388 ? -26.598 3.392 18.118 1.00 43.75 388 SER A N 1
ATOM 3073 C CA . SER A 1 388 ? -25.182 3.664 17.911 1.00 43.75 388 SER A CA 1
ATOM 3074 C C . SER A 1 388 ? -24.422 3.176 19.142 1.00 43.75 388 SER A C 1
ATOM 3076 O O . SER A 1 388 ? -24.707 3.580 20.274 1.00 43.75 388 SER A O 1
ATOM 3078 N N . ARG A 1 389 ? -23.487 2.239 18.950 1.00 46.03 389 ARG A N 1
ATOM 3079 C CA . ARG A 1 389 ? -22.574 1.892 20.036 1.00 46.03 389 ARG A CA 1
ATOM 3080 C C . ARG A 1 389 ? -21.824 3.179 20.395 1.00 46.03 389 ARG A C 1
ATOM 3082 O O . ARG A 1 389 ? -21.370 3.868 19.479 1.00 46.03 389 ARG A O 1
ATOM 3089 N N . PRO A 1 390 ? -21.725 3.546 21.685 1.00 45.75 390 PRO A N 1
ATOM 3090 C CA . PRO A 1 390 ? -20.855 4.641 22.076 1.00 45.75 390 PRO A CA 1
ATOM 3091 C C . PRO A 1 390 ? -19.465 4.354 21.518 1.00 45.75 390 PRO A C 1
ATOM 3093 O O . PRO A 1 390 ? -19.015 3.209 21.582 1.00 45.75 390 PRO A O 1
ATOM 3096 N N . THR A 1 391 ? -18.811 5.376 20.974 1.00 48.75 391 THR A N 1
ATOM 3097 C CA . THR A 1 391 ? -17.465 5.288 20.409 1.00 48.75 391 THR A CA 1
ATOM 3098 C C . THR A 1 391 ? -16.536 4.556 21.380 1.00 48.75 391 THR A C 1
ATOM 3100 O O . THR A 1 391 ? -16.161 5.068 22.434 1.00 48.75 391 THR A O 1
ATOM 3103 N N . THR A 1 392 ? -16.177 3.317 21.048 1.00 47.72 392 THR A N 1
ATOM 3104 C CA . THR A 1 392 ? -15.088 2.598 21.708 1.00 47.72 392 THR A CA 1
ATOM 3105 C C . THR A 1 392 ? -13.892 2.647 20.781 1.00 47.72 392 THR A C 1
ATOM 3107 O O . THR A 1 392 ? -13.947 2.137 19.666 1.00 47.72 392 THR A O 1
ATOM 3110 N N . GLY A 1 393 ? -12.825 3.289 21.234 1.00 46.97 393 GLY A N 1
ATOM 3111 C CA . GLY A 1 393 ? -11.587 3.414 20.487 1.00 46.97 393 GLY A CA 1
ATOM 3112 C C . GLY A 1 393 ? -10.399 3.395 21.433 1.00 46.97 393 GLY A C 1
ATOM 3113 O O . GLY A 1 393 ? -10.515 3.828 22.579 1.00 46.97 393 GLY A O 1
ATOM 3114 N N . ASP A 1 394 ? -9.247 2.937 20.948 1.00 44.47 394 ASP A N 1
ATOM 3115 C CA . ASP A 1 394 ? -7.961 2.990 21.666 1.00 44.47 394 ASP A CA 1
ATOM 3116 C C . ASP A 1 394 ? -7.408 4.431 21.795 1.00 44.47 394 ASP A C 1
ATOM 3118 O O . ASP A 1 394 ? -6.236 4.642 22.082 1.00 44.47 394 ASP A O 1
ATOM 3122 N N . LEU A 1 395 ? -8.263 5.455 21.637 1.00 45.31 395 LEU A N 1
ATOM 3123 C CA . LEU A 1 395 ? -7.976 6.837 22.049 1.00 45.31 395 LEU A CA 1
ATOM 3124 C C . LEU A 1 395 ? -7.679 6.940 23.556 1.00 45.31 395 LEU A C 1
ATOM 3126 O O . LEU A 1 395 ? -7.232 7.975 24.035 1.00 45.31 395 LEU A O 1
ATOM 3130 N N . THR A 1 396 ? -7.912 5.874 24.323 1.00 40.41 396 THR A N 1
ATOM 3131 C CA . THR A 1 396 ? -7.463 5.756 25.709 1.00 40.41 396 THR A CA 1
ATOM 3132 C C . THR A 1 396 ? -6.174 4.939 25.812 1.00 40.41 396 THR A C 1
ATOM 3134 O O . THR A 1 396 ? -6.185 3.845 26.374 1.00 40.41 396 THR A O 1
ATOM 3137 N N . ALA A 1 397 ? -5.044 5.474 25.341 1.00 32.38 397 ALA A N 1
ATOM 3138 C CA . ALA A 1 397 ? -3.734 4.866 25.574 1.00 32.38 397 ALA A CA 1
ATOM 3139 C C . ALA A 1 397 ? -2.832 5.726 26.487 1.00 32.38 397 ALA A C 1
ATOM 3141 O O . ALA A 1 397 ? -2.141 6.653 26.084 1.00 32.38 397 ALA A O 1
ATOM 3142 N N . ARG A 1 398 ? -2.773 5.280 27.748 1.00 37.53 398 ARG A N 1
ATOM 3143 C CA . ARG A 1 398 ? -1.647 5.342 28.709 1.00 37.53 398 ARG A CA 1
ATOM 3144 C C . ARG A 1 398 ? -1.328 6.621 29.493 1.00 37.53 398 ARG A C 1
ATOM 3146 O O . ARG A 1 398 ? -0.876 6.452 30.623 1.00 37.53 398 ARG A O 1
ATOM 3153 N N . TRP A 1 399 ? -1.603 7.840 29.026 1.00 37.34 399 TRP A N 1
ATOM 3154 C CA . TRP A 1 399 ? -1.167 9.047 29.772 1.00 37.34 399 TRP A CA 1
ATOM 3155 C C . TRP A 1 399 ? -2.277 9.775 30.535 1.00 37.34 399 TRP A C 1
ATOM 3157 O O . TRP A 1 399 ? -2.000 10.459 31.517 1.00 37.34 399 TRP A O 1
ATOM 3167 N N . PHE A 1 400 ? -3.546 9.524 30.207 1.00 34.81 400 PHE A N 1
ATOM 3168 C CA . PHE A 1 400 ? -4.683 9.925 31.043 1.00 34.81 400 PHE A CA 1
ATOM 3169 C C . PHE A 1 400 ? -4.906 8.945 32.211 1.00 34.81 400 PHE A C 1
ATOM 3171 O O . PHE A 1 400 ? -6.002 8.436 32.440 1.00 34.81 400 PHE A O 1
ATOM 3178 N N . ARG A 1 401 ? -3.872 8.718 33.030 1.00 35.31 401 ARG A N 1
ATOM 3179 C CA . ARG A 1 401 ? -4.146 8.678 34.467 1.00 35.31 401 ARG A CA 1
ATOM 3180 C C . ARG A 1 401 ? -4.223 10.146 34.867 1.00 35.31 401 ARG A C 1
ATOM 3182 O O . ARG A 1 401 ? -3.196 10.817 34.803 1.00 35.31 401 ARG A O 1
ATOM 3189 N N . PRO A 1 402 ? -5.396 10.690 35.240 1.00 33.84 402 PRO A N 1
ATOM 3190 C CA . PRO A 1 402 ? -5.393 11.992 35.884 1.00 33.84 402 PRO A CA 1
ATOM 3191 C C . PRO A 1 402 ? -4.377 11.933 37.029 1.00 33.84 402 PRO A C 1
ATOM 3193 O O . PRO A 1 402 ? -4.238 10.882 37.663 1.00 33.84 402 PRO A O 1
ATOM 3196 N N . PHE A 1 403 ? -3.688 13.043 37.292 1.00 42.19 403 PHE A N 1
ATOM 3197 C CA . PHE A 1 403 ? -2.854 13.298 38.473 1.00 42.19 403 PHE A CA 1
ATOM 3198 C C . PHE A 1 403 ? -3.673 13.200 39.786 1.00 42.19 403 PHE A C 1
ATOM 3200 O O . PHE A 1 403 ? -3.596 14.049 40.669 1.00 42.19 403 PHE A O 1
ATOM 3207 N N . LYS A 1 404 ? -4.470 12.143 39.965 1.00 36.22 404 LYS A N 1
ATOM 3208 C CA . LYS A 1 404 ? -5.326 11.855 41.117 1.00 36.22 404 LYS A CA 1
ATOM 3209 C C . LYS A 1 404 ? -4.526 11.377 42.338 1.00 36.22 404 LYS A C 1
ATOM 3211 O O . LYS A 1 404 ? -5.101 10.802 43.251 1.00 36.22 404 LYS A O 1
ATOM 3216 N N . GLY A 1 405 ? -3.216 11.628 42.347 1.00 39.12 405 GLY A N 1
ATOM 3217 C CA . GLY A 1 405 ? -2.315 11.405 43.477 1.00 39.12 405 GLY A CA 1
ATOM 3218 C C . GLY A 1 405 ? -1.507 12.636 43.901 1.00 39.12 405 GLY A C 1
ATOM 3219 O O . GLY A 1 405 ? -0.861 12.570 44.936 1.00 39.12 405 GLY A O 1
ATOM 3220 N N . PHE A 1 406 ? -1.541 13.758 43.164 1.00 41.00 406 PHE A N 1
ATOM 3221 C CA . PHE A 1 406 ? -0.714 14.935 43.500 1.00 41.00 406 PHE A CA 1
ATOM 3222 C C . PHE A 1 406 ? -1.448 15.999 44.337 1.00 41.00 406 PHE A C 1
ATOM 3224 O O . PHE A 1 406 ? -0.807 16.810 44.993 1.00 41.00 406 PHE A O 1
ATOM 3231 N N . PHE A 1 407 ? -2.787 15.961 44.381 1.00 40.53 407 PHE A N 1
ATOM 3232 C CA . PHE A 1 407 ? -3.615 16.870 45.196 1.00 40.53 407 PHE A CA 1
ATOM 3233 C C . PHE A 1 407 ? -4.648 16.138 46.073 1.00 40.53 407 PHE A C 1
ATOM 3235 O O . PHE A 1 407 ? -5.697 16.685 46.415 1.00 40.53 407 PHE A O 1
ATOM 3242 N N . GLY A 1 408 ? -4.372 14.889 46.455 1.00 33.91 408 GLY A N 1
ATOM 3243 C CA . GLY A 1 408 ? -5.131 14.220 47.510 1.00 33.91 408 GLY A CA 1
ATOM 3244 C C . GLY A 1 408 ? -4.674 14.734 48.872 1.00 33.91 408 GLY A C 1
ATOM 3245 O O . GLY A 1 408 ? -3.525 14.515 49.250 1.00 33.91 408 GLY A O 1
ATOM 3246 N N . ARG A 1 409 ? -5.553 15.432 49.603 1.00 36.12 409 ARG A N 1
ATOM 3247 C CA . ARG A 1 409 ? -5.332 15.803 51.009 1.00 36.12 409 ARG A CA 1
ATOM 3248 C C . ARG A 1 409 ? -4.868 14.570 51.796 1.00 36.12 409 ARG A C 1
ATOM 3250 O O . ARG A 1 409 ? -5.552 13.549 51.776 1.00 36.12 409 ARG A O 1
ATOM 3257 N N . ARG A 1 410 ? -3.736 14.679 52.501 1.00 33.56 410 ARG A N 1
ATOM 3258 C CA . ARG A 1 410 ? -3.377 13.729 53.566 1.00 33.56 410 ARG A CA 1
ATOM 3259 C C . ARG A 1 410 ? -4.543 13.667 54.562 1.00 33.56 410 ARG A C 1
ATOM 3261 O O . ARG A 1 410 ? -5.006 14.737 54.966 1.00 33.56 410 ARG A O 1
ATOM 3268 N N . PRO A 1 411 ? -5.003 12.481 54.989 1.00 35.75 411 PRO A N 1
ATOM 3269 C CA . PRO A 1 411 ? -5.737 12.393 56.238 1.00 35.75 411 PRO A CA 1
ATOM 3270 C C . PRO A 1 411 ? -4.774 12.830 57.349 1.00 35.75 411 PRO A C 1
ATOM 3272 O O . PRO A 1 411 ? -3.653 12.326 57.438 1.00 35.75 411 PRO A O 1
ATOM 3275 N N . LEU A 1 412 ? -5.182 13.827 58.129 1.00 40.84 412 LEU A N 1
ATOM 3276 C CA . LEU A 1 412 ? -4.629 14.037 59.465 1.00 40.84 412 LEU A CA 1
ATOM 3277 C C . LEU A 1 412 ? -5.071 12.859 60.360 1.00 40.84 412 LEU A C 1
ATOM 3279 O O . LEU A 1 412 ? -6.078 12.232 60.022 1.00 40.84 412 LEU A O 1
ATOM 3283 N N . PRO A 1 413 ? -4.285 12.531 61.403 1.00 52.25 413 PRO A N 1
ATOM 3284 C CA . PRO A 1 413 ? -4.420 11.304 62.191 1.00 52.25 413 PRO A CA 1
ATOM 3285 C C . PRO A 1 413 ? -5.799 11.090 62.813 1.00 52.25 413 PRO A C 1
ATOM 3287 O O . PRO A 1 413 ? -6.466 12.096 63.149 1.00 52.25 413 PRO A O 1
#

InterPro domains:
  IPR023375 Acetoacetate decarboxylase domain superfamily [G3DSA:2.40.400.10] (16-317)
  IPR023375 Acetoacetate decarboxylase domain superfamily [SSF160104] (123-222)

Sequence (413 aa):
MKQPRTNIWYVQSAASQDIPPPYYFPDVSVHAFVFEANVKAVQEYCDRFLNLGSKQERGFEYRAVPYWPYATLLFLNYPVMISAKKSELSVEEPNEGLPHGGMAFGHSRYEVPYSDRGIMRQREVFVAMPVIRYGLGAKGLVTESELEWIIPWIVVNKPWSCVCGREMLGLGKLLAGIDIDQGFFPDSFEGQVRMPGWKDERQGEMQGHYKFMKVSTGPILPTFRTSHSPEKSIETLLANSPVRWGMENMTGLSNFIDYASLGVIPTAMRTIGLKQYRDAGRPDKAIYQALVSCRSKYSNVRDLQLYDEGDVTIEFNRMGSFSNAIDTILGQPEAGQLSHFPGMPESEPATGRKVSVKAGLRFHADINYDKMSIVHEFPINPEGGTNSRPTTGDLTARWFRPFKGFFGRRPLP

Solvent-accessible surface area (backbone atoms only — not comparable to full-atom values): 23105 Å² total; per-residue (Å²): 133,81,77,78,83,70,86,79,75,87,85,79,58,100,81,56,60,63,69,67,76,36,38,39,24,56,66,23,41,36,39,40,38,32,27,76,34,30,50,66,28,37,32,51,45,29,52,70,61,69,40,69,78,55,57,80,80,66,36,41,44,56,38,44,40,80,62,53,42,47,31,38,40,36,44,37,40,30,76,33,38,37,31,44,68,78,83,71,88,64,86,63,71,84,70,92,78,67,75,96,74,74,74,71,82,87,55,64,98,82,62,72,54,66,53,71,71,54,76,44,66,44,42,40,38,38,40,39,35,55,29,36,38,39,28,47,38,104,80,74,46,78,72,48,69,47,81,33,27,39,51,87,44,35,34,23,60,36,68,41,60,20,48,27,29,36,74,73,48,10,33,70,41,35,63,27,52,73,50,77,48,70,32,96,41,76,82,7,42,28,37,38,37,27,32,72,38,31,75,51,90,58,88,88,67,69,75,42,78,40,75,38,36,42,37,40,35,43,43,55,45,95,46,89,88,69,42,92,52,55,83,59,27,53,72,37,49,61,66,32,65,64,39,38,49,43,50,64,61,44,58,74,37,96,66,33,82,67,37,52,61,74,87,76,50,59,37,37,43,42,33,48,23,63,22,71,39,64,26,89,93,45,72,93,42,63,76,42,45,30,36,20,35,37,31,38,37,47,40,80,74,41,77,76,45,36,39,37,33,90,45,35,46,39,36,35,31,39,49,37,64,38,30,65,65,51,25,40,41,55,29,80,80,59,93,83,58,52,38,72,36,93,91,57,63,87,90,50,80,57,33,10,37,71,53,68,41,30,37,31,36,35,30,33,24,28,40,33,40,77,49,74,47,55,49,35,42,55,72,48,84,55,98,79,77,59,80,53,64,75,74,58,39,64,83,75,69,86,69,87,61,72,74,80,74,81,77,63,78,76,81,75,134